Protein AF-A0A4R1R0T0-F1 (afdb_monomer)

Solvent-accessible surface area (backbone atoms only — not comparable to full-atom values): 37745 Å² total; per-residue (Å²): 140,75,85,72,80,60,54,86,69,70,50,80,65,64,50,62,79,46,93,72,72,74,33,97,89,43,92,66,30,59,66,32,89,91,34,47,61,70,49,48,51,56,46,48,71,64,66,75,54,95,49,84,71,44,69,68,47,64,75,71,56,83,68,61,57,50,64,62,66,73,36,65,93,75,52,66,64,67,73,67,29,52,76,38,71,39,42,92,48,46,42,53,71,54,54,57,71,26,74,56,60,54,72,43,76,38,79,91,75,77,29,63,41,70,57,65,62,91,46,75,85,47,78,78,56,61,42,51,33,44,40,28,46,34,34,41,33,34,44,66,87,35,34,66,64,54,29,52,68,46,57,52,44,54,49,46,53,53,49,20,67,75,70,74,38,53,48,25,35,38,41,31,31,90,44,73,67,49,52,53,48,49,54,48,51,60,63,66,65,76,72,88,78,87,89,76,93,74,69,61,69,76,42,44,46,78,46,42,55,72,54,47,76,76,35,51,69,59,51,41,57,36,51,69,33,67,56,44,25,51,50,34,38,33,32,43,56,40,31,48,48,50,76,40,13,72,60,36,21,50,35,48,59,44,53,49,50,52,55,67,56,44,54,83,15,33,41,34,37,30,22,67,50,48,78,75,28,48,49,59,50,48,65,57,49,62,70,41,94,70,38,32,72,20,42,33,42,38,37,56,78,84,49,83,40,54,46,73,31,36,36,65,48,66,82,71,64,44,44,58,54,52,50,51,39,38,74,76,66,64,44,26,36,44,36,39,31,80,39,69,69,56,45,52,51,50,51,51,59,63,43,51,83,65,104,58,60,85,42,60,80,21,60,48,75,50,49,85,80,48,60,85,79,37,67,69,57,52,50,25,57,76,65,27,30,70,53,93,66,43,36,34,42,34,32,28,73,90,51,75,61,9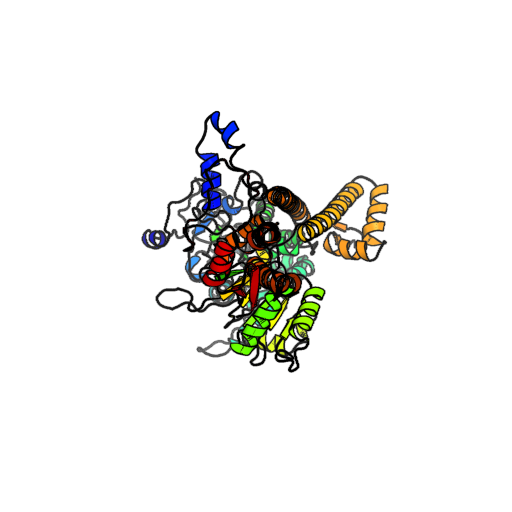2,51,51,36,40,83,59,43,32,38,36,43,58,70,88,49,66,65,57,52,54,50,62,58,42,27,55,55,76,59,54,38,92,84,81,65,42,64,73,59,68,27,40,36,37,38,54,38,56,48,67,69,59,50,50,54,52,42,50,58,40,48,59,53,50,53,51,54,50,43,51,54,48,25,74,77,31,76,70,41,32,53,54,41,44,40,46,46,68,72,49,58,75,63,48,34,58,52,28,59,17,49,35,31,61,39,88,93,44,66,90,44,72,43,74,22,64,56,27,51,57,48,42,59,53,50,44,53,36,45,50,35,51,47,56,51,30,64,54,36,57,75,69,82,45,69,62,27,50,68,60,40,40,55,59,34,46,75,53,78,40,77,84,54,78,92,38,25,50,48,64,53,47,52,38,50,52,43,46,51,53,51,54,48,48,47,52,73,79,40,44,73,38,80,40,42,83,74,48,47,58,52,52,15,32,54,48,41,67,61,43,35,84,59,76,48,82,94,43,68,92,75,74,49,84,95,84,78,94,73,60,102,84,62,80,98,77,77,42,46,51,71,70,57,50,42,48,48,22,60,77,70,68,44,66,46,42,72,47,81,55,99,85,32,36,31,34,42,78,106

Secondary structure (DSSP, 8-state):
----TTS-PPPTTTTTTS-SPPBTTBTT-SSBTTB-HHHHHHHHHHHS--STTHHHHTTTS---HHHHTTSGGG--GGGGSEEEEEESS-HHHHHTTTT---EEEETTTTEEEE---S-TT---SSS--TTS-EEEE--TTSSHHHIIIIIIHHHHHHHHHHHT---EEEEEES-HHHHHHHHHHHHHT-SSSSS----GGGTEEEEEHHHHHHSHHHHHHHHH-TTSSEEEEEETTTTHHHHTTTT-TTHHHHHHHHHHH-TTSEEEEEES--TTHHHHHHHHHTTSTT----EEEEEPP--TTEEEEEES-IIIIIHHHHHHHHHHH---EEEEES-HHHHHHHHHHHHS-SSS-TTTTTEEEE-TTGGGT-HHHHHHHHHTS--TT--EEEEEGGG--S--BSS--EEEE----HHHHHHHHHTBPPPBPTTT--BSS-EEEEEEPPPHHHHHHHHHHHHHHHHHHHHHHHHHH-HHHHHHHHIIIIIS-HHHHHHHHHHEEE-SS-TT-EEE-HHHHHHHHHHHHHHHHHHHHHHHHTTTTPPTTHHHHHHHHHTTT----GGGBHHHHHHHHHHHHHHHHHIIIIIBT--B-TTHHHHHHHHHHHHHHHHH----GGGT----S---TTS-TT----HHHHHHHHHHTT-SEEEEEETTEEEEEE-

pLDDT: mean 74.7, std 18.27, range [23.42, 97.88]

Nearest PDB structures (foldseek):
  3pey-assembly1_A  TM=6.766E-01  e=1.993E-08  Saccharomyces cerevisiae
  5lb5-assembly2_B  TM=4.471E-01  e=2.009E-09  Homo sapiens
  5lba-assembly2_A  TM=4.241E-01  e=2.247E-09  Homo sapiens
  5lb5-assembly3_C  TM=4.160E-01  e=2.636E-08  Homo sapiens
  5lba-assembly4_D  TM=3.844E-01  e=1.506E-08  Homo sapiens

InterPro domains:
  IPR001650 Helicase, C-terminal domain-like [PF00271] (321-428)
  IPR001650 Helicase, C-terminal domain-like [PS51194] (317-480)
  IPR006935 Helicase/UvrB, N-terminal [PF04851] (123-275)
  IPR014001 Helicase superfamily 1/2, ATP-binding domain [PS51192] (125-292)
  IPR014001 Helicase superfamily 1/2, ATP-binding domain [SM00487] (108-298)
  IPR027417 P-loop containing nucleoside triphosphate hydrolase [G3DSA:3.40.50.300] (103-298)
  IPR027417 P-loop containing nucleoside triphosphate hydrolase [G3DSA:3.40.50.300] (303-436)
  IPR027417 P-loop containing nucleoside triphosphate hydrolase [SSF52540] (130-428)

Sequence (671 aa):
MICIDNFRNLTKEEEKDYPFKICEQCCFCKECELINDHMVSLIQACTLCLDETAKSLRSTVHLPVHIRDVWEDGICPMKKFNQIACGDQWVAKGIGDDFKADIKYDYKKEQFKVIQSSDKKNCVTDKWEPNQPIIISAPTGGGKNTFIEHESFEYVRKLNHQNKTEYKILLLSNRRALTEQTKNRIKKGEAKEDKINFDYREYINVMSYQSLLNQVEHLKNVQACSRSKYLFVVCDEAHFFTSDASFNPDTEKILEAIVDIFQDAIRIYMTATPYECLKYIEEKESRNDKYIPGILYHFKRDYSYLDAKYFSDENTELKDIIKKSVINKNERWLVFIDSRKQGAAFKKLLEKDDKISSLKGRVITIDADSKYNDEKYQEMIVSECFGKDINVVIATSVIDNGVNFRNIQNVVITDTDRTKCLQMVGRIRIEKDLVTKSPCSKVTMYIKRHDEIFISRRLNAIGIQQDAYHDYDMAAESKNYKWQFFNKYKDNDLEDWKNSKHWFGRDKMEPDRLYQNKIARSLADKRERIYKSILEEMEETGKENMVTGQRYLEFQLSWFGKEYIQENDITLSGQKHDGQIEFEQWIKEEWGNKKITKEEHKNFGKEFFERYHPIFGICTKKQGFSSDDNRGENGPKTAGYSLKRINEIFQVMNMPFRINEEDGYCTISMV

Foldseek 3Di:
DAPLPLEDADDPVSCVVPPDDADPQDRDDPDDLLADVVNVVLVCQQPVDPDPCSVVVCVVDPDQLLNVLLDDVPHALCVLASEQEQEAAAPCVSRPCQAQFDWDQDPVVRFIAGDADPDLRDGPHSHFFFLAAAEEQDFQPSCPVVCVQPVVLVSQVVVCVVVVFQAAEEAEDQAPLVVVVSVVVLVVVQDDDDDDRDDSCSHYDYDYLVVCVVCLVVLLVQCVPRRGHYQEYEAAQLCCLQVQLQQAQCSLVSLLSCLVRPRRHHYYYYHNCCRLRSNSNCVNSVVDPSHHRHHHYHYDDALVQEDEFEEADCLPQVLVVLLCCCVPPVAAEEEEDADPVVLVVSQCSNQDDDPDSPCVVQEDEDEPVCCPVDPQNVVCQVVLEHDPSHRYYYYYLVPLNSRAHERHAEYEEEDLDLRSVSSSVSSYDFDADPPPRHTPHHHYYYYHQYALVRLVVVLVVLVVLLVLVVLVVVLVVDVVSVVVSCCQQPPDDPVSVSSSSRAWDADPVGRSDTDGRVSNVVVSVSSNSSSVSLNVVQVVVVVVPDDRRPVVVQVSLSSSPDGDDPVSHSHLVVQLVVLLVVLLVCCCPVAAFDWQAPVNQQVCQQVNCVSVCVNPNDDDVVLVADDDDDDDVDDDPRGGHGLVRVQVVCVSVVNQWHWDDDDRTIGIHGD

Structure (mmCIF, N/CA/C/O backbone):
data_AF-A0A4R1R0T0-F1
#
_entry.id   AF-A0A4R1R0T0-F1
#
loop_
_atom_site.group_PDB
_atom_site.id
_atom_site.type_symbol
_atom_site.label_atom_id
_atom_site.label_alt_id
_atom_site.label_comp_id
_atom_site.label_asym_id
_atom_site.label_entity_id
_atom_site.label_seq_id
_atom_site.pdbx_PDB_ins_code
_atom_site.Cartn_x
_atom_site.Cartn_y
_atom_site.Cartn_z
_atom_site.occupancy
_atom_site.B_iso_or_equiv
_atom_site.auth_seq_id
_atom_site.auth_comp_id
_atom_site.auth_asym_id
_atom_site.auth_atom_id
_atom_site.pdbx_PDB_model_num
ATOM 1 N N . MET A 1 1 ? -24.629 -2.411 -21.638 1.00 23.42 1 MET A N 1
ATOM 2 C CA . MET A 1 1 ? -25.567 -2.126 -20.534 1.00 23.42 1 MET A CA 1
ATOM 3 C C . MET A 1 1 ? -25.477 -3.281 -19.561 1.00 23.42 1 MET A C 1
ATOM 5 O O . MET A 1 1 ? -25.890 -4.375 -19.909 1.00 23.42 1 MET A O 1
ATOM 9 N N . ILE A 1 2 ? -24.812 -3.055 -18.433 1.00 25.58 2 ILE A N 1
ATOM 10 C CA . ILE A 1 2 ? -24.658 -4.007 -17.328 1.00 25.58 2 ILE A CA 1
ATOM 11 C C . ILE A 1 2 ? -25.691 -3.559 -16.290 1.00 25.58 2 ILE A C 1
ATOM 13 O O . ILE A 1 2 ? -25.739 -2.366 -15.994 1.00 25.58 2 ILE A O 1
ATOM 17 N N . CYS A 1 3 ? -26.572 -4.448 -15.832 1.00 29.02 3 CYS A N 1
ATOM 18 C CA . CYS A 1 3 ? -27.635 -4.089 -14.890 1.00 29.02 3 CYS A CA 1
ATOM 19 C C . CYS A 1 3 ? -27.031 -3.712 -13.529 1.00 29.02 3 CYS A C 1
ATOM 21 O O . CYS A 1 3 ? -26.599 -4.573 -12.770 1.00 29.02 3 CYS A O 1
ATOM 23 N N . ILE A 1 4 ? -27.019 -2.406 -13.251 1.00 37.56 4 ILE A N 1
ATOM 24 C CA . ILE A 1 4 ? -26.596 -1.754 -11.999 1.00 37.56 4 ILE A CA 1
ATOM 25 C C . ILE A 1 4 ? -27.653 -1.948 -10.880 1.00 37.56 4 ILE A C 1
ATOM 27 O O . ILE A 1 4 ? -27.428 -1.586 -9.731 1.00 37.56 4 ILE A O 1
ATOM 31 N N . ASP A 1 5 ? -28.805 -2.552 -11.186 1.00 35.00 5 ASP A N 1
ATOM 32 C CA . ASP A 1 5 ? -30.017 -2.452 -10.359 1.00 35.00 5 ASP A CA 1
ATOM 33 C C . ASP A 1 5 ? -30.186 -3.522 -9.261 1.00 35.00 5 ASP A C 1
ATOM 35 O O . ASP A 1 5 ? -31.155 -3.452 -8.508 1.00 35.00 5 ASP A O 1
ATOM 39 N N . ASN A 1 6 ? -29.270 -4.490 -9.122 1.00 34.53 6 ASN A N 1
ATOM 40 C CA . ASN A 1 6 ? -29.429 -5.597 -8.156 1.00 34.53 6 ASN A CA 1
ATOM 41 C C . ASN A 1 6 ? -28.683 -5.405 -6.826 1.00 34.53 6 ASN A C 1
ATOM 43 O O . ASN A 1 6 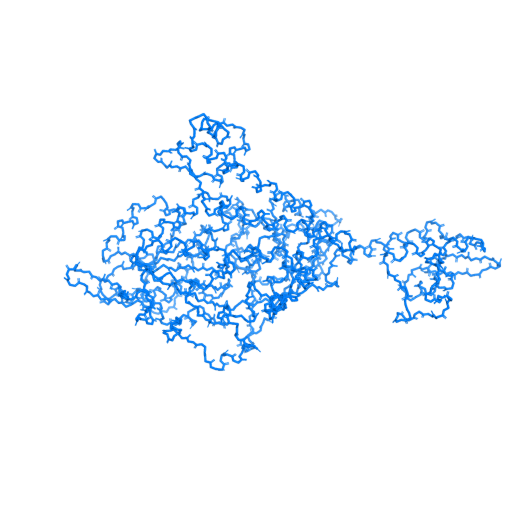? -28.851 -6.211 -5.917 1.00 34.53 6 ASN A O 1
ATOM 47 N N . PHE A 1 7 ? -27.893 -4.340 -6.692 1.00 42.38 7 PHE A N 1
ATOM 48 C CA . PHE A 1 7 ? -27.202 -3.991 -5.453 1.00 42.38 7 PHE A CA 1
ATOM 49 C C . PHE A 1 7 ? -27.579 -2.568 -5.042 1.00 42.38 7 PHE A C 1
ATOM 51 O O . PHE A 1 7 ? -27.917 -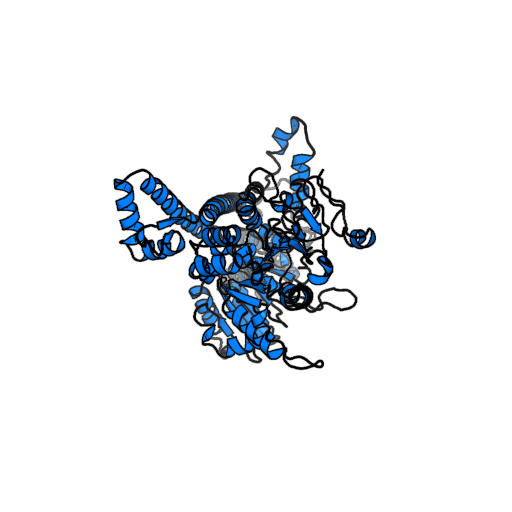1.742 -5.890 1.00 42.38 7 PHE A O 1
ATOM 58 N N . ARG A 1 8 ? -27.586 -2.280 -3.733 1.00 40.94 8 ARG A N 1
ATOM 59 C CA . ARG A 1 8 ? -28.076 -1.000 -3.198 1.00 40.94 8 ARG A CA 1
ATOM 60 C C . ARG A 1 8 ? -27.329 0.182 -3.833 1.00 40.94 8 ARG A C 1
ATOM 62 O O . ARG A 1 8 ? -26.181 0.453 -3.495 1.00 40.94 8 ARG A O 1
ATOM 69 N N . ASN A 1 9 ? -28.020 0.922 -4.695 1.00 43.28 9 ASN A N 1
ATOM 70 C CA . ASN A 1 9 ? -27.565 2.217 -5.191 1.00 43.28 9 ASN A CA 1
ATOM 71 C C . ASN A 1 9 ? -27.732 3.292 -4.104 1.00 43.28 9 ASN A C 1
ATOM 73 O O . ASN A 1 9 ? -28.616 3.191 -3.245 1.00 43.28 9 ASN A O 1
ATOM 77 N N . LEU A 1 10 ? -26.876 4.318 -4.133 1.00 40.03 10 LEU A N 1
ATOM 78 C CA . LEU A 1 10 ? -26.998 5.484 -3.255 1.00 40.03 10 LEU A CA 1
ATOM 79 C C . LEU A 1 10 ? -28.369 6.143 -3.463 1.00 40.03 10 LEU A C 1
ATOM 81 O O . LEU A 1 10 ? -28.869 6.254 -4.582 1.00 40.03 10 LEU A O 1
ATOM 85 N N . THR A 1 11 ? -29.000 6.584 -2.379 1.00 46.16 11 THR A N 1
ATOM 86 C CA . THR A 1 11 ? -30.208 7.412 -2.471 1.00 46.16 11 THR A CA 1
ATOM 87 C C . THR A 1 11 ? -29.870 8.778 -3.076 1.00 46.16 11 THR A C 1
ATOM 89 O O . THR A 1 11 ? -28.756 9.268 -2.927 1.00 46.16 11 THR A O 1
ATOM 92 N N . LYS A 1 12 ? -30.846 9.464 -3.687 1.00 46.38 12 LYS A N 1
ATOM 93 C CA . LYS A 1 12 ? -30.658 10.832 -4.221 1.00 46.38 12 LYS A CA 1
ATOM 94 C C . LYS A 1 12 ? -30.191 11.860 -3.177 1.00 46.38 12 LYS A C 1
ATOM 96 O O . LYS A 1 12 ? -29.751 12.941 -3.549 1.00 46.38 12 LYS A O 1
ATOM 101 N N . GLU A 1 13 ? -30.356 11.582 -1.884 1.00 45.06 13 GLU A N 1
ATOM 102 C CA . GLU A 1 13 ? -29.812 12.401 -0.792 1.00 45.06 13 GLU A CA 1
ATOM 103 C C . GLU A 1 13 ? -28.362 12.036 -0.477 1.00 45.06 13 GLU A C 1
ATOM 105 O O . GLU A 1 13 ? -27.540 12.937 -0.363 1.00 45.06 13 GLU A O 1
ATOM 110 N N . GLU A 1 14 ? -28.020 10.745 -0.446 1.00 45.72 14 GLU A N 1
ATOM 111 C CA . GLU A 1 14 ? -26.625 10.298 -0.361 1.00 45.72 14 GLU A CA 1
ATOM 112 C C . GLU A 1 14 ? -25.815 10.754 -1.587 1.00 45.72 14 GLU A C 1
ATOM 114 O O . GLU A 1 14 ? -24.649 11.081 -1.431 1.00 45.72 14 GLU A O 1
ATOM 119 N N . GLU A 1 15 ? -26.427 10.860 -2.776 1.00 42.72 15 GLU A N 1
ATOM 120 C CA . GLU A 1 15 ? -25.833 11.460 -3.984 1.00 42.72 15 GLU A CA 1
ATOM 121 C C . GLU A 1 15 ? -25.587 12.974 -3.853 1.00 42.72 15 GLU A C 1
ATOM 123 O O . GLU A 1 15 ? -24.673 13.487 -4.490 1.00 42.72 15 GLU A O 1
ATOM 128 N N . LYS A 1 16 ? -26.362 13.709 -3.038 1.00 42.56 16 LYS A N 1
ATOM 129 C CA . LYS A 1 16 ? -26.173 15.163 -2.830 1.00 42.56 16 LYS A CA 1
ATOM 130 C C . LYS A 1 16 ? -24.966 15.490 -1.952 1.00 42.56 16 LYS A C 1
ATOM 132 O O . LYS A 1 16 ? -24.416 16.579 -2.086 1.00 42.56 16 LYS A O 1
ATOM 137 N N . ASP A 1 17 ? -24.536 14.552 -1.109 1.00 40.12 17 ASP A N 1
ATOM 138 C CA . ASP A 1 17 ? -23.261 14.641 -0.386 1.00 40.12 17 ASP A CA 1
ATOM 139 C C . ASP A 1 17 ? -22.048 14.461 -1.330 1.00 40.12 17 ASP A C 1
ATOM 141 O O . ASP A 1 17 ? -20.897 14.642 -0.918 1.00 40.12 17 ASP A O 1
ATOM 145 N N . TYR A 1 18 ? -22.288 14.134 -2.610 1.00 36.72 18 TYR A N 1
ATOM 146 C CA . TYR A 1 18 ? -21.288 14.133 -3.676 1.00 36.72 18 TYR A CA 1
ATOM 147 C C . TYR A 1 18 ? -21.428 15.403 -4.529 1.00 36.72 18 TYR A C 1
ATOM 149 O O . TYR A 1 18 ? -22.456 15.620 -5.170 1.00 36.72 18 TYR A O 1
ATOM 157 N N . PRO A 1 19 ? -20.398 16.260 -4.591 1.00 33.06 19 PRO A N 1
ATOM 158 C CA . PRO A 1 19 ? -20.562 17.596 -5.151 1.00 33.06 19 PRO A CA 1
ATOM 159 C C . PRO A 1 19 ? -20.675 17.682 -6.689 1.00 33.06 19 PRO A C 1
ATOM 161 O O . PRO A 1 19 ? -20.939 18.778 -7.179 1.00 33.06 19 PRO A O 1
ATOM 164 N N . PHE A 1 20 ? -20.521 16.610 -7.493 1.00 32.12 20 PHE A N 1
ATOM 165 C CA . PHE A 1 20 ? -20.495 16.747 -8.967 1.00 32.12 20 PHE A CA 1
ATOM 166 C C . PHE A 1 20 ? -20.967 15.526 -9.802 1.00 32.12 20 PHE A C 1
ATOM 168 O O . PHE A 1 20 ? -21.028 14.401 -9.318 1.00 32.12 20 PHE A O 1
ATOM 175 N N . LYS A 1 21 ? -21.270 15.766 -11.097 1.00 28.81 21 LYS A N 1
ATOM 176 C CA . LYS A 1 21 ? -21.781 14.791 -12.097 1.00 28.81 21 LYS A CA 1
ATOM 177 C C . LYS A 1 21 ? -20.793 13.666 -12.479 1.00 28.81 21 LYS A C 1
ATOM 179 O O . LYS A 1 21 ? -19.590 13.894 -12.567 1.00 28.81 21 LYS A O 1
ATOM 184 N N . ILE A 1 22 ? -21.373 12.499 -12.792 1.00 33.88 22 ILE A N 1
ATOM 185 C CA . ILE A 1 22 ? -20.776 11.192 -13.146 1.00 33.88 22 ILE A CA 1
ATOM 186 C C . ILE A 1 22 ? -20.034 11.228 -14.503 1.00 33.88 22 ILE A C 1
ATOM 188 O O . ILE A 1 22 ? -20.526 11.826 -15.458 1.00 33.88 22 ILE A O 1
ATOM 192 N N . CYS A 1 23 ? -18.878 10.559 -14.610 1.00 35.94 23 CYS A N 1
ATOM 193 C CA . CYS A 1 23 ? -18.125 10.380 -15.863 1.00 35.94 23 CYS A CA 1
ATOM 194 C C . CYS A 1 23 ? -18.669 9.234 -16.727 1.00 35.94 23 CYS A C 1
ATOM 196 O O . CYS A 1 23 ? -18.976 8.151 -16.238 1.00 35.94 23 CYS A O 1
ATOM 198 N N . GLU A 1 24 ? -18.701 9.439 -18.045 1.00 36.91 24 GLU A N 1
ATOM 199 C CA . GLU A 1 24 ? -19.147 8.440 -19.033 1.00 36.91 24 GLU A CA 1
ATOM 200 C C . GLU A 1 24 ? -18.115 7.319 -19.290 1.00 36.91 24 GLU A C 1
ATOM 202 O O . GLU A 1 24 ? -18.416 6.310 -19.925 1.00 36.91 24 GLU A O 1
ATOM 207 N N . GLN A 1 25 ? -16.888 7.462 -18.779 1.00 40.69 25 GLN A N 1
ATOM 208 C CA . GLN A 1 25 ? -15.783 6.512 -18.941 1.00 40.69 25 GLN A CA 1
ATOM 209 C C . GLN A 1 25 ? -15.386 5.781 -17.649 1.00 40.69 25 GLN A C 1
ATOM 211 O O . GLN A 1 25 ? -14.423 5.025 -17.677 1.00 40.69 25 GLN A O 1
ATOM 216 N N . CYS A 1 26 ? -16.090 5.955 -16.534 1.00 38.91 26 CYS A N 1
ATOM 217 C CA . CYS A 1 26 ? -16.003 5.142 -15.314 1.00 38.91 26 CYS A CA 1
ATOM 218 C C . CYS A 1 26 ? -17.162 5.579 -14.416 1.00 38.91 26 CYS A C 1
ATOM 220 O O . CYS A 1 26 ? -17.318 6.781 -14.205 1.00 38.91 26 CYS A O 1
ATOM 222 N N . CYS A 1 27 ? -17.926 4.640 -13.850 1.00 39.16 27 CYS A N 1
ATOM 223 C CA . CYS A 1 27 ? -19.093 4.931 -13.005 1.00 39.16 27 CYS A CA 1
ATOM 224 C C . CYS A 1 27 ? -18.762 5.828 -11.795 1.00 39.16 27 CYS A C 1
ATOM 226 O O . CYS A 1 27 ? -19.665 6.351 -11.153 1.00 39.16 27 CYS A O 1
ATOM 228 N N . PHE A 1 28 ? -17.475 5.990 -11.472 1.00 38.59 28 PHE A N 1
ATOM 229 C CA . PHE A 1 28 ? -17.009 6.601 -10.235 1.00 38.59 28 PHE A CA 1
ATOM 230 C C . PHE A 1 28 ? -16.545 8.064 -10.289 1.00 38.59 28 PHE A C 1
ATOM 232 O O . PHE A 1 28 ? -16.092 8.524 -9.246 1.00 38.59 28 PHE A O 1
ATOM 239 N N . CYS A 1 29 ? -16.504 8.803 -11.414 1.00 44.47 29 CYS A N 1
ATOM 240 C CA . CYS A 1 29 ? -15.508 9.903 -11.430 1.00 44.47 29 CYS A CA 1
ATOM 241 C C . CYS A 1 29 ? -15.920 11.276 -11.960 1.00 44.47 29 CYS A C 1
ATOM 243 O O . CYS A 1 29 ? -15.947 11.506 -13.156 1.00 44.47 29 CYS A O 1
ATOM 245 N N . LYS A 1 30 ? -15.961 12.254 -11.055 1.00 31.03 30 LYS A N 1
ATOM 246 C CA . LYS A 1 30 ? -15.048 13.405 -11.183 1.00 31.03 30 LYS A CA 1
ATOM 247 C C . LYS A 1 30 ? -13.785 13.215 -10.329 1.00 31.03 30 LYS A C 1
ATOM 249 O O . LYS A 1 30 ? -12.692 13.455 -10.810 1.00 31.03 30 LYS A O 1
ATOM 254 N N . GLU A 1 31 ? -13.918 12.591 -9.159 1.00 40.53 31 GLU A N 1
ATOM 255 C CA . GLU A 1 31 ? -12.807 12.194 -8.283 1.00 40.53 31 GLU A CA 1
ATOM 256 C C . GLU A 1 31 ? -12.585 10.675 -8.353 1.00 40.53 31 GLU A C 1
ATOM 258 O O . GLU A 1 31 ? -12.944 9.930 -7.440 1.00 40.53 31 GLU A O 1
ATOM 263 N N . CYS A 1 32 ? -12.000 10.162 -9.440 1.00 46.25 32 CYS A N 1
ATOM 264 C CA . CYS A 1 32 ? -11.367 8.855 -9.271 1.00 46.25 32 CYS A CA 1
ATOM 265 C C . CYS A 1 32 ? -10.202 9.091 -8.325 1.00 46.25 32 CYS A C 1
ATOM 267 O O . CYS A 1 32 ? -9.372 9.947 -8.601 1.00 46.25 32 CYS A O 1
ATOM 269 N N . GLU A 1 33 ? -10.011 8.275 -7.298 1.00 45.56 33 GLU A N 1
ATOM 270 C CA . GLU A 1 33 ? -8.717 8.301 -6.613 1.00 45.56 33 GLU A CA 1
ATOM 271 C C . GLU A 1 33 ? -7.553 8.003 -7.590 1.00 45.56 33 GLU A C 1
ATOM 273 O O . GLU A 1 33 ? -6.402 8.304 -7.298 1.00 45.56 33 GLU A O 1
ATOM 278 N N . LEU A 1 34 ? -7.812 7.447 -8.782 1.00 40.06 34 LEU A N 1
ATOM 279 C CA . LEU A 1 34 ? -6.829 7.322 -9.868 1.00 40.06 34 LEU A CA 1
ATOM 280 C C . LEU A 1 34 ? -6.725 8.538 -10.814 1.00 40.06 34 LEU A C 1
ATOM 282 O O . LEU A 1 34 ? -5.839 8.555 -11.661 1.00 40.06 34 LEU A O 1
ATOM 286 N N . ILE A 1 35 ? -7.637 9.505 -10.736 1.00 43.06 35 ILE A N 1
ATOM 287 C CA . ILE A 1 35 ? -7.868 10.575 -11.717 1.00 43.06 35 ILE A CA 1
ATOM 288 C C . ILE A 1 35 ? -8.325 11.814 -10.935 1.00 43.06 35 ILE A C 1
ATOM 290 O O . ILE A 1 35 ? -9.501 11.948 -10.607 1.00 43.06 35 ILE A O 1
ATOM 294 N N . ASN A 1 36 ? -7.382 12.703 -10.624 1.00 43.81 36 ASN A N 1
ATOM 295 C CA . ASN A 1 36 ? -7.678 13.987 -9.988 1.00 43.81 36 ASN A CA 1
ATOM 296 C C . ASN A 1 36 ? -8.358 14.958 -10.982 1.00 43.81 36 ASN A C 1
ATOM 298 O O . ASN A 1 36 ? -8.220 14.780 -12.191 1.00 43.81 36 ASN A O 1
ATOM 302 N N . ASP A 1 37 ? -9.005 16.029 -10.519 1.00 33.72 37 ASP A N 1
ATOM 303 C CA . ASP A 1 37 ? -9.622 17.049 -11.394 1.00 33.72 37 ASP A CA 1
ATOM 304 C C . ASP A 1 37 ? -8.610 17.700 -12.360 1.00 33.72 37 ASP A C 1
ATOM 306 O O . ASP A 1 37 ? -8.961 18.061 -13.485 1.00 33.72 37 ASP A O 1
ATOM 310 N N . HIS A 1 38 ? -7.327 17.763 -11.986 1.00 33.44 38 HIS A N 1
ATOM 311 C CA . HIS A 1 38 ? -6.240 18.166 -12.886 1.00 33.44 38 HIS A CA 1
ATOM 312 C C . HIS A 1 38 ? -6.075 17.187 -14.066 1.00 33.44 38 HIS A C 1
ATOM 314 O O . HIS A 1 38 ? -5.947 17.599 -15.217 1.00 33.44 38 HIS A O 1
ATOM 320 N N . MET A 1 39 ? -6.188 15.882 -13.794 1.00 39.03 39 MET A N 1
ATOM 321 C CA . MET A 1 39 ? -6.161 14.804 -14.788 1.00 39.03 39 MET A CA 1
ATOM 322 C C . MET A 1 39 ? -7.427 14.820 -15.644 1.00 39.03 39 MET A C 1
ATOM 324 O O . MET A 1 39 ? -7.329 14.698 -16.858 1.00 39.03 39 MET A O 1
ATOM 328 N N . VAL A 1 40 ? -8.607 15.020 -15.042 1.00 36.25 40 VAL A N 1
ATOM 329 C CA . VAL A 1 40 ? -9.879 15.174 -15.769 1.00 36.25 40 VAL A CA 1
ATOM 330 C C . VAL A 1 40 ? -9.830 16.391 -16.686 1.00 36.25 40 VAL A C 1
ATOM 332 O O . VAL A 1 40 ? -10.258 16.278 -17.824 1.00 36.25 40 VAL A O 1
ATOM 335 N N . SER A 1 41 ? -9.257 17.513 -16.252 1.00 33.94 41 SER A N 1
ATOM 336 C CA . SER A 1 41 ? -9.103 18.725 -17.068 1.00 33.94 41 SER A CA 1
ATOM 337 C C . SER A 1 41 ? -8.116 18.520 -18.225 1.00 33.94 41 SER A C 1
ATOM 339 O O . SER A 1 41 ? -8.412 18.900 -19.355 1.00 33.94 41 SER A O 1
ATOM 341 N N . LEU A 1 42 ? -6.984 17.847 -17.980 1.00 35.84 42 LEU A N 1
ATOM 342 C CA . LEU A 1 42 ? -5.999 17.475 -19.007 1.00 35.84 42 LEU A CA 1
ATOM 343 C C . LEU A 1 42 ? -6.553 16.447 -20.014 1.00 35.84 42 LEU A C 1
ATOM 345 O O . LEU A 1 42 ? -6.310 16.550 -21.218 1.00 35.84 42 LEU A O 1
ATOM 349 N N . ILE A 1 43 ? -7.336 15.475 -19.537 1.00 39.00 43 ILE A N 1
ATOM 350 C CA . ILE A 1 43 ? -8.008 14.459 -20.356 1.00 39.00 43 ILE A CA 1
ATOM 351 C C . ILE A 1 43 ? -9.182 15.078 -21.122 1.00 39.00 43 ILE A C 1
ATOM 353 O O . ILE A 1 43 ? -9.300 14.839 -22.317 1.00 39.00 43 ILE A O 1
ATOM 357 N N . GLN A 1 44 ? -10.026 15.912 -20.511 1.00 36.25 44 GLN A N 1
ATOM 358 C CA . GLN A 1 44 ? -11.133 16.608 -21.184 1.00 36.25 44 GLN A CA 1
ATOM 359 C C . GLN A 1 44 ? -10.623 17.589 -22.242 1.00 36.25 44 GLN A C 1
ATOM 361 O O . GLN A 1 44 ? -11.179 17.613 -23.339 1.00 36.25 44 GLN A O 1
ATOM 366 N N . ALA A 1 45 ? -9.521 18.299 -21.977 1.00 35.34 45 ALA A N 1
ATOM 367 C CA . ALA A 1 45 ? -8.824 19.094 -22.987 1.00 35.34 45 ALA A CA 1
ATOM 368 C C . ALA A 1 45 ? -8.340 18.241 -24.178 1.00 35.34 45 ALA A C 1
ATOM 370 O O . ALA A 1 45 ? -8.339 18.713 -25.311 1.00 35.34 45 ALA A O 1
ATOM 371 N N . CYS A 1 46 ? -7.986 16.970 -23.949 1.00 35.50 46 CYS A N 1
ATOM 372 C CA . CYS A 1 46 ? -7.602 16.027 -25.006 1.00 35.50 46 CYS A CA 1
ATOM 373 C C . CYS A 1 46 ? -8.779 15.301 -25.685 1.00 35.50 46 CYS A C 1
ATOM 375 O O . CYS A 1 46 ? -8.626 14.850 -26.819 1.00 35.50 46 CYS A O 1
ATOM 377 N N . THR A 1 47 ? -9.924 15.145 -25.010 1.00 34.50 47 THR A N 1
ATOM 378 C CA . THR A 1 47 ? -11.009 14.232 -25.430 1.00 34.50 47 THR A CA 1
ATOM 379 C C . THR A 1 47 ? -12.207 14.962 -26.051 1.00 34.50 47 THR A C 1
ATOM 381 O O . THR A 1 47 ? -12.967 14.345 -26.788 1.00 34.50 47 THR A O 1
ATOM 384 N N . LEU A 1 48 ? -12.372 16.273 -25.819 1.00 36.00 48 LEU A N 1
ATOM 385 C CA . LEU A 1 48 ? -13.495 17.060 -26.363 1.00 36.00 48 LEU A CA 1
ATOM 386 C C . LEU A 1 48 ? -13.290 17.604 -27.793 1.00 36.00 48 LEU A C 1
ATOM 388 O O . LEU A 1 48 ? -14.212 18.203 -28.339 1.00 36.00 48 LEU A O 1
ATOM 392 N N . CYS A 1 49 ? -12.144 17.366 -28.437 1.00 32.81 49 CYS A N 1
ATOM 393 C CA . CYS A 1 49 ? -11.898 17.796 -29.820 1.00 32.81 49 CYS A CA 1
ATOM 394 C C . CYS A 1 49 ? -11.731 16.587 -30.750 1.00 32.81 49 CYS A C 1
ATOM 396 O O . CYS A 1 49 ? -10.628 16.076 -30.938 1.00 32.81 49 CYS A O 1
ATOM 398 N N . LEU A 1 50 ? -12.838 16.151 -31.353 1.00 38.56 50 LEU A N 1
ATOM 399 C CA . LEU A 1 50 ? -12.889 15.139 -32.419 1.00 38.56 50 LEU A CA 1
ATOM 400 C C . LEU A 1 50 ? -12.543 15.720 -33.808 1.00 38.56 50 LEU A C 1
ATOM 402 O O . LEU A 1 50 ? -13.092 15.264 -34.805 1.00 38.56 50 LEU A O 1
ATOM 406 N N . ASP A 1 51 ? -11.660 16.721 -33.889 1.00 38.12 51 ASP A N 1
ATOM 407 C CA . ASP A 1 51 ? -11.388 17.439 -35.143 1.00 38.12 51 ASP A CA 1
ATOM 408 C C . ASP A 1 51 ? -9.886 17.576 -35.450 1.00 38.12 51 ASP A C 1
ATOM 410 O O . ASP A 1 51 ? -9.046 17.540 -34.546 1.00 38.12 51 ASP A O 1
ATOM 414 N N . GLU A 1 52 ? -9.531 17.710 -36.733 1.00 37.47 52 GLU A N 1
ATOM 415 C CA . GLU A 1 52 ? -8.149 17.622 -37.257 1.00 37.47 52 GLU A CA 1
ATOM 416 C C . GLU A 1 52 ? -7.161 18.647 -36.653 1.00 37.47 52 GLU A C 1
ATOM 418 O O . GLU A 1 52 ? -5.944 18.430 -36.660 1.00 37.47 52 GLU A O 1
ATOM 423 N N . THR A 1 53 ? -7.666 19.708 -36.020 1.00 34.88 53 THR A N 1
ATOM 424 C CA . THR A 1 53 ? -6.906 20.672 -35.202 1.00 34.88 53 THR A CA 1
ATOM 425 C C . THR A 1 53 ? -6.284 20.064 -33.933 1.00 34.88 53 THR A C 1
ATOM 427 O O . THR A 1 53 ? -5.352 20.635 -33.365 1.00 34.88 53 THR A O 1
ATOM 430 N N . ALA A 1 54 ? -6.698 18.864 -33.509 1.00 37.09 54 ALA A N 1
ATOM 431 C CA . ALA A 1 54 ? -6.149 18.160 -32.346 1.00 37.09 54 ALA A CA 1
ATOM 432 C C . ALA A 1 54 ? -4.675 17.730 -32.505 1.00 37.09 54 ALA A C 1
ATOM 434 O O . ALA A 1 54 ? -3.979 17.538 -31.504 1.00 37.09 54 ALA A O 1
ATOM 435 N N . LYS A 1 55 ? -4.151 17.611 -33.737 1.00 36.72 55 LYS A N 1
ATOM 436 C CA . LYS A 1 55 ? -2.728 17.285 -33.955 1.00 36.72 55 LYS A CA 1
ATOM 437 C C . LYS A 1 55 ? -1.782 18.393 -33.480 1.00 36.72 55 LYS A C 1
ATOM 439 O O . LYS A 1 55 ? -0.692 18.059 -33.028 1.00 36.72 55 LYS A O 1
ATOM 444 N N . SER A 1 56 ? -2.191 19.666 -33.522 1.00 34.53 56 SER A N 1
ATOM 445 C CA . SER A 1 56 ? -1.349 20.790 -33.074 1.00 34.53 56 SER A CA 1
ATOM 446 C C . SER A 1 56 ? -1.537 21.167 -31.598 1.00 34.53 56 SER A C 1
ATOM 448 O O . SER A 1 56 ? -0.723 21.908 -31.054 1.00 34.53 56 SER A O 1
ATOM 450 N N . LEU A 1 57 ? -2.596 20.677 -30.939 1.00 32.25 57 LEU A N 1
ATOM 451 C CA . LEU A 1 57 ? -2.842 20.871 -29.498 1.00 32.25 57 LEU A CA 1
ATOM 452 C C . LEU A 1 57 ? -2.238 19.750 -28.637 1.00 32.25 57 LEU A C 1
ATOM 454 O O . LEU A 1 57 ? -1.774 20.007 -27.527 1.00 32.25 57 LEU A O 1
ATOM 458 N N . ARG A 1 58 ? -2.119 18.525 -29.176 1.00 34.41 58 ARG A N 1
ATOM 459 C CA . ARG A 1 58 ? -1.312 17.452 -28.556 1.00 34.41 58 ARG A CA 1
ATOM 460 C C . ARG A 1 58 ? 0.169 17.820 -28.406 1.00 34.41 58 ARG A C 1
ATOM 462 O O . ARG A 1 58 ? 0.840 17.222 -27.573 1.00 34.41 58 ARG A O 1
ATOM 469 N N . SER A 1 59 ? 0.669 18.772 -29.198 1.00 36.06 59 SER A N 1
ATOM 470 C CA . SER A 1 59 ? 2.044 19.283 -29.117 1.00 36.06 59 SER A CA 1
ATOM 471 C C . SER A 1 59 ? 2.232 20.448 -28.139 1.00 36.06 59 SER A C 1
ATOM 473 O O . SER A 1 59 ? 3.365 20.864 -27.940 1.00 36.06 59 SER A O 1
ATOM 475 N N . THR A 1 60 ? 1.164 20.995 -27.546 1.00 31.59 60 THR A N 1
ATOM 476 C CA . THR A 1 60 ? 1.243 22.163 -26.642 1.00 31.59 60 THR A CA 1
ATOM 477 C C . THR A 1 60 ? 0.762 21.890 -25.219 1.00 31.59 60 THR A C 1
ATOM 479 O O . THR A 1 60 ? 1.126 22.637 -24.317 1.00 31.59 60 THR A O 1
ATOM 482 N N . VAL A 1 61 ? 0.016 20.806 -24.977 1.00 32.34 61 VAL A N 1
ATOM 483 C CA . VAL A 1 61 ? -0.300 20.332 -23.620 1.00 32.34 61 VAL A CA 1
ATOM 484 C C . VAL A 1 61 ? 0.504 19.061 -23.344 1.00 32.34 61 VAL A C 1
ATOM 486 O O . VAL A 1 61 ? 0.085 17.950 -23.679 1.00 32.34 61 VAL A O 1
ATOM 489 N N . HIS A 1 62 ? 1.690 19.224 -22.753 1.00 38.81 62 HIS A N 1
ATOM 490 C CA . HIS A 1 62 ? 2.490 18.110 -22.246 1.00 38.81 62 HIS A CA 1
ATOM 491 C C . HIS A 1 62 ? 1.773 17.472 -21.048 1.00 38.81 62 HIS A C 1
ATOM 493 O O . HIS A 1 62 ? 1.977 17.856 -19.903 1.00 38.81 62 HIS A O 1
ATOM 499 N N . LEU A 1 63 ? 0.903 16.494 -21.315 1.00 37.91 63 LEU A N 1
ATOM 500 C CA . LEU A 1 63 ? 0.526 15.487 -20.322 1.00 37.91 63 LEU A CA 1
ATOM 501 C C . LEU A 1 63 ? 1.812 14.758 -19.896 1.00 37.91 63 LEU A C 1
ATOM 503 O O . LEU A 1 63 ? 2.448 14.170 -20.778 1.00 37.91 63 LEU A O 1
ATOM 507 N N . PRO A 1 64 ? 2.187 14.762 -18.604 1.00 42.91 64 PRO A N 1
ATOM 508 C CA . PRO A 1 64 ? 3.309 13.964 -18.124 1.00 42.91 64 PRO A CA 1
ATOM 509 C C . PRO A 1 64 ? 3.179 12.501 -18.567 1.00 42.91 64 PRO A C 1
ATOM 511 O O . PRO A 1 64 ? 2.107 11.904 -18.458 1.00 42.91 64 PRO A O 1
ATOM 514 N N . VAL A 1 65 ? 4.240 11.911 -19.116 1.00 42.53 65 VAL A N 1
ATOM 515 C CA . VAL A 1 65 ? 4.176 10.579 -19.752 1.00 42.53 65 VAL A CA 1
ATOM 516 C C . VAL A 1 65 ? 3.785 9.483 -18.745 1.00 42.53 65 VAL A C 1
ATOM 518 O O . VAL A 1 65 ? 2.989 8.605 -19.079 1.00 42.53 65 VAL A O 1
ATOM 521 N N . HIS A 1 66 ? 4.171 9.623 -17.474 1.00 46.00 66 HIS A N 1
ATOM 522 C CA . HIS A 1 66 ? 3.784 8.730 -16.380 1.00 46.00 66 HIS A CA 1
ATOM 523 C C . HIS A 1 66 ? 2.267 8.666 -16.129 1.00 46.00 66 HIS A C 1
ATOM 525 O O . HIS A 1 66 ? 1.812 7.735 -15.475 1.00 46.00 66 HIS A O 1
ATOM 531 N N . ILE A 1 67 ? 1.474 9.610 -16.653 1.00 44.06 67 ILE A N 1
ATOM 532 C CA . ILE A 1 67 ? 0.003 9.598 -16.607 1.00 44.06 67 ILE A CA 1
ATOM 533 C C . ILE A 1 67 ? -0.592 8.748 -17.740 1.00 44.06 67 ILE A C 1
ATOM 535 O O . ILE A 1 67 ? -1.606 8.079 -17.533 1.00 44.06 67 ILE A O 1
ATOM 539 N N . ARG A 1 68 ? 0.037 8.735 -18.924 1.00 44.06 68 ARG A N 1
ATOM 540 C CA . ARG A 1 68 ? -0.423 7.945 -20.082 1.00 44.06 68 ARG A CA 1
ATOM 541 C C . ARG A 1 68 ? -0.272 6.440 -19.840 1.00 44.06 68 ARG A C 1
ATOM 543 O O . ARG A 1 68 ? -1.134 5.675 -20.257 1.00 44.06 68 ARG A O 1
ATOM 550 N N . ASP A 1 69 ? 0.753 6.040 -19.090 1.00 42.69 69 ASP A N 1
ATOM 551 C CA . ASP A 1 69 ? 1.093 4.631 -18.845 1.00 42.69 69 ASP A CA 1
ATOM 552 C C . ASP A 1 69 ? 0.334 3.980 -17.670 1.00 42.69 69 ASP A C 1
ATOM 554 O O . ASP A 1 69 ? 0.394 2.762 -17.483 1.00 42.69 69 ASP A O 1
ATOM 558 N N . VAL A 1 70 ? -0.415 4.755 -16.868 1.00 43.12 70 VAL A N 1
ATOM 559 C CA . VAL A 1 70 ? -1.294 4.198 -15.813 1.00 43.12 70 VAL A CA 1
ATOM 560 C C . VAL A 1 70 ? -2.489 3.457 -16.422 1.00 43.12 70 VAL A C 1
ATOM 562 O O . VAL A 1 70 ? -3.045 2.556 -15.788 1.00 43.12 70 VAL A O 1
ATOM 565 N N . TRP A 1 71 ? -2.870 3.799 -17.654 1.00 49.81 71 TRP A N 1
ATOM 566 C CA . TRP A 1 71 ? -3.921 3.134 -18.415 1.00 49.81 71 TRP A CA 1
ATOM 567 C C . TRP A 1 71 ? -3.315 2.238 -19.492 1.00 49.81 71 TRP A C 1
ATOM 569 O O . TRP A 1 71 ? -3.243 2.615 -20.659 1.00 49.81 71 TRP A O 1
ATOM 579 N N . GLU A 1 72 ? -2.915 1.025 -19.115 1.00 42.72 72 GLU A N 1
ATOM 580 C CA . GLU A 1 72 ? -2.646 -0.017 -20.110 1.00 42.72 72 GLU A CA 1
ATOM 581 C C . GLU A 1 72 ? -3.911 -0.209 -20.974 1.00 42.72 72 GLU A C 1
ATOM 583 O O . GLU A 1 72 ? -5.019 -0.365 -20.455 1.00 42.72 72 GLU A O 1
ATOM 588 N N . ASP A 1 73 ? -3.753 -0.078 -22.292 1.00 46.19 73 ASP A N 1
ATOM 589 C CA . ASP A 1 73 ? -4.807 -0.154 -23.317 1.00 46.19 73 ASP A CA 1
ATOM 590 C C . ASP A 1 73 ? -5.953 0.877 -23.208 1.00 46.19 73 ASP A C 1
ATOM 592 O O . ASP A 1 73 ? -6.971 0.755 -23.892 1.00 46.19 73 ASP A O 1
ATOM 596 N N . GLY A 1 74 ? -5.820 1.915 -22.370 1.00 46.31 74 GLY A N 1
ATOM 597 C CA . GLY A 1 74 ? -6.847 2.956 -22.215 1.00 46.31 74 GLY A CA 1
ATOM 598 C C . GLY A 1 74 ? -8.095 2.529 -21.422 1.00 46.31 74 GLY A C 1
ATOM 599 O O . GLY A 1 74 ? -9.114 3.223 -21.463 1.00 46.31 74 GLY A O 1
ATOM 600 N N . ILE A 1 75 ? -8.056 1.399 -20.699 1.00 50.25 75 ILE A N 1
ATOM 601 C CA . ILE A 1 75 ? -9.218 0.847 -19.979 1.00 50.25 75 ILE A CA 1
ATOM 602 C C . ILE A 1 75 ? -8.930 0.743 -18.475 1.00 50.25 75 ILE A C 1
ATOM 604 O O . ILE A 1 75 ? -8.062 0.002 -18.030 1.00 50.25 75 ILE A O 1
ATOM 608 N N . CYS A 1 76 ? -9.721 1.448 -17.660 1.00 60.38 76 CYS A N 1
ATOM 609 C CA . CYS A 1 76 ? -9.655 1.357 -16.200 1.00 60.38 76 CYS A CA 1
ATOM 610 C C . CYS A 1 76 ? -9.938 -0.086 -15.714 1.00 60.38 76 CYS A C 1
ATOM 612 O O . CYS A 1 76 ? -11.033 -0.589 -15.987 1.00 60.38 76 CYS A O 1
ATOM 614 N N . PRO A 1 77 ? -9.041 -0.732 -14.932 1.00 61.22 77 PRO A N 1
ATOM 615 C CA . PRO A 1 77 ? -9.243 -2.097 -14.426 1.00 61.22 77 PRO A CA 1
ATOM 616 C C . PRO A 1 77 ? -10.538 -2.281 -13.628 1.00 61.22 77 PRO A C 1
ATOM 618 O O . PRO A 1 77 ? -11.128 -3.358 -13.636 1.00 61.22 77 PRO A O 1
ATOM 621 N N . MET A 1 78 ? -11.031 -1.217 -12.984 1.00 66.31 78 MET A N 1
ATOM 622 C CA . MET A 1 78 ? -12.295 -1.254 -12.246 1.00 66.31 78 MET A CA 1
ATOM 623 C C . MET A 1 78 ? -13.504 -1.508 -13.156 1.00 66.31 78 MET A C 1
ATOM 625 O O . MET A 1 78 ? -14.504 -2.033 -12.679 1.00 66.31 78 MET A O 1
ATOM 629 N N . LYS A 1 79 ? -13.442 -1.192 -14.462 1.00 66.75 79 LYS A N 1
ATOM 630 C CA . LYS A 1 79 ? -14.541 -1.461 -15.415 1.00 66.75 79 LYS A CA 1
ATOM 631 C C . LYS A 1 79 ? -14.850 -2.942 -15.590 1.00 66.75 79 LYS A C 1
ATOM 633 O O . LYS A 1 79 ? -15.925 -3.275 -16.075 1.00 66.75 79 LYS A O 1
ATOM 638 N N . LYS A 1 80 ? -13.908 -3.814 -15.233 1.00 73.44 80 LYS A N 1
ATOM 639 C CA . LYS A 1 80 ? -14.097 -5.263 -15.304 1.00 73.44 80 LYS A CA 1
ATOM 640 C C . LYS A 1 80 ? -14.967 -5.806 -14.160 1.00 73.44 80 LYS A C 1
ATOM 642 O O . LYS A 1 80 ? -15.316 -6.979 -14.167 1.00 73.44 80 LYS A O 1
ATOM 647 N N . PHE A 1 81 ? -15.325 -4.953 -13.199 1.00 78.00 81 PHE A N 1
ATOM 648 C CA . PHE A 1 81 ? -16.145 -5.283 -12.039 1.00 78.00 81 PHE A CA 1
ATOM 649 C C . PHE A 1 81 ? -17.446 -4.473 -12.044 1.00 78.00 81 PHE A C 1
ATOM 651 O O . PHE A 1 81 ? -17.488 -3.339 -12.525 1.00 78.00 81 PHE A O 1
ATOM 658 N N . ASN A 1 82 ? -18.488 -5.035 -11.437 1.00 79.81 82 ASN A N 1
ATOM 659 C CA . ASN A 1 82 ? -19.703 -4.323 -11.059 1.00 79.81 82 ASN A CA 1
ATOM 660 C C . ASN A 1 82 ? -19.391 -3.425 -9.860 1.00 79.81 82 ASN A C 1
ATOM 662 O O . ASN A 1 82 ? -18.979 -3.900 -8.806 1.00 79.81 82 ASN A O 1
ATOM 666 N N . GLN A 1 83 ? -19.536 -2.119 -10.035 1.00 76.62 83 GLN A N 1
ATOM 667 C CA . GLN A 1 83 ? -19.045 -1.112 -9.099 1.00 76.62 83 GLN A CA 1
ATOM 668 C C . GLN A 1 83 ? -20.154 -0.635 -8.161 1.00 76.62 83 GLN A C 1
ATOM 670 O O . GLN A 1 83 ? -21.200 -0.201 -8.634 1.00 76.62 83 GLN A O 1
ATOM 675 N N . ILE A 1 84 ? -19.903 -0.662 -6.850 1.00 78.00 84 ILE A N 1
ATOM 676 C CA . ILE A 1 84 ? -20.828 -0.184 -5.815 1.00 78.00 84 ILE A CA 1
ATOM 677 C C . ILE A 1 84 ? -20.143 0.923 -5.013 1.00 78.00 84 ILE A C 1
ATOM 679 O O . ILE A 1 84 ? -19.096 0.711 -4.395 1.00 78.00 84 ILE A O 1
ATOM 683 N N . ALA A 1 85 ? -20.734 2.119 -5.025 1.00 76.75 85 ALA A N 1
ATOM 684 C CA . ALA A 1 85 ? -20.275 3.259 -4.239 1.00 76.75 85 ALA A CA 1
ATOM 685 C C . ALA A 1 85 ? -20.868 3.197 -2.826 1.00 76.75 85 ALA A C 1
ATOM 687 O O . ALA A 1 85 ? -22.073 3.352 -2.654 1.00 76.75 85 ALA A O 1
ATOM 688 N N . CYS A 1 86 ? -20.029 3.010 -1.808 1.00 77.12 86 CYS A N 1
ATOM 689 C CA . CYS A 1 86 ? -20.485 2.899 -0.416 1.00 77.12 86 CYS A CA 1
ATOM 690 C C . CYS A 1 86 ? -20.319 4.192 0.398 1.00 77.12 86 CYS A C 1
ATOM 692 O O . CYS A 1 86 ? -20.837 4.291 1.510 1.00 77.12 86 CYS A O 1
ATOM 694 N N . GLY A 1 87 ? -19.577 5.173 -0.124 1.00 73.88 87 GLY A N 1
ATOM 695 C CA . GLY A 1 87 ? -19.316 6.443 0.559 1.00 73.88 87 GLY A CA 1
ATOM 696 C C . GLY A 1 87 ? -18.515 6.309 1.854 1.00 73.88 87 GLY A C 1
ATOM 697 O O . GLY A 1 87 ? -17.712 5.386 2.004 1.00 73.88 87 GLY A O 1
ATOM 698 N N . ASP A 1 88 ? -18.692 7.267 2.770 1.00 75.44 88 ASP A N 1
ATOM 699 C CA . ASP A 1 88 ? -18.066 7.275 4.105 1.00 75.44 88 ASP A CA 1
ATOM 700 C C . ASP A 1 88 ? -18.938 6.485 5.097 1.00 75.44 88 ASP A C 1
ATOM 702 O O . ASP A 1 88 ? -19.637 7.036 5.953 1.00 75.44 88 ASP A O 1
ATOM 706 N N . GLN A 1 89 ? -18.969 5.166 4.907 1.00 81.00 89 GLN A N 1
ATOM 707 C CA . GLN A 1 89 ? -19.703 4.224 5.750 1.00 81.00 89 GLN A CA 1
ATOM 708 C C . GLN A 1 89 ? -18.783 3.109 6.257 1.00 81.00 89 GLN A C 1
ATOM 710 O O . GLN A 1 89 ? -17.766 2.781 5.649 1.00 81.00 89 GLN A O 1
ATOM 715 N N . TRP A 1 90 ? -19.169 2.489 7.372 1.00 85.38 90 TRP A N 1
ATOM 716 C CA . TRP A 1 90 ? -18.553 1.243 7.825 1.00 85.38 90 TRP A CA 1
ATOM 717 C C . TRP A 1 90 ? -18.805 0.125 6.813 1.00 85.38 90 TRP A C 1
ATOM 719 O O . TRP A 1 90 ? -19.907 0.025 6.271 1.00 85.38 90 TRP A O 1
ATOM 729 N N . VAL A 1 91 ? -17.814 -0.751 6.620 1.00 89.31 91 VAL A N 1
ATOM 730 C CA . VAL A 1 91 ? -17.871 -1.848 5.636 1.00 89.31 91 VAL A CA 1
ATOM 731 C C . VAL A 1 91 ? -19.149 -2.682 5.754 1.00 89.31 91 VAL A C 1
ATOM 733 O O . VAL A 1 91 ? -19.837 -2.877 4.757 1.00 89.31 91 VAL A O 1
ATOM 736 N N . ALA A 1 92 ? -19.524 -3.077 6.973 1.00 89.00 92 ALA A N 1
ATOM 737 C CA . ALA A 1 92 ? -20.750 -3.833 7.233 1.00 89.00 92 ALA A CA 1
ATOM 738 C C . ALA A 1 92 ? -22.021 -3.114 6.747 1.00 89.00 92 ALA A C 1
ATOM 740 O O . ALA A 1 92 ? -22.891 -3.727 6.139 1.00 89.00 92 ALA A O 1
ATOM 741 N N . LYS A 1 93 ? -22.115 -1.796 6.964 1.00 85.94 93 LYS A N 1
ATOM 742 C CA . LYS A 1 93 ? -23.275 -0.998 6.549 1.00 85.94 93 LYS A CA 1
ATOM 743 C C . LYS A 1 93 ? -23.338 -0.829 5.030 1.00 85.94 93 LYS A C 1
ATOM 745 O O . LYS A 1 93 ? -24.428 -0.896 4.471 1.00 85.94 93 LYS A O 1
ATOM 750 N N . GLY A 1 94 ? -22.188 -0.601 4.392 1.00 83.69 94 GLY A N 1
ATOM 751 C CA . GLY A 1 94 ? -22.105 -0.417 2.942 1.00 83.69 94 GLY A CA 1
ATOM 752 C C . GLY A 1 94 ? -22.402 -1.694 2.155 1.00 83.69 94 GLY A C 1
ATOM 753 O O . GLY A 1 94 ? -22.997 -1.612 1.089 1.00 83.69 94 GLY A O 1
ATOM 754 N N . ILE A 1 95 ? -22.023 -2.856 2.696 1.00 88.94 95 ILE A N 1
ATOM 755 C CA . ILE A 1 95 ? -22.316 -4.172 2.104 1.00 88.94 95 ILE A CA 1
ATOM 756 C C . ILE A 1 95 ? -23.745 -4.625 2.423 1.00 88.94 95 ILE A C 1
ATOM 758 O O . ILE A 1 95 ? -24.381 -5.279 1.606 1.00 88.94 95 ILE A O 1
ATOM 762 N N . GLY A 1 96 ? -24.264 -4.302 3.609 1.00 87.62 96 GLY A N 1
ATOM 763 C CA . GLY A 1 96 ? -25.593 -4.741 4.020 1.00 87.62 96 GLY A CA 1
ATOM 764 C C . GLY A 1 96 ? -25.705 -6.266 4.051 1.00 87.62 96 GLY A C 1
ATOM 765 O O . GLY A 1 96 ? -24.868 -6.943 4.641 1.00 87.62 96 GLY A O 1
ATOM 766 N N . ASP A 1 97 ? -26.746 -6.796 3.411 1.00 87.69 97 ASP A N 1
ATOM 767 C CA . ASP A 1 97 ? -27.080 -8.224 3.417 1.00 87.69 97 ASP A CA 1
ATOM 768 C C . ASP A 1 97 ? -26.585 -8.981 2.177 1.00 87.69 97 ASP A C 1
ATOM 770 O O . ASP A 1 97 ? -26.877 -10.170 2.035 1.00 87.69 97 ASP A O 1
ATOM 774 N N . ASP A 1 98 ? -25.835 -8.323 1.293 1.00 88.94 98 ASP A N 1
ATOM 775 C CA . ASP A 1 98 ? -25.344 -8.901 0.038 1.00 88.94 98 ASP A CA 1
ATOM 776 C C . ASP A 1 98 ? -24.428 -10.110 0.297 1.00 88.94 98 ASP A C 1
ATOM 778 O O . ASP A 1 98 ? -24.411 -11.077 -0.457 1.00 88.94 98 ASP A O 1
ATOM 782 N N . PHE A 1 99 ? -23.700 -10.112 1.418 1.00 90.38 99 PHE A N 1
ATOM 783 C CA . PHE A 1 99 ? -22.776 -11.194 1.770 1.00 90.38 99 PHE A CA 1
ATOM 784 C C . PHE A 1 99 ? -23.446 -12.519 2.148 1.00 90.38 99 PHE A C 1
ATOM 786 O O . PHE A 1 99 ? -22.772 -13.549 2.233 1.00 90.38 99 PHE A O 1
ATOM 793 N N . LYS A 1 100 ? -24.755 -12.511 2.413 1.00 90.31 100 LYS A N 1
ATOM 794 C CA . LYS A 1 100 ? -25.492 -13.706 2.825 1.00 90.31 100 LYS A CA 1
ATOM 795 C C . LYS A 1 100 ? -25.717 -14.601 1.609 1.00 90.31 100 LYS A C 1
ATOM 797 O O . LYS A 1 100 ? -26.540 -14.302 0.760 1.00 90.31 100 LYS A O 1
ATOM 802 N N . ALA A 1 101 ? -25.012 -15.722 1.547 1.00 85.56 101 ALA A N 1
ATOM 803 C CA . ALA A 1 101 ? -25.139 -16.682 0.460 1.00 85.56 101 ALA A CA 1
ATOM 804 C C . ALA A 1 101 ? -26.512 -17.380 0.454 1.00 85.56 101 ALA A C 1
ATOM 806 O O . ALA A 1 101 ? -26.990 -17.858 1.490 1.00 85.56 101 ALA A O 1
ATOM 807 N N . ASP A 1 102 ? -27.103 -17.536 -0.728 1.00 82.81 102 ASP A N 1
ATOM 808 C CA . ASP A 1 102 ? -28.264 -18.403 -0.905 1.00 82.81 102 ASP A CA 1
ATOM 809 C C . ASP A 1 102 ? -27.818 -19.862 -0.986 1.00 82.81 102 ASP A C 1
ATOM 811 O O . ASP A 1 102 ? -27.033 -20.236 -1.856 1.00 82.81 102 ASP A O 1
ATOM 815 N N . ILE A 1 103 ? -28.328 -20.723 -0.104 1.00 82.19 103 ILE A N 1
ATOM 816 C CA . ILE A 1 103 ? -27.916 -22.131 -0.037 1.00 82.19 103 ILE A CA 1
ATOM 817 C C . ILE A 1 103 ? -29.114 -23.049 -0.264 1.00 82.19 103 ILE A C 1
ATOM 819 O O . ILE A 1 103 ? -30.148 -22.921 0.386 1.00 82.19 103 ILE A O 1
ATOM 823 N N . LYS A 1 104 ? -28.957 -24.018 -1.172 1.00 82.06 104 LYS A N 1
ATOM 824 C CA . LYS A 1 104 ? -29.941 -25.078 -1.435 1.00 82.06 104 LYS A CA 1
ATOM 825 C C . LYS A 1 104 ? -29.341 -26.455 -1.199 1.00 82.06 104 LYS A C 1
ATOM 827 O O . LYS A 1 104 ? -28.156 -26.679 -1.435 1.00 82.06 104 LYS A O 1
ATOM 832 N N . TYR A 1 105 ? -30.180 -27.389 -0.762 1.00 79.00 105 TYR A N 1
ATOM 833 C CA . TYR A 1 105 ? -29.810 -28.796 -0.683 1.00 79.00 105 TYR A CA 1
ATOM 834 C C . TYR A 1 105 ? -29.944 -29.453 -2.064 1.00 79.00 105 TYR A C 1
ATOM 836 O O . TYR A 1 105 ? -31.024 -29.485 -2.654 1.00 79.00 105 TYR A O 1
ATOM 844 N N . ASP A 1 106 ? -28.836 -29.958 -2.594 1.00 78.25 106 ASP A N 1
ATOM 845 C CA . ASP A 1 106 ? -28.786 -30.784 -3.795 1.00 78.25 106 ASP A CA 1
ATOM 846 C C . ASP A 1 106 ? -29.062 -32.240 -3.403 1.00 78.25 106 ASP A C 1
ATOM 848 O O . ASP A 1 106 ? -28.162 -32.969 -2.984 1.00 78.25 106 ASP A O 1
ATOM 852 N N . TYR A 1 107 ? -30.317 -32.665 -3.563 1.00 77.44 107 TYR A N 1
ATOM 853 C CA . TYR A 1 107 ? -30.757 -34.031 -3.262 1.00 77.44 107 TYR A CA 1
ATOM 854 C C . TYR A 1 107 ? -30.035 -35.103 -4.086 1.00 77.44 107 TYR A C 1
ATOM 856 O O . TYR A 1 107 ? -29.932 -36.236 -3.632 1.00 77.44 107 TYR A O 1
ATOM 864 N N . LYS A 1 108 ? -29.517 -34.778 -5.281 1.00 77.75 108 LYS A N 1
ATOM 865 C CA . LYS A 1 108 ? -28.805 -35.757 -6.121 1.00 77.75 108 LYS A CA 1
ATOM 866 C C . LYS A 1 108 ? -27.389 -36.016 -5.623 1.00 77.75 108 LYS A C 1
ATOM 868 O O . LYS A 1 108 ? -26.848 -37.089 -5.859 1.00 77.75 108 LYS A O 1
ATOM 873 N N . LYS A 1 109 ? -26.778 -35.013 -4.993 1.00 73.88 109 LYS A N 1
ATOM 874 C CA . LYS A 1 109 ? -25.409 -35.075 -4.465 1.00 73.88 109 LYS A CA 1
ATOM 875 C C . LYS A 1 109 ? -25.362 -35.132 -2.936 1.00 73.88 109 LYS A C 1
ATOM 877 O O . LYS A 1 109 ? -24.281 -35.054 -2.364 1.00 73.88 109 LYS A O 1
ATOM 882 N N . GLU A 1 110 ? -26.528 -35.216 -2.297 1.00 74.69 110 GLU A N 1
ATOM 883 C CA . GLU A 1 110 ? -26.740 -35.233 -0.845 1.00 74.69 110 GLU A CA 1
ATOM 884 C C . GLU A 1 110 ? -25.990 -34.134 -0.069 1.00 74.69 110 GLU A C 1
ATOM 886 O O . GLU A 1 110 ? -25.543 -34.324 1.070 1.00 74.69 110 GLU A O 1
ATOM 891 N N . GLN A 1 111 ? -25.879 -32.949 -0.672 1.00 75.25 111 GLN A N 1
ATOM 892 C CA . GLN A 1 111 ? -25.057 -31.856 -0.157 1.00 75.25 111 GLN A CA 1
ATOM 893 C C . GLN A 1 111 ? -25.715 -30.491 -0.296 1.00 75.25 111 GLN A C 1
ATOM 895 O O . GLN A 1 111 ? -26.464 -30.236 -1.232 1.00 75.25 111 GLN A O 1
ATOM 900 N N . PHE A 1 112 ? -25.357 -29.569 0.591 1.00 77.44 112 PHE A N 1
ATOM 901 C CA . PHE A 1 112 ? -25.689 -28.163 0.417 1.00 77.44 112 PHE A CA 1
ATOM 902 C C . PHE A 1 112 ? -24.757 -27.518 -0.614 1.00 77.44 112 PHE A C 1
ATOM 904 O O . PHE A 1 112 ? -23.547 -27.755 -0.630 1.00 77.44 112 PHE A O 1
ATOM 911 N N . LYS A 1 113 ? -25.323 -26.678 -1.477 1.00 79.25 113 LYS A N 1
ATOM 912 C CA . LYS A 1 113 ? -24.584 -25.889 -2.457 1.00 79.25 113 LYS A CA 1
ATOM 913 C C . LYS A 1 113 ? -25.071 -24.446 -2.414 1.00 79.25 113 LYS A C 1
ATOM 915 O O . LYS A 1 113 ? -26.276 -24.202 -2.349 1.00 79.25 113 LYS A O 1
ATOM 920 N N . VAL A 1 114 ? -24.132 -23.508 -2.489 1.00 80.50 114 VAL A N 1
ATOM 921 C CA . VAL A 1 114 ? -24.463 -22.109 -2.758 1.00 80.50 114 VAL A CA 1
ATOM 922 C C . VAL A 1 114 ? -25.070 -22.020 -4.160 1.00 80.50 114 VAL A C 1
ATOM 924 O O . VAL A 1 114 ? -24.551 -22.625 -5.109 1.00 80.50 114 VAL A O 1
ATOM 927 N N . ILE A 1 115 ? -26.208 -21.339 -4.275 1.00 73.69 115 ILE A N 1
ATOM 928 C CA . ILE A 1 115 ? -26.862 -21.081 -5.553 1.00 73.69 115 ILE A CA 1
ATOM 929 C C . ILE A 1 115 ? -25.909 -20.245 -6.402 1.00 73.69 115 ILE A C 1
ATOM 931 O O . ILE A 1 115 ? -25.264 -19.325 -5.917 1.00 73.69 115 ILE A O 1
ATOM 935 N N . GLN A 1 116 ? -25.798 -20.625 -7.669 1.00 72.00 116 GLN A N 1
ATOM 936 C CA . GLN A 1 116 ? -25.042 -19.885 -8.664 1.00 72.00 116 GLN A CA 1
ATOM 937 C C . GLN A 1 116 ? -25.992 -19.530 -9.792 1.00 72.00 116 GLN A C 1
ATOM 939 O O . GLN A 1 116 ? -26.708 -20.404 -10.296 1.00 72.00 116 GLN A O 1
ATOM 944 N N . SER A 1 117 ? -25.974 -18.269 -10.185 1.00 65.69 117 SER A N 1
ATOM 945 C CA . SER A 1 117 ? -26.652 -17.748 -11.354 1.00 65.69 117 SER A CA 1
ATOM 946 C C . SER A 1 117 ? -26.172 -18.507 -12.594 1.00 65.69 117 SER A C 1
ATOM 948 O O . SER A 1 117 ? -24.977 -18.633 -12.856 1.00 65.69 117 SER A O 1
ATOM 950 N N . SER A 1 118 ? -27.110 -19.067 -13.361 1.00 56.78 118 SER A N 1
ATOM 951 C CA . SER A 1 118 ? -26.801 -19.814 -14.589 1.00 56.78 118 SER A CA 1
ATOM 952 C C . SER A 1 118 ? -26.463 -18.909 -15.778 1.00 56.78 118 SER A C 1
ATOM 954 O O . SER A 1 118 ? -25.994 -19.405 -16.802 1.00 56.78 118 SER A O 1
ATOM 956 N N . ASP A 1 119 ? -26.721 -17.604 -15.665 1.00 54.47 119 ASP A N 1
ATOM 957 C CA . ASP A 1 119 ? -26.517 -16.621 -16.724 1.00 54.47 119 ASP A CA 1
ATOM 958 C C . ASP A 1 119 ? -25.260 -15.776 -16.452 1.00 54.47 119 ASP A C 1
ATOM 960 O O . ASP A 1 119 ? -25.211 -14.983 -15.515 1.00 54.47 119 ASP A O 1
ATOM 964 N N . LYS A 1 120 ? -24.232 -15.925 -17.299 1.00 54.22 120 LYS A N 1
ATOM 965 C CA . LYS A 1 120 ? -22.948 -15.201 -17.189 1.00 54.22 120 LYS A CA 1
ATOM 966 C C . LYS A 1 120 ? -23.086 -13.681 -17.347 1.00 54.22 120 LYS A C 1
ATOM 968 O O . LYS A 1 120 ? -22.144 -12.956 -17.036 1.00 54.22 120 LYS A O 1
ATOM 973 N N . LYS A 1 121 ? -24.212 -13.196 -17.887 1.00 49.44 121 LYS A N 1
ATOM 974 C CA . LYS A 1 121 ? -24.447 -11.767 -18.150 1.00 49.44 121 LYS A CA 1
ATOM 975 C C . LYS A 1 121 ? -25.386 -11.096 -17.145 1.00 49.44 121 LYS A C 1
ATOM 977 O O . LYS A 1 121 ? -25.386 -9.871 -17.098 1.00 49.44 121 LYS A O 1
ATOM 982 N N . ASN A 1 122 ? -26.121 -11.866 -16.338 1.00 44.72 122 ASN A N 1
ATOM 983 C CA . ASN A 1 122 ? -27.085 -11.364 -15.358 1.00 44.72 122 ASN A CA 1
ATOM 984 C C . ASN A 1 122 ? -26.955 -12.146 -14.041 1.00 44.72 122 ASN A C 1
ATOM 986 O O . ASN A 1 122 ? -27.391 -13.293 -13.956 1.00 44.72 122 ASN A O 1
ATOM 990 N N . CYS A 1 123 ? -26.379 -11.519 -13.009 1.00 47.75 123 CYS A N 1
ATOM 991 C CA . CYS A 1 123 ? -26.442 -12.035 -11.638 1.00 47.75 123 CYS A CA 1
ATOM 992 C C . CYS A 1 123 ? -27.917 -12.026 -11.208 1.00 47.75 123 CYS A C 1
ATOM 994 O O . CYS A 1 123 ? -28.531 -10.961 -11.138 1.00 47.75 123 CYS A O 1
ATOM 996 N N . VAL A 1 124 ? -28.507 -13.206 -11.016 1.00 45.66 124 VAL A N 1
ATOM 997 C CA . VAL A 1 124 ? -29.935 -13.395 -10.704 1.00 45.66 124 VAL A CA 1
ATOM 998 C C . VAL A 1 124 ? -30.222 -13.082 -9.231 1.00 45.66 124 VAL A C 1
ATOM 1000 O O . VAL A 1 124 ? -31.380 -12.897 -8.863 1.00 45.66 124 VAL A O 1
ATOM 1003 N N . THR A 1 125 ? -29.186 -13.004 -8.393 1.00 55.66 125 THR A N 1
ATOM 1004 C CA . THR A 1 125 ? -29.307 -12.767 -6.953 1.00 55.66 125 THR A CA 1
ATOM 1005 C C . THR A 1 125 ? -28.743 -11.400 -6.560 1.00 55.66 125 THR A C 1
ATOM 1007 O O . THR A 1 125 ? -27.791 -10.900 -7.163 1.00 55.66 125 THR A O 1
ATOM 1010 N N . ASP A 1 126 ? -29.336 -10.806 -5.526 1.00 69.81 126 ASP A N 1
ATOM 1011 C CA . ASP A 1 126 ? -28.829 -9.653 -4.771 1.00 69.81 126 ASP A CA 1
ATOM 1012 C C . ASP A 1 126 ? -27.747 -10.078 -3.754 1.00 69.81 126 ASP A C 1
ATOM 1014 O O . ASP A 1 126 ? -27.468 -9.358 -2.796 1.00 69.81 126 ASP A O 1
ATOM 1018 N N . LYS A 1 127 ? -27.171 -11.280 -3.922 1.00 84.06 127 LYS A N 1
ATOM 1019 C CA . LYS A 1 127 ? -26.278 -11.953 -2.974 1.00 84.06 127 LYS A CA 1
ATOM 1020 C C . LYS A 1 127 ? -24.948 -12.332 -3.614 1.00 84.06 127 LYS A C 1
ATOM 1022 O O . LYS A 1 127 ? -24.819 -12.432 -4.829 1.00 84.06 127 LYS A O 1
ATOM 1027 N N . TRP A 1 128 ? -23.940 -12.561 -2.779 1.00 90.12 128 TRP A N 1
ATOM 1028 C CA . TRP A 1 128 ? -22.632 -13.036 -3.218 1.00 90.12 128 TRP A CA 1
ATOM 1029 C C . TRP A 1 128 ? -22.667 -14.518 -3.584 1.00 90.12 128 TRP A C 1
ATOM 1031 O O . TRP A 1 128 ? -23.218 -15.349 -2.856 1.00 90.12 128 TRP A O 1
ATOM 1041 N N . GLU A 1 129 ? -21.991 -14.859 -4.679 1.00 87.62 129 GLU A N 1
ATOM 1042 C CA . GLU A 1 129 ? -21.953 -16.216 -5.218 1.00 87.62 129 GLU A CA 1
ATOM 1043 C C . GLU A 1 129 ? -20.509 -16.700 -5.471 1.00 87.62 129 GLU A C 1
ATOM 1045 O O . GLU A 1 129 ? -19.597 -15.901 -5.696 1.00 87.62 129 GLU A O 1
ATOM 1050 N N . PRO A 1 130 ? -20.241 -18.020 -5.475 1.00 90.00 130 PRO A N 1
ATOM 1051 C CA . PRO A 1 130 ? -18.920 -18.525 -5.827 1.00 90.00 130 PRO A CA 1
ATOM 1052 C C . PRO A 1 130 ? -18.606 -18.302 -7.311 1.00 90.00 130 PRO A C 1
ATOM 1054 O O . PRO A 1 130 ? -19.475 -18.487 -8.161 1.00 90.00 130 PRO A O 1
ATOM 1057 N N . ASN A 1 131 ? -17.334 -18.032 -7.627 1.00 89.19 131 ASN A N 1
ATOM 1058 C CA . ASN A 1 131 ? -16.837 -17.589 -8.948 1.00 89.19 131 ASN A CA 1
ATOM 1059 C C . ASN A 1 131 ? -17.201 -16.155 -9.343 1.00 89.19 131 ASN A C 1
ATOM 1061 O O . ASN A 1 131 ? -16.892 -15.738 -10.458 1.00 89.19 131 ASN A O 1
ATOM 1065 N N . GLN A 1 132 ? -17.766 -15.395 -8.408 1.00 90.06 132 GLN A N 1
ATOM 1066 C CA . GLN A 1 132 ? -17.855 -13.946 -8.462 1.00 90.06 132 GLN A CA 1
ATOM 1067 C C . GLN A 1 132 ? -16.866 -13.366 -7.436 1.00 90.06 132 GLN A C 1
ATOM 1069 O O . GLN A 1 132 ? -17.133 -13.426 -6.234 1.00 90.06 132 GLN A O 1
ATOM 1074 N N . PRO A 1 133 ? -15.694 -12.852 -7.852 1.00 93.31 133 PRO A N 1
ATOM 1075 C CA . PRO A 1 133 ? -14.753 -12.274 -6.901 1.00 93.31 133 PRO A CA 1
ATOM 1076 C C . PRO A 1 133 ? -15.337 -11.001 -6.284 1.00 93.31 133 PRO A C 1
ATOM 1078 O O . PRO A 1 133 ? -15.796 -10.105 -6.996 1.00 93.31 133 PRO A O 1
ATOM 1081 N N . ILE A 1 134 ? -15.289 -10.912 -4.956 1.00 95.19 134 ILE A N 1
ATOM 1082 C CA . ILE A 1 134 ? -15.776 -9.759 -4.198 1.00 95.19 134 ILE A CA 1
ATOM 1083 C C . ILE A 1 134 ? -14.583 -8.915 -3.774 1.00 95.19 134 ILE A C 1
ATOM 1085 O O . ILE A 1 134 ? -13.730 -9.376 -3.023 1.00 95.19 134 ILE A O 1
ATOM 1089 N N . ILE A 1 135 ? -14.516 -7.669 -4.225 1.00 94.19 135 ILE A N 1
ATOM 1090 C CA . ILE A 1 135 ? -13.463 -6.726 -3.863 1.00 94.19 135 ILE A CA 1
ATOM 1091 C C . ILE A 1 135 ? -14.022 -5.698 -2.882 1.00 94.19 135 ILE A C 1
ATOM 1093 O O . ILE A 1 135 ? -14.944 -4.952 -3.205 1.00 94.19 135 ILE A O 1
ATOM 1097 N N . ILE A 1 136 ? -13.420 -5.615 -1.697 1.00 94.06 136 ILE A N 1
ATOM 1098 C CA . ILE A 1 136 ? -13.730 -4.601 -0.686 1.00 94.06 136 ILE A CA 1
ATOM 1099 C C . ILE A 1 136 ? -12.573 -3.602 -0.650 1.00 94.06 136 ILE A C 1
ATOM 1101 O O . ILE A 1 136 ? -11.546 -3.813 0.004 1.00 94.06 136 ILE A O 1
ATOM 1105 N N . SER A 1 137 ? -12.752 -2.495 -1.369 1.00 90.00 137 SER A N 1
ATOM 1106 C CA . SER A 1 137 ? -11.832 -1.362 -1.402 1.00 90.00 137 SER A CA 1
ATOM 1107 C C . SER A 1 137 ? -12.186 -0.375 -0.293 1.00 90.00 137 SER A C 1
ATOM 1109 O O . SER A 1 137 ? -12.969 0.549 -0.519 1.00 90.00 137 SER A O 1
ATOM 1111 N N . ALA A 1 138 ? -11.593 -0.537 0.889 1.00 86.56 138 ALA A N 1
ATOM 1112 C CA . ALA A 1 138 ? -11.854 0.343 2.031 1.00 86.56 138 ALA A CA 1
ATOM 1113 C C . ALA A 1 138 ? -10.572 0.771 2.756 1.00 86.56 138 ALA A C 1
ATOM 1115 O O . ALA A 1 138 ? -9.659 -0.052 2.895 1.00 86.56 138 ALA A O 1
ATOM 1116 N N . PRO A 1 139 ? -10.490 2.012 3.281 1.00 79.38 139 PRO A N 1
ATOM 1117 C CA . PRO A 1 139 ? -9.321 2.482 4.022 1.00 79.38 139 PRO A CA 1
ATOM 1118 C C . PRO A 1 139 ? -9.037 1.643 5.273 1.00 79.38 139 PRO A C 1
ATOM 1120 O O . PRO A 1 139 ? -9.874 0.876 5.774 1.00 79.38 139 PRO A O 1
ATOM 1123 N N . THR A 1 140 ? -7.817 1.757 5.795 1.00 77.62 140 THR A N 1
ATOM 1124 C CA . THR A 1 140 ? -7.492 1.220 7.119 1.00 77.62 140 THR A CA 1
ATOM 1125 C C . THR A 1 140 ? -8.415 1.858 8.149 1.00 77.62 140 THR A C 1
ATOM 1127 O O . THR A 1 140 ? -8.621 3.064 8.163 1.00 77.62 140 THR A O 1
ATOM 1130 N N . GLY A 1 141 ? -9.029 1.022 8.981 1.00 74.19 141 GLY A N 1
ATOM 1131 C CA . GLY A 1 141 ? -10.001 1.478 9.962 1.00 74.19 141 GLY A CA 1
ATOM 1132 C C . GLY A 1 141 ? -11.450 1.589 9.511 1.00 74.19 141 GLY A C 1
ATOM 1133 O O . GLY A 1 141 ? -12.289 1.741 10.386 1.00 74.19 141 GLY A O 1
ATOM 1134 N N . GLY A 1 142 ? -11.771 1.360 8.233 1.00 79.50 142 GLY A N 1
ATOM 1135 C CA . GLY A 1 142 ? -13.161 1.301 7.746 1.00 79.50 142 GLY A CA 1
ATOM 1136 C C . GLY A 1 142 ? -13.981 0.083 8.214 1.00 79.50 142 GLY A C 1
ATOM 1137 O O . GLY A 1 142 ? -15.102 -0.118 7.760 1.00 79.50 142 GLY A O 1
ATOM 1138 N N . GLY A 1 143 ? -13.431 -0.761 9.097 1.00 84.38 143 GLY A N 1
ATOM 1139 C CA . GLY A 1 143 ? -14.121 -1.932 9.658 1.00 84.38 143 GLY A CA 1
ATOM 1140 C C . GLY A 1 143 ? -14.029 -3.217 8.841 1.00 84.38 143 GLY A C 1
ATOM 1141 O O . GLY A 1 143 ? -14.825 -4.116 9.073 1.00 84.38 143 GLY A O 1
ATOM 1142 N N . LYS A 1 144 ? -13.059 -3.339 7.921 1.00 88.06 144 LYS A N 1
ATOM 1143 C CA . LYS A 1 144 ? -12.819 -4.570 7.137 1.00 88.06 144 LYS A CA 1
ATOM 1144 C C . LYS A 1 144 ? -12.715 -5.816 8.029 1.00 88.06 144 LYS A C 1
ATOM 1146 O O . LYS A 1 144 ? -13.464 -6.768 7.854 1.00 88.06 144 LYS A O 1
ATOM 1151 N N . ASN A 1 145 ? -11.842 -5.769 9.037 1.00 82.81 145 ASN A N 1
ATOM 1152 C CA . ASN A 1 145 ? -11.647 -6.900 9.948 1.00 82.81 145 ASN A CA 1
ATOM 1153 C C . ASN A 1 145 ? -12.881 -7.124 10.821 1.00 82.81 145 ASN A C 1
ATOM 1155 O O . ASN A 1 145 ? -13.307 -8.257 10.953 1.00 82.81 145 ASN A O 1
ATOM 1159 N N . THR A 1 146 ? -13.504 -6.061 11.336 1.00 84.69 146 THR A N 1
ATOM 1160 C CA . THR A 1 146 ? -14.746 -6.142 12.125 1.00 84.69 146 THR A CA 1
ATOM 1161 C C . THR A 1 146 ? -15.881 -6.815 11.348 1.00 84.69 146 THR A C 1
ATOM 1163 O O . THR A 1 146 ? -16.610 -7.622 11.911 1.00 84.69 146 THR A O 1
ATOM 1166 N N . PHE A 1 147 ? -16.010 -6.536 10.048 1.00 90.62 147 PHE A N 1
ATOM 1167 C CA . PHE A 1 147 ? -17.008 -7.168 9.184 1.00 90.62 147 PHE A CA 1
ATOM 1168 C C . PHE A 1 147 ? -16.809 -8.688 9.080 1.00 90.62 147 PHE A C 1
ATOM 1170 O O . PHE A 1 147 ? -17.769 -9.449 9.194 1.00 90.62 147 PHE A O 1
ATOM 1177 N N . ILE A 1 148 ? -15.566 -9.147 8.921 1.00 90.44 148 ILE A N 1
ATOM 1178 C CA . ILE A 1 148 ? -15.268 -10.584 8.933 1.00 90.44 148 ILE A CA 1
ATOM 1179 C C . ILE A 1 148 ? -15.468 -11.156 10.335 1.00 90.44 148 ILE A C 1
ATOM 1181 O O . ILE A 1 148 ? -16.059 -12.224 10.494 1.00 90.44 148 ILE A O 1
ATOM 1185 N N . GLU A 1 149 ? -14.989 -10.428 11.345 1.00 82.88 149 GLU A N 1
ATOM 1186 C CA . GLU A 1 149 ? -14.872 -10.950 12.694 1.00 82.88 149 GLU A CA 1
ATOM 1187 C C . GLU A 1 149 ? -16.225 -11.052 13.425 1.00 82.88 149 GLU A C 1
ATOM 1189 O O . GLU A 1 149 ? -16.381 -11.897 14.307 1.00 82.88 149 GLU A O 1
ATOM 1194 N N . HIS A 1 150 ? -17.208 -10.237 13.040 1.00 83.88 150 HIS A N 1
ATOM 1195 C CA . HIS A 1 150 ? -18.533 -10.208 13.657 1.00 83.88 150 HIS A CA 1
ATOM 1196 C C . HIS A 1 150 ? -19.640 -10.602 12.677 1.00 83.88 150 HIS A C 1
ATOM 1198 O O . HIS A 1 150 ? -20.317 -11.600 12.906 1.00 83.88 150 HIS A O 1
ATOM 1204 N N . GLU A 1 151 ? -19.810 -9.873 11.571 1.00 90.38 151 GLU A N 1
ATOM 1205 C CA . GLU A 1 151 ? -20.963 -10.064 10.673 1.00 90.38 151 GLU A CA 1
ATOM 1206 C C . GLU A 1 151 ? -20.889 -11.389 9.907 1.00 90.38 151 GLU A C 1
ATOM 1208 O O . GLU A 1 151 ? -21.816 -12.204 9.943 1.00 90.38 151 GLU A O 1
ATOM 1213 N N . SER A 1 152 ? -19.754 -11.638 9.246 1.00 90.88 152 SER A N 1
ATOM 1214 C CA . SER A 1 152 ? -19.545 -12.869 8.474 1.00 90.88 152 SER A CA 1
ATOM 1215 C C . SER A 1 152 ? -19.531 -14.094 9.389 1.00 90.88 152 SER A C 1
ATOM 1217 O O . SER A 1 152 ? -20.162 -15.106 9.080 1.00 90.88 152 SER A O 1
ATOM 1219 N N . PHE A 1 153 ? -18.856 -13.986 10.538 1.00 89.69 153 PHE A N 1
ATOM 1220 C CA . PHE A 1 153 ? -18.835 -15.015 11.576 1.00 89.69 153 PHE A CA 1
ATOM 1221 C C . PHE A 1 153 ? -20.246 -15.388 12.054 1.00 89.69 153 PHE A C 1
ATOM 1223 O O . PHE A 1 153 ? -20.622 -16.562 12.014 1.00 89.69 153 PHE A O 1
ATOM 1230 N N . GLU A 1 154 ? -21.048 -14.401 12.462 1.00 89.88 154 GLU A N 1
ATOM 1231 C CA . GLU A 1 154 ? -22.395 -14.634 12.989 1.00 89.88 154 GLU A CA 1
ATOM 1232 C C . GLU A 1 154 ? -23.322 -15.275 11.956 1.00 89.88 154 GLU A C 1
ATOM 1234 O O . GLU A 1 154 ? -24.125 -16.152 12.290 1.00 89.88 154 GLU A O 1
ATOM 1239 N N . TYR A 1 155 ? -23.201 -14.876 10.690 1.00 92.62 155 TYR A N 1
ATOM 1240 C CA . TYR A 1 155 ? -23.942 -15.500 9.602 1.00 92.62 155 TYR A CA 1
ATOM 1241 C C . TYR A 1 155 ? -23.555 -16.975 9.418 1.00 92.62 155 TYR A C 1
ATOM 1243 O O . TYR A 1 155 ? -24.442 -17.831 9.422 1.00 92.62 155 TYR A O 1
ATOM 1251 N N . VAL A 1 156 ? -22.256 -17.295 9.333 1.00 92.12 156 VAL A N 1
ATOM 1252 C CA . VAL A 1 156 ? -21.778 -18.686 9.191 1.00 92.12 156 VAL A CA 1
ATOM 1253 C C . VAL A 1 156 ? -22.230 -19.546 10.371 1.00 92.12 156 VAL A C 1
ATOM 1255 O O . VAL A 1 156 ? -22.694 -20.669 10.175 1.00 92.12 156 VAL A O 1
ATOM 1258 N N . ARG A 1 157 ? -22.170 -19.013 11.596 1.00 90.62 157 ARG A N 1
ATOM 1259 C CA . ARG A 1 157 ? -22.626 -19.703 12.810 1.00 90.62 157 ARG A CA 1
ATOM 1260 C C . ARG A 1 157 ? -24.107 -20.077 12.734 1.00 90.62 157 ARG A C 1
ATOM 1262 O O . ARG A 1 157 ? -24.469 -21.235 12.946 1.00 90.62 157 ARG A O 1
ATOM 1269 N N . LYS A 1 158 ? -24.969 -19.108 12.407 1.00 91.00 158 LYS A N 1
ATOM 1270 C CA . LYS A 1 158 ? -26.422 -19.327 12.280 1.00 91.00 158 LYS A CA 1
ATOM 1271 C C . LYS A 1 158 ? -26.741 -20.317 11.164 1.00 91.00 158 LYS A C 1
ATOM 1273 O O . LYS A 1 158 ? -27.554 -21.219 11.361 1.00 91.00 158 LYS A O 1
ATOM 1278 N N . LEU A 1 159 ? -26.060 -20.183 10.031 1.00 90.25 159 LEU A N 1
ATOM 1279 C CA . LEU A 1 159 ? -26.201 -21.062 8.878 1.00 90.25 159 LEU A CA 1
ATOM 1280 C C . LEU A 1 159 ? -25.840 -22.516 9.219 1.00 90.25 159 LEU A C 1
ATOM 1282 O O . LEU A 1 159 ? -26.601 -23.429 8.900 1.00 90.25 159 LEU A O 1
ATOM 1286 N N . ASN A 1 160 ? -24.719 -22.727 9.911 1.00 90.88 160 ASN A N 1
ATOM 1287 C CA . ASN A 1 160 ? -24.271 -24.048 10.353 1.00 90.88 160 ASN A CA 1
ATOM 1288 C C . ASN A 1 160 ? -25.278 -24.716 11.288 1.00 90.88 160 ASN A C 1
ATOM 1290 O O . ASN A 1 160 ? -25.592 -25.894 11.114 1.00 90.88 160 ASN A O 1
ATOM 1294 N N . HIS A 1 161 ? -25.842 -23.954 12.228 1.00 89.38 161 HIS A N 1
ATOM 1295 C CA . HIS A 1 161 ? -26.881 -24.457 13.122 1.00 89.38 161 HIS A CA 1
ATOM 1296 C C . HIS A 1 161 ? -28.149 -24.880 12.362 1.00 89.38 161 HIS A C 1
ATOM 1298 O O . HIS A 1 161 ? -28.687 -25.958 12.607 1.00 89.38 161 HIS A O 1
ATOM 1304 N N . GLN A 1 162 ? -28.605 -24.054 11.414 1.00 88.50 162 GLN A N 1
ATOM 1305 C CA . GLN A 1 162 ? -29.817 -24.308 10.628 1.00 88.50 162 GLN A CA 1
ATOM 1306 C C . GLN A 1 162 ? -29.667 -25.508 9.686 1.00 88.50 162 GLN A C 1
ATOM 1308 O O . GLN A 1 162 ? -30.552 -26.359 9.618 1.00 88.50 162 GLN A O 1
ATOM 1313 N N . ASN A 1 163 ? -28.535 -25.596 8.987 1.00 85.75 163 ASN A N 1
ATOM 1314 C CA . ASN A 1 163 ? -28.317 -26.589 7.935 1.00 85.75 163 ASN A CA 1
ATOM 1315 C C . ASN A 1 163 ? -27.579 -27.843 8.418 1.00 85.75 163 ASN A C 1
ATOM 1317 O O . ASN A 1 163 ? -27.398 -28.778 7.639 1.00 85.75 163 ASN A O 1
ATOM 1321 N N . LYS A 1 164 ? -27.171 -27.892 9.694 1.00 86.88 164 LYS A N 1
ATOM 1322 C CA . LYS A 1 164 ? -26.336 -28.963 10.265 1.00 86.88 164 LYS A CA 1
ATOM 1323 C C . LYS A 1 164 ? -25.050 -29.171 9.449 1.00 86.88 164 LYS A C 1
ATOM 1325 O O . LYS A 1 164 ? -24.713 -30.291 9.064 1.00 86.88 164 LYS A O 1
ATOM 1330 N N . THR A 1 165 ? -24.368 -28.065 9.163 1.00 88.88 165 THR A N 1
ATOM 1331 C CA . THR A 1 165 ? -23.078 -28.008 8.457 1.00 88.88 165 THR A CA 1
ATOM 1332 C C . THR A 1 165 ? -21.983 -27.472 9.376 1.00 88.88 165 THR A C 1
ATOM 1334 O O . THR A 1 165 ? -22.262 -26.914 10.432 1.00 88.88 165 THR A O 1
ATOM 1337 N N . GLU A 1 166 ? -20.732 -27.608 8.952 1.00 90.75 166 GLU A N 1
ATOM 1338 C CA . GLU A 1 166 ? -19.536 -27.114 9.639 1.00 90.75 166 GLU A CA 1
ATOM 1339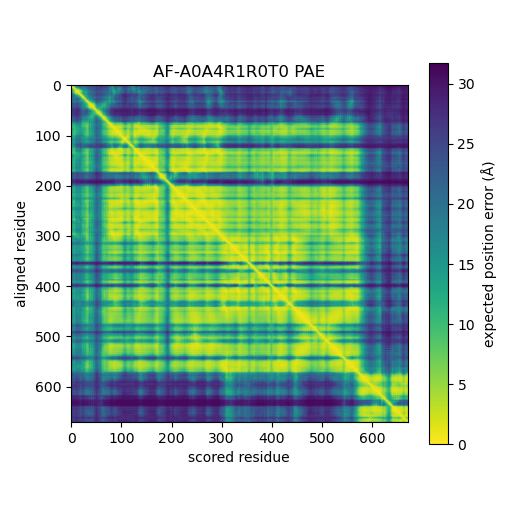 C C . GLU A 1 166 ? -18.730 -26.192 8.713 1.00 90.75 166 GLU A C 1
ATOM 1341 O O . GLU A 1 166 ? -17.520 -26.337 8.536 1.00 90.75 166 GLU A O 1
ATOM 1346 N N . TYR A 1 167 ? -19.409 -25.258 8.048 1.00 93.19 167 TYR A N 1
ATOM 1347 C CA . TYR A 1 167 ? -18.736 -24.300 7.184 1.00 93.19 167 TYR A CA 1
ATOM 1348 C C . TYR A 1 167 ? -17.855 -23.338 7.967 1.00 93.19 167 TYR A C 1
ATOM 1350 O O . TYR A 1 167 ? -18.158 -22.981 9.106 1.00 93.19 167 TYR A O 1
ATOM 1358 N N . LYS A 1 168 ? -16.773 -22.899 7.322 1.00 93.94 168 LYS A N 1
ATOM 1359 C CA . LYS A 1 168 ? -15.759 -22.035 7.931 1.00 93.94 168 LYS A CA 1
ATOM 1360 C C . LYS A 1 168 ? -15.412 -20.831 7.063 1.00 93.94 168 LYS A C 1
ATOM 1362 O O . LYS A 1 168 ? -15.700 -20.792 5.865 1.00 93.94 168 LYS A O 1
ATOM 1367 N N . ILE A 1 169 ? -14.737 -19.875 7.685 1.00 94.75 169 ILE A N 1
ATOM 1368 C CA . ILE A 1 169 ? -14.073 -18.737 7.055 1.00 94.75 169 ILE A CA 1
ATOM 1369 C C . ILE A 1 169 ? -12.570 -19.014 7.058 1.00 94.75 169 ILE A C 1
ATOM 1371 O O . ILE A 1 169 ? -11.991 -19.280 8.111 1.00 94.75 169 ILE A O 1
ATOM 1375 N N . LEU A 1 170 ? -11.928 -18.943 5.894 1.00 94.69 170 LEU A N 1
ATOM 1376 C CA . LEU A 1 170 ? -10.472 -18.924 5.791 1.00 94.69 170 LEU A CA 1
ATOM 1377 C C . LEU A 1 170 ? -9.995 -17.480 5.659 1.00 94.69 170 LEU A C 1
ATOM 1379 O O . LEU A 1 170 ? -10.259 -16.843 4.646 1.00 94.69 170 LEU A O 1
ATOM 1383 N N . LEU A 1 171 ? -9.271 -16.972 6.651 1.00 91.19 171 LEU A N 1
ATOM 1384 C CA . LEU A 1 171 ? -8.649 -15.653 6.621 1.00 91.19 171 LEU A CA 1
ATOM 1385 C C . LEU A 1 171 ? -7.165 -15.776 6.261 1.00 91.19 171 LEU A C 1
ATOM 1387 O O . LEU A 1 171 ? -6.342 -16.230 7.061 1.00 91.19 171 LEU A O 1
ATOM 1391 N N . LEU A 1 172 ? -6.832 -15.346 5.049 1.00 90.00 172 LEU A N 1
ATOM 1392 C CA . LEU A 1 172 ? -5.477 -15.231 4.532 1.00 90.00 172 LEU A CA 1
ATOM 1393 C C . LEU A 1 172 ? -4.934 -13.836 4.820 1.00 90.00 172 LEU A C 1
ATOM 1395 O O . LEU A 1 172 ? -5.540 -12.835 4.449 1.00 90.00 172 LEU A O 1
ATOM 1399 N N . SER A 1 173 ? -3.772 -13.766 5.466 1.00 80.56 173 SER A N 1
ATOM 1400 C CA . SER A 1 173 ? -3.111 -12.494 5.764 1.00 80.56 173 SER A CA 1
ATOM 1401 C C . SER A 1 173 ? -1.602 -12.592 5.565 1.00 80.56 173 SER A C 1
ATOM 1403 O O . SER A 1 173 ? -0.976 -13.596 5.902 1.00 80.56 173 SER A O 1
ATOM 1405 N N . ASN A 1 174 ? -0.976 -11.520 5.077 1.00 67.12 174 ASN A N 1
ATOM 1406 C CA . ASN A 1 174 ? 0.485 -11.449 4.950 1.00 67.12 174 ASN A CA 1
ATOM 1407 C C . ASN A 1 174 ? 1.196 -11.377 6.326 1.00 67.12 174 ASN A C 1
ATOM 1409 O O . ASN A 1 174 ? 2.411 -11.535 6.434 1.00 67.12 174 ASN A O 1
ATOM 1413 N N . ARG A 1 175 ? 0.462 -11.136 7.425 1.00 61.09 175 ARG A N 1
ATOM 1414 C CA . ARG A 1 175 ? 1.056 -10.732 8.710 1.00 61.09 175 ARG A CA 1
ATOM 1415 C C . ARG A 1 175 ? 0.879 -11.771 9.821 1.00 61.09 175 ARG A C 1
ATOM 1417 O O . ARG A 1 175 ? -0.192 -11.909 10.411 1.00 61.09 175 ARG A O 1
ATOM 1424 N N . ARG A 1 176 ? 1.994 -12.384 10.243 1.00 51.16 176 ARG A N 1
ATOM 1425 C CA . ARG A 1 176 ? 2.079 -13.194 11.481 1.00 51.16 176 ARG A CA 1
ATOM 1426 C C . ARG A 1 176 ? 1.658 -12.411 12.738 1.00 51.16 176 ARG A C 1
ATOM 1428 O O . ARG A 1 176 ? 0.991 -12.962 13.602 1.00 51.16 176 ARG A O 1
ATOM 1435 N N . ALA A 1 177 ? 1.994 -11.119 12.828 1.00 47.56 177 ALA A N 1
ATOM 1436 C CA . ALA A 1 177 ? 1.619 -10.271 13.969 1.00 47.56 177 ALA A CA 1
ATOM 1437 C C . ALA A 1 177 ? 0.110 -9.961 14.028 1.00 47.56 177 ALA A C 1
ATOM 1439 O O . ALA A 1 177 ? -0.461 -9.932 15.113 1.00 47.56 177 ALA A O 1
ATOM 1440 N N . LEU A 1 178 ? -0.551 -9.792 12.873 1.00 51.56 178 LEU A N 1
ATOM 1441 C CA . LEU A 1 178 ? -2.008 -9.624 12.809 1.00 51.56 178 LEU A CA 1
ATOM 1442 C C . LEU A 1 178 ? -2.715 -10.923 13.210 1.00 51.56 178 LEU A C 1
ATOM 1444 O O . LEU A 1 178 ? -3.710 -10.879 13.914 1.00 51.56 178 LEU A O 1
ATOM 1448 N N . THR A 1 179 ? -2.146 -12.076 12.844 1.00 51.91 179 THR A N 1
ATOM 1449 C CA . THR A 1 179 ? -2.638 -13.388 13.288 1.00 51.91 179 THR A CA 1
ATOM 1450 C C . THR A 1 179 ? -2.615 -13.503 14.816 1.00 51.91 179 THR A C 1
ATOM 1452 O O . THR A 1 179 ? -3.601 -13.933 15.403 1.00 51.91 179 THR A O 1
ATOM 1455 N N . GLU A 1 180 ? -1.538 -13.071 15.482 1.00 51.53 180 GLU A N 1
ATOM 1456 C CA . GLU A 1 180 ? -1.458 -13.067 16.952 1.00 51.53 180 GLU A CA 1
ATOM 1457 C C . GLU A 1 180 ? -2.351 -11.996 17.601 1.00 51.53 180 GLU A C 1
ATOM 1459 O O . GLU A 1 180 ? -3.000 -12.274 18.606 1.00 51.53 180 GLU A O 1
ATOM 1464 N N . GLN A 1 181 ? -2.475 -10.800 17.015 1.00 51.38 181 GLN A N 1
ATOM 1465 C CA . GLN A 1 181 ? -3.420 -9.781 17.493 1.00 51.38 181 GLN A CA 1
ATOM 1466 C C . GLN A 1 181 ? -4.875 -10.217 17.349 1.00 51.38 181 GLN A C 1
ATOM 1468 O O . GLN A 1 181 ? -5.644 -10.039 18.285 1.00 51.38 181 GLN A O 1
ATOM 1473 N N . THR A 1 182 ? -5.263 -10.780 16.205 1.00 53.22 182 THR A N 1
ATOM 1474 C CA . THR A 1 182 ? -6.608 -11.312 15.977 1.00 53.22 182 THR A CA 1
ATOM 1475 C C . THR A 1 182 ? -6.857 -12.478 16.928 1.00 53.22 182 THR A C 1
ATOM 1477 O O . THR A 1 182 ? -7.834 -12.429 17.664 1.00 53.22 182 THR A O 1
ATOM 1480 N N . LYS A 1 183 ? -5.922 -13.430 17.085 1.00 57.41 183 LYS A N 1
ATOM 1481 C CA . LYS A 1 183 ? -6.013 -14.473 18.130 1.00 57.41 183 LYS A CA 1
ATOM 1482 C C . LYS A 1 183 ? -6.175 -13.893 19.541 1.00 57.41 183 LYS A C 1
ATOM 1484 O O . LYS A 1 183 ? -6.924 -14.452 20.333 1.00 57.41 183 LYS A O 1
ATOM 1489 N N . ASN A 1 184 ? -5.491 -12.798 19.874 1.00 54.34 184 ASN A N 1
ATOM 1490 C CA . ASN A 1 184 ? -5.574 -12.165 21.193 1.00 54.34 184 ASN A CA 1
ATOM 1491 C C . ASN A 1 184 ? -6.849 -11.326 21.385 1.00 54.34 184 ASN A C 1
ATOM 1493 O O . ASN A 1 184 ? -7.386 -11.321 22.489 1.00 54.34 184 ASN A O 1
ATOM 1497 N N . ARG A 1 185 ? -7.358 -10.648 20.346 1.00 57.50 185 ARG A N 1
ATOM 1498 C CA . ARG A 1 185 ? -8.664 -9.960 20.355 1.00 57.50 185 ARG A CA 1
ATOM 1499 C C . ARG A 1 185 ? -9.798 -10.964 20.523 1.00 57.50 185 ARG A C 1
ATOM 1501 O O . ARG A 1 185 ? -10.651 -10.760 21.375 1.00 57.50 185 ARG A O 1
ATOM 1508 N N . ILE A 1 186 ? -9.723 -12.078 19.798 1.00 55.16 186 ILE A N 1
ATOM 1509 C CA . ILE A 1 186 ? -10.644 -13.212 19.905 1.00 55.16 186 ILE A CA 1
ATOM 1510 C C . ILE A 1 186 ? -10.647 -13.777 21.334 1.00 55.16 186 ILE A C 1
ATOM 1512 O O . ILE A 1 186 ? -11.708 -13.898 21.930 1.00 55.16 186 ILE A O 1
ATOM 1516 N N . LYS A 1 187 ? -9.471 -14.027 21.929 1.00 53.28 187 LYS A N 1
ATOM 1517 C CA . LYS A 1 187 ? -9.358 -14.485 23.330 1.00 53.28 187 LYS A CA 1
ATOM 1518 C C . LYS A 1 187 ? -9.854 -13.460 24.360 1.00 53.28 187 LYS A C 1
ATOM 1520 O O . LYS A 1 187 ? -10.351 -13.837 25.408 1.00 53.28 187 LYS A O 1
ATOM 1525 N N . LYS A 1 188 ? -9.678 -12.154 24.117 1.00 47.84 188 LYS A N 1
ATOM 1526 C CA . LYS A 1 188 ? -10.111 -11.090 25.049 1.00 47.84 188 LYS A CA 1
ATOM 1527 C C . LYS A 1 188 ? -11.598 -10.737 24.926 1.00 47.84 188 LYS A C 1
ATOM 1529 O O . LYS A 1 188 ? -12.138 -10.152 25.859 1.00 47.84 188 LYS A O 1
ATOM 1534 N N . GLY A 1 189 ? -12.250 -11.102 23.821 1.00 45.44 189 GLY A N 1
ATOM 1535 C CA . GLY A 1 189 ? -13.703 -11.013 23.640 1.00 45.44 189 GLY A CA 1
ATOM 1536 C C . GLY A 1 189 ? -14.505 -12.013 24.486 1.00 45.44 189 GLY A C 1
ATOM 1537 O O . GLY A 1 189 ? -15.728 -11.955 24.482 1.00 45.44 189 GLY A O 1
ATOM 1538 N N . GLU A 1 190 ? -13.841 -12.886 25.252 1.00 41.47 190 GLU A N 1
ATOM 1539 C CA . GLU A 1 190 ? -14.444 -13.903 26.130 1.00 41.47 190 GLU A CA 1
ATOM 1540 C C . GLU A 1 190 ? -15.183 -13.346 27.370 1.00 41.47 190 GLU A C 1
ATOM 1542 O O . GLU A 1 190 ? -15.540 -14.109 28.267 1.00 41.47 190 GLU A O 1
ATOM 1547 N N . ALA A 1 191 ? -15.463 -12.041 27.471 1.00 38.72 191 ALA A N 1
ATOM 1548 C CA . ALA A 1 191 ? -16.203 -11.526 28.621 1.00 38.72 191 ALA A CA 1
ATOM 1549 C C . ALA A 1 191 ? -17.123 -10.336 28.317 1.00 38.72 191 ALA A C 1
ATOM 1551 O O . ALA A 1 191 ? -16.674 -9.191 28.262 1.00 38.72 191 ALA A O 1
ATOM 1552 N N . LYS A 1 192 ? -18.426 -10.664 28.321 1.00 38.75 192 LYS A N 1
ATOM 1553 C CA . LYS A 1 192 ? -19.607 -9.898 28.781 1.00 38.75 192 LYS A CA 1
ATOM 1554 C C . LYS A 1 192 ? -20.650 -9.614 27.701 1.00 38.75 192 LYS A C 1
ATOM 1556 O O . LYS A 1 192 ? -20.799 -8.484 27.268 1.00 38.75 192 LYS A O 1
ATOM 1561 N N . GLU A 1 193 ? -21.419 -10.644 27.366 1.00 32.50 193 GLU A N 1
ATOM 1562 C CA . GLU A 1 193 ? -22.885 -10.652 27.481 1.00 32.50 193 GLU A CA 1
ATOM 1563 C C . GLU A 1 193 ? -23.365 -12.114 27.394 1.00 32.50 193 GLU A C 1
ATOM 1565 O O . GLU A 1 193 ? -22.652 -12.991 26.910 1.00 32.50 193 GLU A O 1
ATOM 1570 N N . ASP A 1 194 ? -24.491 -12.407 28.032 1.00 37.00 194 ASP A N 1
ATOM 1571 C CA . ASP A 1 194 ? -24.839 -13.706 28.607 1.00 37.00 194 ASP A CA 1
ATOM 1572 C C . ASP A 1 194 ? -24.821 -14.937 27.671 1.00 37.00 194 ASP A C 1
ATOM 1574 O O . ASP A 1 194 ? -25.384 -14.943 26.582 1.00 37.00 194 ASP A O 1
ATOM 1578 N N . LYS A 1 195 ? -24.292 -16.048 28.215 1.00 40.03 195 LYS A N 1
ATOM 1579 C CA . LYS A 1 195 ? -24.528 -17.457 27.827 1.00 40.03 195 LYS A CA 1
ATOM 1580 C C . LYS A 1 195 ? -24.217 -17.835 26.368 1.00 40.03 195 LYS A C 1
ATOM 1582 O O . LYS A 1 195 ? -25.123 -18.008 25.563 1.00 40.03 195 LYS A O 1
ATOM 1587 N N . ILE A 1 196 ? -22.941 -18.108 26.091 1.00 37.03 196 ILE A N 1
ATOM 1588 C CA . ILE A 1 196 ? -22.363 -19.349 25.515 1.00 37.03 196 ILE A CA 1
ATOM 1589 C C . ILE A 1 196 ? -20.900 -19.015 25.176 1.00 37.03 196 ILE A C 1
ATOM 1591 O O . ILE A 1 196 ? -20.628 -18.052 24.466 1.00 37.03 196 ILE A O 1
ATOM 1595 N N . ASN A 1 197 ? -19.951 -19.793 25.700 1.00 37.47 197 ASN A N 1
ATOM 1596 C CA . ASN A 1 197 ? -18.537 -19.655 25.350 1.00 37.47 197 ASN A CA 1
ATOM 1597 C C . ASN A 1 197 ? -18.326 -20.340 23.987 1.00 37.47 197 ASN A C 1
ATOM 1599 O O . ASN A 1 197 ? -18.448 -21.561 23.907 1.00 37.47 197 ASN A O 1
ATOM 1603 N N . PHE A 1 198 ? -18.103 -19.577 22.915 1.00 49.66 198 PHE A N 1
ATOM 1604 C CA . PHE A 1 198 ? -17.876 -20.125 21.572 1.00 49.66 198 PHE A CA 1
ATOM 1605 C C . PHE A 1 198 ? -16.376 -20.153 21.269 1.00 49.66 198 PHE A C 1
ATOM 1607 O O . PHE A 1 198 ? -15.725 -19.110 21.343 1.00 49.66 198 PHE A O 1
ATOM 1614 N N . ASP A 1 199 ? -15.827 -21.307 20.870 1.00 59.91 199 ASP A N 1
ATOM 1615 C CA . ASP A 1 199 ? -14.466 -21.336 20.329 1.00 59.91 199 ASP A CA 1
ATOM 1616 C C . ASP A 1 199 ? -14.491 -20.812 18.891 1.00 59.91 199 ASP A C 1
ATOM 1618 O O . ASP A 1 199 ? -14.850 -21.490 17.931 1.00 59.91 199 ASP A O 1
ATOM 1622 N N . TYR A 1 200 ? -14.091 -19.559 18.738 1.00 64.81 200 TYR A N 1
ATOM 1623 C CA . TYR A 1 200 ? -13.990 -18.871 17.460 1.00 64.81 200 TYR A CA 1
ATOM 1624 C C . TYR A 1 200 ? -13.137 -19.624 16.416 1.00 64.81 200 TYR A C 1
ATOM 1626 O O . TYR A 1 200 ? -13.351 -19.482 15.208 1.00 64.81 200 TYR A O 1
ATOM 1634 N N . ARG A 1 201 ? -12.194 -20.467 16.866 1.00 66.00 201 ARG A N 1
ATOM 1635 C CA . ARG A 1 201 ? -11.362 -21.327 16.005 1.00 66.00 201 ARG A CA 1
ATOM 1636 C C . ARG A 1 201 ? -12.160 -22.424 15.309 1.00 66.00 201 ARG A C 1
ATOM 1638 O O . ARG A 1 201 ? -11.690 -22.977 14.318 1.00 66.00 201 ARG A O 1
ATOM 1645 N N . GLU A 1 202 ? -13.356 -22.745 15.795 1.00 77.75 202 GLU A N 1
ATOM 1646 C CA . GLU A 1 202 ? -14.240 -23.696 15.123 1.00 77.75 202 GLU A CA 1
ATOM 1647 C C . GLU A 1 202 ? -14.729 -23.147 13.778 1.00 77.75 202 GLU A C 1
ATOM 1649 O O . GLU A 1 202 ? -14.875 -23.918 12.828 1.00 77.75 202 GLU A O 1
ATOM 1654 N N . TYR A 1 203 ? -14.897 -21.823 13.670 1.00 85.56 203 TYR A N 1
ATOM 1655 C CA . TYR A 1 203 ? -15.514 -21.159 12.518 1.00 85.56 203 TYR A CA 1
ATOM 1656 C C . TYR A 1 203 ? -14.528 -20.365 11.661 1.00 85.56 203 TYR A C 1
ATOM 1658 O O . TYR A 1 203 ? -14.775 -20.217 10.465 1.00 85.56 203 TYR A O 1
ATOM 1666 N N . ILE A 1 204 ? -13.426 -19.855 12.226 1.00 87.62 204 ILE A N 1
ATOM 1667 C CA . ILE A 1 204 ? -12.435 -19.068 11.479 1.00 87.62 204 ILE A CA 1
ATOM 1668 C C . ILE A 1 204 ? -11.045 -19.689 11.584 1.00 87.62 204 ILE A C 1
ATOM 1670 O O . ILE A 1 204 ? -10.438 -19.740 12.655 1.00 87.62 204 ILE A O 1
ATOM 1674 N N . ASN A 1 205 ? -10.501 -20.063 10.428 1.00 88.44 205 ASN A N 1
ATOM 1675 C CA . ASN A 1 205 ? -9.111 -20.467 10.282 1.00 88.44 205 ASN A CA 1
ATOM 1676 C C . ASN A 1 205 ? -8.291 -19.288 9.762 1.00 88.44 205 ASN A C 1
ATOM 1678 O O . ASN A 1 205 ? -8.635 -18.689 8.749 1.00 88.44 205 ASN A O 1
ATOM 1682 N N . VAL A 1 206 ? -7.179 -18.976 10.427 1.00 83.81 206 VAL A N 1
ATOM 1683 C CA . VAL A 1 206 ? -6.255 -17.914 10.003 1.00 83.81 206 VAL A CA 1
ATOM 1684 C C . VAL A 1 206 ? -4.953 -18.544 9.533 1.00 83.81 206 VAL A C 1
ATOM 1686 O O . VAL A 1 206 ? -4.335 -19.313 10.274 1.00 83.81 206 VAL A O 1
ATOM 1689 N N . MET A 1 207 ? -4.507 -18.206 8.324 1.00 85.06 207 MET A N 1
ATOM 1690 C CA . MET A 1 207 ? -3.232 -18.683 7.790 1.00 85.06 207 MET A CA 1
ATOM 1691 C C . MET A 1 207 ? -2.511 -17.596 6.991 1.00 85.06 207 MET A C 1
ATOM 1693 O O . MET A 1 207 ? -3.125 -16.653 6.494 1.00 85.06 207 MET A O 1
ATOM 1697 N N . SER A 1 208 ? -1.189 -17.724 6.848 1.00 85.25 208 SER A N 1
ATOM 1698 C CA . SER A 1 208 ? -0.454 -16.839 5.944 1.00 85.25 208 SER A CA 1
ATOM 1699 C C . SER A 1 208 ? -0.574 -17.296 4.495 1.00 85.25 208 SER A C 1
ATOM 1701 O O . SER A 1 208 ? -0.687 -18.495 4.228 1.00 85.25 208 SER A O 1
ATOM 1703 N N . TYR A 1 209 ? -0.450 -16.358 3.559 1.00 88.38 209 TYR A N 1
ATOM 1704 C CA . TYR A 1 209 ? -0.422 -16.655 2.125 1.00 88.38 209 TYR A CA 1
ATOM 1705 C C . TYR A 1 209 ? 0.633 -17.712 1.753 1.00 88.38 209 TYR A C 1
ATOM 1707 O O . TYR A 1 209 ? 0.358 -18.626 0.985 1.00 88.38 209 TYR A O 1
ATOM 1715 N N . GLN A 1 210 ? 1.824 -17.660 2.354 1.00 84.88 210 GLN A N 1
ATOM 1716 C CA . GLN A 1 210 ? 2.885 -18.647 2.114 1.00 84.88 210 GLN A CA 1
ATOM 1717 C C . GLN A 1 210 ? 2.540 -20.025 2.701 1.00 84.88 210 GLN A C 1
ATOM 1719 O O . GLN A 1 210 ? 2.897 -21.057 2.137 1.00 84.88 210 GLN A O 1
ATOM 1724 N N . SER A 1 211 ? 1.825 -20.060 3.832 1.00 86.75 211 SER A N 1
ATOM 1725 C CA . SER A 1 211 ? 1.406 -21.320 4.456 1.00 86.75 211 SER A CA 1
ATOM 1726 C C . SER A 1 211 ? 0.418 -22.084 3.574 1.00 86.75 211 SER A C 1
ATOM 1728 O O . SER A 1 211 ? 0.418 -23.313 3.604 1.00 86.75 211 SER A O 1
ATOM 1730 N N . LEU A 1 212 ? -0.370 -21.379 2.754 1.00 90.94 212 LEU A N 1
ATOM 1731 C CA . LEU A 1 212 ? -1.312 -21.981 1.808 1.00 90.94 212 LEU A CA 1
ATOM 1732 C C . LEU A 1 212 ? -0.600 -22.905 0.813 1.00 90.94 212 LEU A C 1
ATOM 1734 O O . LEU A 1 212 ? -1.022 -24.047 0.641 1.00 90.94 212 LEU A O 1
ATOM 1738 N N . LEU A 1 213 ? 0.539 -22.486 0.246 1.00 88.38 213 LEU A N 1
ATOM 1739 C CA . LEU A 1 213 ? 1.329 -23.327 -0.668 1.00 88.38 213 LEU A CA 1
ATOM 1740 C C . LEU A 1 213 ? 1.918 -24.580 0.001 1.00 88.38 213 LEU A C 1
ATOM 1742 O O . LEU A 1 213 ? 2.280 -25.544 -0.675 1.00 88.38 213 LEU A O 1
ATOM 1746 N N . ASN A 1 214 ? 2.045 -24.589 1.329 1.00 86.62 214 ASN A N 1
ATOM 1747 C CA . ASN A 1 214 ? 2.462 -25.772 2.086 1.00 86.62 214 ASN A CA 1
ATOM 1748 C C . ASN A 1 214 ? 1.307 -26.741 2.360 1.00 86.62 214 ASN A C 1
ATOM 1750 O O . ASN A 1 214 ? 1.564 -27.884 2.719 1.00 86.62 214 ASN A O 1
ATOM 1754 N N . GLN A 1 215 ? 0.061 -26.300 2.193 1.00 89.75 215 GLN A N 1
ATOM 1755 C CA . GLN A 1 215 ? -1.134 -27.039 2.596 1.00 89.75 215 GLN A CA 1
ATOM 1756 C C . GLN A 1 215 ? -2.107 -27.277 1.439 1.00 89.75 215 GLN A C 1
ATOM 1758 O O . GLN A 1 215 ? -3.242 -27.664 1.688 1.00 89.75 215 GLN A O 1
ATOM 1763 N N . VAL A 1 216 ? -1.684 -27.085 0.184 1.00 91.38 216 VAL A N 1
ATOM 1764 C CA . VAL A 1 216 ? -2.543 -27.215 -1.010 1.00 91.38 216 VAL A CA 1
ATOM 1765 C C . VAL A 1 216 ? -3.356 -28.508 -0.992 1.00 91.38 216 VAL A C 1
ATOM 1767 O O . VAL A 1 216 ? -4.572 -28.460 -1.139 1.00 91.38 216 VAL A O 1
ATOM 1770 N N . GLU A 1 217 ? -2.711 -29.651 -0.753 1.00 92.25 217 GLU A N 1
ATOM 1771 C CA . GLU A 1 217 ? -3.395 -30.949 -0.753 1.00 92.25 217 GLU A CA 1
ATOM 1772 C C . GLU A 1 217 ? -4.398 -31.078 0.399 1.00 92.25 217 GLU A C 1
ATOM 1774 O O . GLU A 1 217 ? -5.528 -31.525 0.219 1.00 92.25 217 GLU A O 1
ATOM 1779 N N . HIS A 1 218 ? -4.024 -30.610 1.591 1.00 93.00 218 HIS A N 1
ATOM 1780 C CA . HIS A 1 218 ? -4.933 -30.573 2.732 1.00 93.00 218 HIS A CA 1
ATOM 1781 C C . HIS A 1 218 ? -6.152 -29.679 2.456 1.00 93.00 218 HIS A C 1
ATOM 1783 O O . HIS A 1 218 ? -7.280 -30.091 2.704 1.00 93.00 218 HIS A O 1
ATOM 1789 N N . LEU A 1 219 ? -5.943 -28.487 1.895 1.00 94.44 219 LEU A N 1
ATOM 1790 C CA . LEU A 1 219 ? -7.008 -27.531 1.593 1.00 94.44 219 LEU A CA 1
ATOM 1791 C C . LEU A 1 219 ? -7.942 -28.036 0.487 1.00 94.44 219 LEU A C 1
ATOM 1793 O O . LEU A 1 219 ? -9.149 -27.845 0.598 1.00 94.44 219 LEU A O 1
ATOM 1797 N N . LYS A 1 220 ? -7.417 -28.739 -0.525 1.00 95.12 220 LYS A N 1
ATOM 1798 C CA . LYS A 1 220 ? -8.238 -29.445 -1.523 1.00 95.12 220 LYS A CA 1
ATOM 1799 C C . LYS A 1 220 ? -9.133 -30.494 -0.870 1.00 95.12 220 LYS A C 1
ATOM 1801 O O . LYS A 1 220 ? -10.324 -30.537 -1.162 1.00 95.12 220 LYS A O 1
ATOM 1806 N N . ASN A 1 221 ? -8.585 -31.290 0.050 1.00 92.81 221 ASN A N 1
ATOM 1807 C CA . ASN A 1 221 ? -9.355 -32.292 0.788 1.00 92.81 221 ASN A CA 1
ATOM 1808 C C . ASN A 1 221 ? -10.433 -31.659 1.682 1.00 92.81 221 ASN A C 1
ATOM 1810 O O . ASN A 1 221 ? -11.555 -32.158 1.727 1.00 92.81 221 ASN A O 1
ATOM 1814 N N . VAL A 1 222 ? -10.126 -30.536 2.342 1.00 92.25 222 VAL A N 1
ATOM 1815 C CA . VAL A 1 222 ? -11.121 -29.761 3.103 1.00 92.25 222 VAL A CA 1
ATOM 1816 C C . VAL A 1 222 ? -12.229 -29.258 2.178 1.00 92.25 222 VAL A C 1
ATOM 1818 O O . VAL A 1 222 ? -13.402 -29.461 2.468 1.00 92.25 222 VAL A O 1
ATOM 1821 N N . GLN A 1 223 ? -11.887 -28.653 1.039 1.00 93.12 223 GLN A N 1
ATOM 1822 C CA . GLN A 1 223 ? -12.889 -28.085 0.137 1.00 93.12 223 GLN A CA 1
ATOM 1823 C C . GLN A 1 223 ? -13.745 -29.155 -0.565 1.00 93.12 223 GLN A C 1
ATOM 1825 O O . GLN A 1 223 ? -14.912 -28.914 -0.869 1.00 93.12 223 GLN A O 1
ATOM 1830 N N . ALA A 1 224 ? -13.208 -30.364 -0.753 1.00 90.12 224 ALA A N 1
ATOM 1831 C CA . ALA A 1 224 ? -13.960 -31.515 -1.249 1.00 90.12 224 ALA A CA 1
ATOM 1832 C C . ALA A 1 224 ? -15.021 -32.026 -0.251 1.00 90.12 224 ALA A C 1
ATOM 1834 O O . ALA A 1 224 ? -15.961 -32.716 -0.654 1.00 90.12 224 ALA A O 1
ATOM 1835 N N . CYS A 1 225 ? -14.907 -31.691 1.041 1.00 87.00 225 CYS A N 1
ATOM 1836 C CA . CYS A 1 225 ? -15.864 -32.106 2.060 1.00 87.00 225 CYS A CA 1
ATOM 1837 C C . CYS A 1 225 ? -17.131 -31.243 2.014 1.00 87.00 225 CYS A C 1
ATOM 1839 O O . CYS A 1 225 ? -17.177 -30.106 2.480 1.00 87.00 225 CYS A O 1
ATOM 1841 N N . SER A 1 226 ? -18.216 -31.808 1.494 1.00 79.62 226 SER A N 1
ATOM 1842 C CA . SER A 1 226 ? -19.441 -31.056 1.217 1.00 79.62 226 SER A CA 1
ATOM 1843 C C . SER A 1 226 ? -20.125 -30.442 2.446 1.00 79.62 226 SER A C 1
ATOM 1845 O O . SER A 1 226 ? -20.810 -29.429 2.312 1.00 79.62 226 SER A O 1
ATOM 1847 N N . ARG A 1 227 ? -19.928 -31.026 3.636 1.00 83.12 227 ARG A N 1
ATOM 1848 C CA . ARG A 1 227 ? -20.519 -30.562 4.904 1.00 83.12 227 ARG A CA 1
ATOM 1849 C C . ARG A 1 227 ? -19.554 -29.785 5.798 1.00 83.12 227 ARG A C 1
ATOM 1851 O O . ARG A 1 227 ? -20.024 -29.190 6.759 1.00 83.12 227 ARG A O 1
ATOM 1858 N N . SER A 1 228 ? -18.254 -29.777 5.501 1.00 88.88 228 SER A N 1
ATOM 1859 C CA . SER A 1 228 ? -17.215 -29.175 6.351 1.00 88.88 228 SER A CA 1
ATOM 1860 C C . SER A 1 228 ? -16.104 -28.590 5.473 1.00 88.88 228 SER A C 1
ATOM 1862 O O . SER A 1 228 ? -15.067 -29.209 5.247 1.00 88.88 228 SER A O 1
ATOM 1864 N N . LYS A 1 229 ? -16.370 -27.406 4.912 1.00 92.69 229 LYS A N 1
ATOM 1865 C CA . LYS A 1 229 ? -15.510 -26.690 3.951 1.00 92.69 229 LYS A CA 1
ATOM 1866 C C . LYS A 1 229 ? -15.531 -25.186 4.193 1.00 92.69 229 LYS A C 1
ATOM 1868 O O . LYS A 1 229 ? -16.311 -24.692 5.009 1.00 92.69 229 LYS A O 1
ATOM 1873 N N . TYR A 1 230 ? -14.715 -24.437 3.459 1.00 95.50 230 TYR A N 1
ATOM 1874 C CA . TYR A 1 230 ? -14.759 -22.982 3.536 1.00 95.50 230 TYR A CA 1
ATOM 1875 C C . TYR A 1 230 ? -15.907 -22.431 2.690 1.00 95.50 230 TYR A C 1
ATOM 1877 O O . TYR A 1 230 ? -15.989 -22.700 1.491 1.00 95.50 230 TYR A O 1
ATOM 1885 N N . LEU A 1 231 ? -16.788 -21.657 3.328 1.00 95.12 231 LEU A N 1
ATOM 1886 C CA . LEU A 1 231 ? -17.807 -20.863 2.638 1.00 95.12 231 LEU A CA 1
ATOM 1887 C C . LEU A 1 231 ? -17.210 -19.543 2.148 1.00 95.12 231 LEU A C 1
ATOM 1889 O O . LEU A 1 231 ? -17.458 -19.139 1.015 1.00 95.12 231 LEU A O 1
ATOM 1893 N N . PHE A 1 232 ? -16.393 -18.910 2.993 1.00 96.81 232 PHE A N 1
ATOM 1894 C CA . PHE A 1 232 ? -15.685 -17.675 2.679 1.00 96.81 232 PHE A CA 1
ATOM 1895 C C . PHE A 1 232 ? -14.179 -17.899 2.692 1.00 96.81 232 PHE A C 1
ATOM 1897 O O . PHE A 1 232 ? -13.638 -18.484 3.633 1.00 96.81 232 PHE A O 1
ATOM 1904 N N . VAL A 1 233 ? -13.501 -17.371 1.675 1.00 97.38 233 VAL A N 1
ATOM 1905 C CA . VAL A 1 233 ? -12.040 -17.273 1.630 1.00 97.38 233 VAL A CA 1
ATOM 1906 C C . VAL A 1 233 ? -11.672 -15.809 1.489 1.00 97.38 233 VAL A C 1
ATOM 1908 O O . VAL A 1 233 ? -11.900 -15.186 0.456 1.00 97.38 233 VAL A O 1
ATOM 1911 N N . VAL A 1 234 ? -11.129 -15.255 2.563 1.00 96.44 234 VAL A N 1
ATOM 1912 C CA . VAL A 1 234 ? -10.843 -13.836 2.716 1.00 96.44 234 VAL A CA 1
ATOM 1913 C C . VAL A 1 234 ? -9.355 -13.606 2.510 1.00 96.44 234 VAL A C 1
ATOM 1915 O O . VAL A 1 234 ? -8.535 -14.033 3.314 1.00 96.44 234 VAL A O 1
ATOM 1918 N N . CYS A 1 235 ? -9.012 -12.899 1.444 1.00 95.00 235 CYS A N 1
ATOM 1919 C CA . CYS A 1 235 ? -7.688 -12.368 1.171 1.00 95.00 235 CYS A CA 1
ATOM 1920 C C . CYS A 1 235 ? -7.585 -10.962 1.772 1.00 95.00 235 CYS A C 1
ATOM 1922 O O . CYS A 1 235 ? -7.956 -9.977 1.129 1.00 95.00 235 CYS A O 1
ATOM 1924 N N . ASP A 1 236 ? -7.116 -10.862 3.017 1.00 90.19 236 ASP A N 1
ATOM 1925 C CA . ASP A 1 236 ? -6.832 -9.574 3.651 1.00 90.19 236 ASP A CA 1
ATOM 1926 C C . ASP A 1 236 ? -5.522 -8.980 3.115 1.00 90.19 236 ASP A C 1
ATOM 1928 O O . ASP A 1 236 ? -4.584 -9.707 2.770 1.00 90.19 236 ASP A O 1
ATOM 1932 N N . GLU A 1 237 ? -5.469 -7.652 3.031 1.00 87.00 237 GLU A N 1
ATOM 1933 C CA . GLU A 1 237 ? -4.397 -6.892 2.378 1.00 87.00 237 GLU A CA 1
ATOM 1934 C C . GLU A 1 237 ? -4.084 -7.434 0.969 1.00 87.00 237 GLU A C 1
ATOM 1936 O O . GLU A 1 237 ? -2.938 -7.708 0.623 1.00 87.00 237 GLU A O 1
ATOM 1941 N N . ALA A 1 238 ? -5.117 -7.598 0.135 1.00 91.62 238 ALA A N 1
ATOM 1942 C CA . ALA A 1 238 ? -5.018 -8.213 -1.195 1.00 91.62 238 ALA A CA 1
ATOM 1943 C C . ALA A 1 238 ? -4.039 -7.512 -2.162 1.00 91.62 238 ALA A C 1
ATOM 1945 O O . ALA A 1 238 ? -3.661 -8.086 -3.181 1.00 91.62 238 ALA A O 1
ATOM 1946 N N . HIS A 1 239 ? -3.579 -6.293 -1.863 1.00 86.94 239 HIS A N 1
ATOM 1947 C CA . HIS A 1 239 ? -2.450 -5.692 -2.582 1.00 86.94 239 HIS A CA 1
ATOM 1948 C C . HIS A 1 239 ? -1.148 -6.499 -2.434 1.00 86.94 239 HIS A C 1
ATOM 1950 O O . HIS A 1 239 ? -0.249 -6.308 -3.241 1.00 86.94 239 HIS A O 1
ATOM 1956 N N . PHE A 1 240 ? -1.056 -7.424 -1.468 1.00 89.56 240 PHE A N 1
ATOM 1957 C CA . PHE A 1 240 ? 0.044 -8.378 -1.296 1.00 89.56 240 PHE A CA 1
ATOM 1958 C C . PHE A 1 240 ? 0.485 -9.016 -2.617 1.00 89.56 240 PHE A C 1
ATOM 1960 O O . PHE A 1 240 ? 1.680 -9.157 -2.871 1.00 89.56 240 PHE A O 1
ATOM 1967 N N . PHE A 1 241 ? -0.471 -9.367 -3.484 1.00 91.69 241 PHE A N 1
ATOM 1968 C CA . PHE A 1 241 ? -0.167 -10.022 -4.754 1.00 91.69 241 PHE A CA 1
ATOM 1969 C C . PHE A 1 241 ? 0.724 -9.182 -5.674 1.00 91.69 241 PHE A C 1
ATOM 1971 O O . PHE A 1 241 ? 1.443 -9.762 -6.485 1.00 91.69 241 PHE A O 1
ATOM 1978 N N . THR A 1 242 ? 0.708 -7.852 -5.526 1.00 88.88 242 THR A N 1
ATOM 1979 C CA . THR A 1 242 ? 1.508 -6.907 -6.312 1.00 88.88 242 THR A CA 1
ATOM 1980 C C . THR A 1 242 ? 2.603 -6.224 -5.497 1.00 88.88 242 THR A C 1
ATOM 1982 O O . THR A 1 242 ? 3.741 -6.162 -5.957 1.00 88.88 242 THR A O 1
ATOM 1985 N N . SER A 1 243 ? 2.310 -5.755 -4.279 1.00 84.31 243 SER A N 1
ATOM 1986 C CA . SER A 1 243 ? 3.276 -5.047 -3.424 1.00 84.31 243 SER A CA 1
ATOM 1987 C C . SER A 1 243 ? 4.482 -5.909 -3.065 1.00 84.31 243 SER A C 1
ATOM 1989 O O . SER A 1 243 ? 5.604 -5.404 -3.026 1.00 84.31 243 SER A O 1
ATOM 1991 N N . ASP A 1 244 ? 4.252 -7.204 -2.834 1.00 86.88 244 ASP A N 1
ATOM 1992 C CA . ASP A 1 244 ? 5.292 -8.142 -2.417 1.00 86.88 244 ASP A CA 1
ATOM 1993 C C . ASP A 1 244 ? 5.907 -8.884 -3.608 1.00 86.88 244 ASP A C 1
ATOM 1995 O O . ASP A 1 244 ? 6.947 -9.522 -3.463 1.00 86.88 244 ASP A O 1
ATOM 1999 N N . ALA A 1 245 ? 5.318 -8.779 -4.804 1.00 88.06 245 ALA A N 1
ATOM 2000 C CA . ALA A 1 245 ? 5.732 -9.542 -5.981 1.00 88.06 245 ALA A CA 1
ATOM 2001 C C . ALA A 1 245 ? 7.206 -9.322 -6.351 1.00 88.06 245 ALA A C 1
ATOM 2003 O O . ALA A 1 245 ? 7.876 -10.253 -6.783 1.00 88.06 245 ALA A O 1
ATOM 2004 N N . SER A 1 246 ? 7.738 -8.111 -6.146 1.00 81.25 246 SER A N 1
ATOM 2005 C CA . SER A 1 246 ? 9.130 -7.789 -6.492 1.00 81.25 246 SER A CA 1
ATOM 2006 C C . SER A 1 246 ? 10.175 -8.495 -5.624 1.00 81.25 246 SER A C 1
ATOM 2008 O O . SER A 1 246 ? 11.346 -8.496 -5.988 1.00 81.25 246 SER A O 1
ATOM 2010 N N . PHE A 1 247 ? 9.785 -9.056 -4.474 1.00 82.06 247 PHE A N 1
ATOM 2011 C CA . PHE A 1 247 ? 10.694 -9.793 -3.589 1.00 82.06 247 PHE A CA 1
ATOM 2012 C C . PHE A 1 247 ? 10.183 -11.168 -3.150 1.00 82.06 247 PHE A C 1
ATOM 2014 O O . PHE A 1 247 ? 10.896 -11.891 -2.445 1.00 82.06 247 PHE A O 1
ATOM 2021 N N . ASN A 1 248 ? 8.961 -11.517 -3.545 1.00 87.06 248 ASN A N 1
ATOM 2022 C CA . ASN A 1 248 ? 8.326 -12.793 -3.290 1.00 87.06 248 ASN A CA 1
ATOM 2023 C C . ASN A 1 248 ? 7.992 -13.469 -4.634 1.00 87.06 248 ASN A C 1
ATOM 2025 O O . ASN A 1 248 ? 7.040 -13.063 -5.313 1.00 87.06 248 ASN A O 1
ATOM 2029 N N . PRO A 1 249 ? 8.714 -14.538 -5.004 1.00 89.50 249 PRO A N 1
ATOM 2030 C CA . PRO A 1 249 ? 8.489 -15.217 -6.274 1.00 89.50 249 PRO A CA 1
ATOM 2031 C C . PRO A 1 249 ? 7.179 -16.021 -6.323 1.00 89.50 249 PRO A C 1
ATOM 2033 O O . PRO A 1 249 ? 6.803 -16.525 -7.380 1.00 89.50 249 PRO A O 1
ATOM 2036 N N . ASP A 1 250 ? 6.465 -16.142 -5.204 1.00 91.50 250 ASP A N 1
ATOM 2037 C CA . ASP A 1 250 ? 5.315 -17.032 -5.082 1.00 91.50 250 ASP A CA 1
ATOM 2038 C C . ASP A 1 250 ? 3.964 -16.318 -5.181 1.00 91.50 250 ASP A C 1
ATOM 2040 O O . ASP A 1 250 ? 2.939 -16.997 -5.184 1.00 91.50 250 ASP A O 1
ATOM 2044 N N . THR A 1 251 ? 3.908 -14.980 -5.261 1.00 93.25 251 THR A N 1
ATOM 2045 C CA . THR A 1 251 ? 2.619 -14.258 -5.186 1.00 93.25 251 THR A CA 1
ATOM 2046 C C . THR A 1 251 ? 1.637 -14.673 -6.280 1.00 93.25 251 THR A C 1
ATOM 2048 O O . THR A 1 251 ? 0.454 -14.856 -5.993 1.00 93.25 251 THR A O 1
ATOM 2051 N N . GLU A 1 252 ? 2.121 -14.907 -7.503 1.00 94.31 252 GLU A N 1
ATOM 2052 C CA . GLU A 1 252 ? 1.307 -15.438 -8.600 1.00 94.31 252 GLU A CA 1
ATOM 2053 C C . GLU A 1 252 ? 0.769 -16.838 -8.287 1.00 94.31 252 GLU A C 1
ATOM 2055 O O . GLU A 1 252 ? -0.435 -17.062 -8.388 1.00 94.31 252 GLU A O 1
ATOM 2060 N N . LYS A 1 253 ? 1.638 -17.768 -7.868 1.00 93.69 253 LYS A N 1
ATOM 2061 C CA . LYS A 1 253 ? 1.240 -19.146 -7.544 1.00 93.69 253 LYS A CA 1
ATOM 2062 C C . LYS A 1 253 ? 0.265 -19.212 -6.377 1.00 93.69 253 LYS A C 1
ATOM 2064 O O . LYS A 1 253 ? -0.614 -20.065 -6.361 1.00 93.69 253 LYS A O 1
ATOM 2069 N N . ILE A 1 254 ? 0.426 -18.332 -5.390 1.00 95.25 254 ILE A N 1
ATOM 2070 C CA . ILE A 1 254 ? -0.500 -18.214 -4.262 1.00 95.25 254 ILE A CA 1
ATOM 2071 C C . ILE A 1 254 ? -1.880 -17.802 -4.779 1.00 95.25 254 ILE A C 1
ATOM 2073 O O . ILE A 1 254 ? -2.867 -18.435 -4.411 1.00 95.25 254 ILE A O 1
ATOM 2077 N N . LEU A 1 255 ? -1.958 -16.773 -5.631 1.00 96.56 255 LEU A N 1
ATOM 2078 C CA . LEU A 1 255 ? -3.226 -16.328 -6.211 1.00 96.56 255 LEU A CA 1
ATOM 2079 C C . LEU A 1 255 ? -3.875 -17.431 -7.058 1.00 96.56 255 LEU A C 1
ATOM 2081 O O . LEU A 1 255 ? -5.065 -17.687 -6.902 1.00 96.56 255 LEU A O 1
ATOM 2085 N N . GLU A 1 256 ? -3.094 -18.122 -7.894 1.00 95.69 256 GLU A N 1
ATOM 2086 C CA . GLU A 1 256 ? -3.566 -19.272 -8.680 1.00 95.69 256 GLU A CA 1
ATOM 2087 C C . GLU A 1 256 ? -4.111 -20.383 -7.778 1.00 95.69 256 GLU A C 1
ATOM 2089 O O . GLU A 1 256 ? -5.243 -20.819 -7.958 1.00 95.69 256 GLU A O 1
ATOM 2094 N N . ALA A 1 257 ? -3.374 -20.767 -6.734 1.00 96.00 257 ALA A N 1
ATOM 2095 C CA . ALA A 1 257 ? -3.824 -21.785 -5.791 1.00 96.00 257 ALA A CA 1
ATOM 2096 C C . ALA A 1 257 ? -5.128 -21.391 -5.075 1.00 96.00 257 ALA A C 1
ATOM 2098 O O . ALA A 1 257 ? -5.984 -22.245 -4.860 1.00 96.00 257 ALA A O 1
ATOM 2099 N N . ILE A 1 258 ? -5.313 -20.116 -4.719 1.00 96.88 258 ILE A N 1
ATOM 2100 C CA . ILE A 1 258 ? -6.562 -19.635 -4.109 1.00 96.88 258 ILE A CA 1
ATOM 2101 C C . ILE A 1 258 ? -7.739 -19.809 -5.077 1.00 96.88 258 ILE A C 1
ATOM 2103 O O . ILE A 1 258 ? -8.773 -20.357 -4.693 1.00 96.88 258 ILE A O 1
ATOM 2107 N N . VAL A 1 259 ? -7.586 -19.367 -6.327 1.00 95.81 259 VAL A N 1
ATOM 2108 C CA . VAL A 1 259 ? -8.644 -19.465 -7.346 1.00 95.81 259 VAL A CA 1
ATOM 2109 C C . VAL A 1 259 ? -8.955 -20.931 -7.675 1.00 95.81 259 VAL A C 1
ATOM 2111 O O . VAL A 1 259 ? -10.125 -21.307 -7.768 1.00 95.81 259 VAL A O 1
ATOM 2114 N N . ASP A 1 260 ? -7.926 -21.774 -7.779 1.00 94.69 260 ASP A N 1
ATOM 2115 C CA . ASP A 1 260 ? -8.057 -23.177 -8.175 1.00 94.69 260 ASP A CA 1
ATOM 2116 C C . ASP A 1 260 ? -8.676 -24.057 -7.086 1.00 94.69 260 ASP A C 1
ATOM 2118 O O . ASP A 1 260 ? -9.500 -24.921 -7.390 1.00 94.69 260 ASP A O 1
ATOM 2122 N N . ILE A 1 261 ? -8.281 -23.869 -5.822 1.00 95.50 261 ILE A N 1
ATOM 2123 C CA . ILE A 1 261 ? -8.749 -24.704 -4.706 1.00 95.50 261 ILE A CA 1
ATOM 2124 C C . ILE A 1 261 ? -10.184 -24.335 -4.325 1.00 95.50 261 ILE A C 1
ATOM 2126 O O . ILE A 1 261 ? -10.996 -25.219 -4.064 1.00 95.50 261 ILE A O 1
ATOM 2130 N N . PHE A 1 262 ? -10.511 -23.042 -4.291 1.00 95.12 262 PHE A N 1
ATOM 2131 C CA . PHE A 1 262 ? -11.713 -22.542 -3.619 1.00 95.12 262 PHE A CA 1
ATOM 2132 C C . PHE A 1 262 ? -12.835 -22.133 -4.579 1.00 95.12 262 PHE A C 1
ATOM 2134 O O . PHE A 1 262 ? -13.541 -21.159 -4.324 1.00 95.12 262 PHE A O 1
ATOM 2141 N N . GLN A 1 263 ? -13.019 -22.864 -5.683 1.00 90.44 263 GLN A N 1
ATOM 2142 C CA . GLN A 1 263 ? -13.981 -22.537 -6.753 1.00 90.44 263 GLN A CA 1
ATOM 2143 C C . GLN A 1 263 ? -15.452 -22.477 -6.304 1.00 90.44 263 GLN A C 1
ATOM 2145 O O . GLN A 1 263 ? -16.280 -21.835 -6.951 1.00 90.44 263 GLN A O 1
ATOM 2150 N N . ASP A 1 264 ? -15.805 -23.167 -5.226 1.00 88.56 264 ASP A N 1
ATOM 2151 C CA . ASP A 1 264 ? -17.150 -23.214 -4.652 1.00 88.56 264 ASP A CA 1
ATOM 2152 C C . ASP A 1 264 ? -17.289 -22.394 -3.356 1.00 88.56 264 ASP A C 1
ATOM 2154 O O . ASP A 1 264 ? -18.356 -22.418 -2.741 1.00 88.56 264 ASP A O 1
ATOM 2158 N N . ALA A 1 265 ? -16.249 -21.644 -2.980 1.00 93.81 265 ALA A N 1
ATOM 2159 C CA . ALA A 1 265 ? -16.291 -20.636 -1.928 1.00 93.81 265 ALA A CA 1
ATOM 2160 C C . ALA A 1 265 ? -16.485 -19.228 -2.512 1.00 93.81 265 ALA A C 1
ATOM 2162 O O . ALA A 1 265 ? -16.107 -18.941 -3.653 1.00 93.81 265 ALA A O 1
ATOM 2163 N N . ILE A 1 266 ? -17.024 -18.325 -1.697 1.00 95.31 266 ILE A N 1
ATOM 2164 C CA . ILE A 1 266 ? -17.070 -16.893 -1.991 1.00 95.31 266 ILE A CA 1
ATOM 2165 C C . ILE A 1 266 ? -15.703 -16.302 -1.627 1.00 95.31 266 ILE A C 1
ATOM 2167 O O . ILE A 1 266 ? -15.291 -16.311 -0.462 1.00 95.31 266 ILE A O 1
ATOM 2171 N N . ARG A 1 267 ? -14.977 -15.824 -2.642 1.00 97.19 267 ARG A N 1
ATOM 2172 C CA . ARG A 1 267 ? -13.630 -15.258 -2.496 1.00 97.19 267 ARG A CA 1
ATOM 2173 C C . ARG A 1 267 ? -13.719 -13.745 -2.322 1.00 97.19 267 ARG A C 1
ATOM 2175 O O . ARG A 1 267 ? -14.235 -13.044 -3.191 1.00 97.19 267 ARG A O 1
ATOM 2182 N N . ILE A 1 268 ? -13.219 -13.259 -1.189 1.00 97.88 268 ILE A N 1
ATOM 2183 C CA . ILE A 1 268 ? -13.298 -11.857 -0.773 1.00 97.88 268 ILE A CA 1
ATOM 2184 C C . ILE A 1 268 ? -11.885 -11.280 -0.725 1.00 97.88 268 ILE A C 1
ATOM 2186 O O . ILE A 1 268 ? -11.061 -11.720 0.069 1.00 97.88 268 ILE A O 1
ATOM 2190 N N . TYR A 1 269 ? -11.604 -10.266 -1.532 1.00 96.75 269 TYR A N 1
ATOM 2191 C CA . TYR A 1 269 ? -10.331 -9.556 -1.588 1.00 96.75 269 TYR A CA 1
ATOM 2192 C C . TYR A 1 269 ? -10.479 -8.188 -0.927 1.00 96.75 269 TYR A C 1
ATOM 2194 O O . TYR A 1 269 ? -11.108 -7.277 -1.464 1.00 96.75 269 TYR A O 1
ATOM 2202 N N . MET A 1 270 ? -9.894 -8.032 0.256 1.00 93.62 270 MET A N 1
ATOM 2203 C CA . MET A 1 270 ? -9.984 -6.810 1.046 1.00 93.62 270 MET A CA 1
ATOM 2204 C C . MET A 1 270 ? -8.682 -6.020 0.948 1.00 93.62 270 MET A C 1
ATOM 2206 O O . MET A 1 270 ? -7.605 -6.552 1.202 1.00 93.62 270 MET A O 1
ATOM 2210 N N . THR A 1 271 ? -8.746 -4.737 0.593 1.00 87.25 271 THR A N 1
ATOM 2211 C CA . THR A 1 271 ? -7.540 -3.894 0.507 1.00 87.25 271 THR A CA 1
ATOM 2212 C C . THR A 1 271 ? -7.868 -2.407 0.581 1.00 87.25 271 THR A C 1
ATOM 2214 O O . THR A 1 271 ? -8.907 -1.955 0.107 1.00 87.25 271 THR A O 1
ATOM 2217 N N . ALA A 1 272 ? -6.963 -1.618 1.162 1.00 81.31 272 ALA A N 1
ATOM 2218 C CA . ALA A 1 272 ? -7.039 -0.158 1.092 1.00 81.31 272 ALA A CA 1
ATOM 2219 C C . ALA A 1 272 ? -6.565 0.409 -0.254 1.00 81.31 272 ALA A C 1
ATOM 2221 O O . ALA A 1 272 ? -6.812 1.575 -0.547 1.00 81.31 272 ALA A O 1
ATOM 2222 N N . THR A 1 273 ? -5.907 -0.395 -1.085 1.00 78.88 273 THR A N 1
ATOM 2223 C CA . THR A 1 273 ? -5.206 0.044 -2.299 1.00 78.88 273 THR A CA 1
ATOM 2224 C C . THR A 1 273 ? -5.416 -0.996 -3.409 1.00 78.88 273 THR A C 1
ATOM 2226 O O . THR A 1 273 ? -4.516 -1.782 -3.702 1.00 78.88 273 THR A O 1
ATOM 2229 N N . PRO A 1 274 ? -6.624 -1.080 -4.000 1.00 77.25 274 PRO A N 1
ATOM 2230 C CA . PRO A 1 274 ? -6.977 -2.153 -4.941 1.00 77.25 274 PRO A CA 1
ATOM 2231 C C . PRO A 1 274 ? -6.314 -2.012 -6.321 1.00 77.25 274 PRO A C 1
ATOM 2233 O O . PRO A 1 274 ? -6.246 -2.966 -7.085 1.00 77.25 274 PRO A O 1
ATOM 2236 N N . TYR A 1 275 ? -5.825 -0.822 -6.654 1.00 74.31 275 TYR A N 1
ATOM 2237 C CA . TYR A 1 275 ? -5.567 -0.378 -8.022 1.00 74.31 275 TYR A CA 1
ATOM 2238 C C . TYR A 1 275 ? -4.703 -1.310 -8.870 1.00 74.31 275 TYR A C 1
ATOM 2240 O O . TYR A 1 275 ? -5.097 -1.672 -9.976 1.00 74.31 275 TYR A O 1
ATOM 2248 N N . GLU A 1 276 ? -3.541 -1.709 -8.359 1.00 75.88 276 GLU A N 1
ATOM 2249 C CA . GLU A 1 276 ? -2.619 -2.556 -9.116 1.00 75.88 276 GLU A CA 1
ATOM 2250 C C . GLU A 1 276 ? -3.018 -4.030 -9.081 1.00 75.88 276 GLU A C 1
ATOM 2252 O O . GLU A 1 276 ? -2.852 -4.727 -10.079 1.00 75.88 276 GLU A O 1
ATOM 2257 N N . CYS A 1 277 ? -3.565 -4.514 -7.961 1.00 85.44 277 CYS A N 1
ATOM 2258 C CA . CYS A 1 277 ? -3.878 -5.932 -7.806 1.00 85.44 277 CYS A CA 1
ATOM 2259 C C . CYS A 1 277 ? -5.172 -6.355 -8.510 1.00 85.44 277 CYS A C 1
ATOM 2261 O O . CYS A 1 277 ? -5.280 -7.519 -8.887 1.00 85.44 277 CYS A O 1
ATOM 2263 N N . LEU A 1 278 ? -6.110 -5.432 -8.765 1.00 85.56 278 LEU A N 1
ATOM 2264 C CA . LEU A 1 278 ? -7.370 -5.717 -9.467 1.00 85.56 278 LEU A CA 1
ATOM 2265 C C . LEU A 1 278 ? -7.165 -6.390 -10.826 1.00 85.56 278 LEU A C 1
ATOM 2267 O O . LEU A 1 278 ? -7.865 -7.354 -11.127 1.00 85.56 278 LEU A O 1
ATOM 2271 N N . LYS A 1 279 ? -6.205 -5.898 -11.626 1.00 84.69 279 LYS A N 1
ATOM 2272 C CA . LYS A 1 279 ? -5.886 -6.464 -12.946 1.00 84.69 279 LYS A CA 1
ATOM 2273 C C . LYS A 1 279 ? -5.541 -7.946 -12.818 1.00 84.69 279 LYS A C 1
ATOM 2275 O O . LYS A 1 279 ? -6.166 -8.780 -13.458 1.00 84.69 279 LYS A O 1
ATOM 2280 N N . TYR A 1 280 ? -4.585 -8.265 -11.951 1.00 90.19 280 TYR A N 1
ATOM 2281 C CA . TYR A 1 280 ? -4.087 -9.629 -11.805 1.00 90.19 280 TYR A CA 1
ATOM 2282 C C . TYR A 1 280 ? -5.106 -10.557 -11.140 1.00 90.19 280 TYR A C 1
ATOM 2284 O O . TYR A 1 280 ? -5.196 -11.719 -11.519 1.00 90.19 280 TYR A O 1
ATOM 2292 N N . ILE A 1 281 ? -5.900 -10.061 -10.183 1.00 93.00 281 ILE A N 1
ATOM 2293 C CA . ILE A 1 281 ? -7.008 -10.832 -9.597 1.00 93.00 281 ILE A CA 1
ATOM 2294 C C . ILE A 1 281 ? -8.010 -11.204 -10.692 1.00 93.00 281 ILE A C 1
ATOM 2296 O O . ILE A 1 281 ? -8.341 -12.377 -10.839 1.00 93.00 281 ILE A O 1
ATOM 2300 N N . GLU A 1 282 ? -8.439 -10.236 -11.503 1.00 90.25 282 GLU A N 1
ATOM 2301 C CA . GLU A 1 282 ? -9.380 -10.481 -12.596 1.00 90.25 282 GLU A CA 1
ATOM 2302 C C . GLU A 1 282 ? -8.816 -11.436 -13.654 1.00 90.25 282 GLU A C 1
ATOM 2304 O O . GLU A 1 282 ? -9.505 -12.369 -14.055 1.00 90.25 282 GLU A O 1
ATOM 2309 N N . GLU A 1 283 ? -7.553 -11.279 -14.051 1.00 90.94 283 GLU A N 1
ATOM 2310 C CA . GLU A 1 283 ? -6.886 -12.162 -15.018 1.00 90.94 283 GLU A CA 1
ATOM 2311 C C . GLU 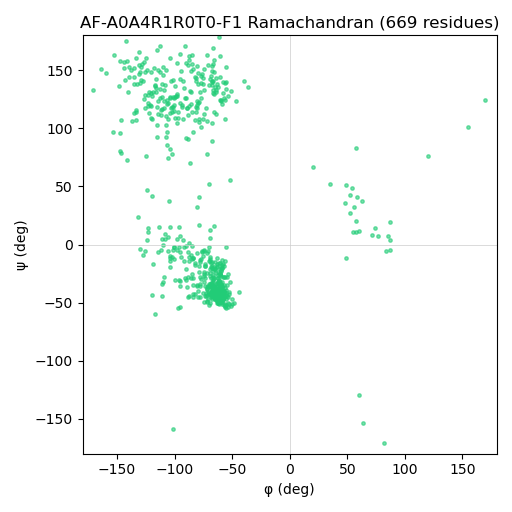A 1 283 ? -6.761 -13.614 -14.544 1.00 90.94 283 GLU A C 1
ATOM 2313 O O . GLU A 1 283 ? -6.677 -14.522 -15.373 1.00 90.94 283 GLU A O 1
ATOM 2318 N N . LYS A 1 284 ? -6.686 -13.860 -13.230 1.00 94.38 284 LYS A N 1
ATOM 2319 C CA . LYS A 1 284 ? -6.679 -15.225 -12.683 1.00 94.38 284 LYS A CA 1
ATOM 2320 C C . LYS A 1 284 ? -8.093 -15.772 -12.533 1.00 94.38 284 LYS A C 1
ATOM 2322 O O . LYS A 1 284 ? -8.338 -16.903 -12.939 1.00 94.38 284 LYS A O 1
ATOM 2327 N N . GLU A 1 285 ? -9.012 -14.974 -12.002 1.00 93.31 285 GLU A N 1
ATOM 2328 C CA . GLU A 1 285 ? -10.412 -15.357 -11.785 1.00 93.31 285 GLU A CA 1
ATOM 2329 C C . GLU A 1 285 ? -11.142 -15.667 -13.102 1.00 93.31 285 GLU A C 1
ATOM 2331 O O . GLU A 1 285 ? -11.849 -16.670 -13.204 1.00 93.31 285 GLU A O 1
ATOM 2336 N N . SER A 1 286 ? -10.911 -14.860 -14.142 1.00 90.94 286 SER A N 1
ATOM 2337 C CA . SER A 1 286 ? -11.552 -14.993 -15.460 1.00 90.94 286 SER A CA 1
ATOM 2338 C C . SER A 1 286 ? -11.114 -16.220 -16.266 1.00 90.94 286 SER A C 1
ATOM 2340 O O . SER A 1 286 ? -11.760 -16.559 -17.257 1.00 90.94 286 SER A O 1
ATOM 2342 N N . ARG A 1 287 ? -10.063 -16.936 -15.837 1.00 90.88 287 ARG A N 1
ATOM 2343 C CA . ARG A 1 287 ? -9.649 -18.218 -16.444 1.00 90.88 287 ARG A CA 1
ATOM 2344 C C . ARG A 1 287 ? -10.639 -19.342 -16.172 1.00 90.88 287 ARG A C 1
ATOM 2346 O O . ARG A 1 287 ? -10.622 -20.351 -16.869 1.00 90.88 287 ARG A O 1
ATOM 2353 N N . ASN A 1 288 ? -11.456 -19.203 -15.133 1.00 85.31 288 ASN A N 1
ATOM 2354 C CA . ASN A 1 288 ? -12.467 -20.188 -14.802 1.00 85.31 288 ASN A CA 1
ATOM 2355 C C . ASN A 1 288 ? -13.663 -20.037 -15.748 1.00 85.31 288 ASN A C 1
ATOM 2357 O O . ASN A 1 288 ? -14.287 -18.981 -15.810 1.00 85.31 288 ASN A O 1
ATOM 2361 N N . ASP A 1 289 ? -14.064 -21.116 -16.419 1.00 85.56 289 ASP A N 1
ATOM 2362 C CA . ASP A 1 289 ? -15.222 -21.105 -17.320 1.00 85.56 289 ASP A CA 1
ATOM 2363 C C . ASP A 1 289 ? -16.540 -20.711 -16.632 1.00 85.56 289 ASP A C 1
ATOM 2365 O O . ASP A 1 289 ? -17.502 -20.345 -17.310 1.00 85.56 289 ASP A O 1
ATOM 2369 N N . LYS A 1 290 ? -16.613 -20.799 -15.299 1.00 85.81 290 LYS A N 1
ATOM 2370 C CA . LYS A 1 290 ? -17.763 -20.391 -14.473 1.00 85.81 290 LYS A CA 1
ATOM 2371 C C . LYS A 1 290 ? -17.635 -18.972 -13.919 1.00 85.81 290 LYS A C 1
ATOM 2373 O O . LYS A 1 290 ? -18.446 -18.599 -13.078 1.00 85.81 290 LYS A O 1
ATOM 2378 N N . TYR A 1 291 ? -16.622 -18.216 -14.338 1.00 87.50 291 TYR A N 1
ATOM 2379 C CA . TYR A 1 291 ? -16.411 -16.842 -13.908 1.00 87.50 291 TYR A CA 1
ATOM 2380 C C . TYR A 1 291 ? -17.648 -15.979 -14.169 1.00 87.50 291 TYR A C 1
ATOM 2382 O O . TYR A 1 291 ? -18.232 -16.003 -15.258 1.00 87.50 291 TYR A O 1
ATOM 2390 N N . ILE A 1 292 ? -18.007 -15.204 -13.152 1.00 84.88 292 ILE A N 1
ATOM 2391 C CA . ILE A 1 292 ? -19.026 -14.164 -13.195 1.00 84.88 292 ILE A CA 1
ATOM 2392 C C . ILE A 1 292 ? -18.303 -12.842 -12.908 1.00 84.88 292 ILE A C 1
ATOM 2394 O O . ILE A 1 292 ? -17.475 -12.812 -11.991 1.00 84.88 292 ILE A O 1
ATOM 2398 N N . PRO A 1 293 ? -18.596 -11.751 -13.646 1.00 84.06 293 PRO A N 1
ATOM 2399 C CA . PRO A 1 293 ? -18.029 -10.439 -13.356 1.00 84.06 293 PRO A CA 1
ATOM 2400 C C . PRO A 1 293 ? -18.121 -10.098 -11.867 1.00 84.06 293 PRO A C 1
ATOM 2402 O O . PRO A 1 293 ? -19.201 -10.143 -11.269 1.00 84.06 293 PRO A O 1
ATOM 2405 N N . GLY A 1 294 ? -16.965 -9.799 -11.274 1.00 86.75 294 GLY A N 1
ATOM 2406 C CA . GLY A 1 294 ? -16.842 -9.559 -9.840 1.00 86.75 294 GLY A CA 1
ATOM 2407 C C . GLY A 1 294 ? -17.556 -8.294 -9.378 1.00 86.75 294 GLY A C 1
ATOM 2408 O O . GLY A 1 294 ? -17.937 -7.451 -10.189 1.00 86.75 294 GLY A O 1
ATOM 2409 N N . ILE A 1 295 ? -17.681 -8.127 -8.065 1.00 87.19 295 ILE A N 1
ATOM 2410 C CA . ILE A 1 295 ? -18.268 -6.934 -7.441 1.00 87.19 295 ILE A CA 1
ATOM 2411 C C . ILE A 1 295 ? -17.159 -6.138 -6.757 1.00 87.19 295 ILE A C 1
ATOM 2413 O O . ILE A 1 295 ? -16.353 -6.704 -6.028 1.00 87.19 295 ILE A O 1
ATOM 2417 N N . LEU A 1 296 ? -17.119 -4.825 -6.969 1.00 86.81 296 LEU A N 1
ATOM 2418 C CA . LEU A 1 296 ? -16.195 -3.897 -6.326 1.00 86.81 296 LEU A CA 1
ATOM 2419 C C . LEU A 1 296 ? -16.971 -2.923 -5.439 1.00 86.81 296 LEU A C 1
ATOM 2421 O O . LEU A 1 296 ? -17.530 -1.942 -5.928 1.00 86.81 296 LEU A O 1
ATOM 2425 N N . TYR A 1 297 ? -16.936 -3.161 -4.130 1.00 86.75 297 TYR A N 1
ATOM 2426 C CA . TYR A 1 297 ? -17.386 -2.203 -3.126 1.00 86.75 297 TYR A CA 1
ATOM 2427 C C . TYR A 1 297 ? -16.287 -1.171 -2.888 1.00 86.75 297 TYR A C 1
ATOM 2429 O O . TYR A 1 297 ? -15.186 -1.508 -2.437 1.00 86.75 297 TYR A O 1
ATOM 2437 N N . HIS A 1 298 ? -16.580 0.091 -3.183 1.00 83.62 298 HIS A N 1
ATOM 2438 C CA . HIS A 1 298 ? -15.652 1.198 -3.013 1.00 83.62 298 HIS A CA 1
ATOM 2439 C C . HIS A 1 298 ? -16.118 2.139 -1.900 1.00 83.62 298 HIS A C 1
ATOM 2441 O O . HIS A 1 298 ? -17.150 2.804 -2.005 1.00 83.62 298 HIS A O 1
ATOM 2447 N N . PHE A 1 299 ? -15.320 2.213 -0.838 1.00 83.69 299 PHE A N 1
ATOM 2448 C CA . PHE A 1 299 ? -15.524 3.109 0.295 1.00 83.69 299 PHE A CA 1
ATOM 2449 C C . PHE A 1 299 ? -14.619 4.330 0.156 1.00 83.69 299 PHE A C 1
ATOM 2451 O O . PHE A 1 299 ? -13.437 4.199 -0.177 1.00 83.69 299 PHE A O 1
ATOM 2458 N N . LYS A 1 300 ? -15.183 5.508 0.435 1.00 79.69 300 LYS A N 1
ATOM 2459 C CA . LYS A 1 300 ? -14.498 6.795 0.287 1.00 79.69 300 LYS A CA 1
ATOM 2460 C C . LYS A 1 300 ? -13.319 6.887 1.260 1.00 79.69 300 LYS A C 1
ATOM 2462 O O . LYS A 1 300 ? -13.453 6.540 2.434 1.00 79.69 300 LYS A O 1
ATOM 2467 N N . ARG A 1 301 ? -12.167 7.373 0.788 1.00 79.62 301 ARG A N 1
ATOM 2468 C CA . ARG A 1 301 ? -11.023 7.725 1.645 1.00 79.62 301 ARG A CA 1
ATOM 2469 C C . ARG A 1 301 ? -11.074 9.213 1.971 1.00 79.62 301 ARG A C 1
ATOM 2471 O O . ARG A 1 301 ? -11.443 10.028 1.133 1.00 79.62 301 ARG A O 1
ATOM 2478 N N . ASP A 1 302 ? -10.707 9.555 3.199 1.00 79.12 302 ASP A N 1
ATOM 2479 C CA . ASP A 1 302 ? -10.675 10.932 3.683 1.00 79.12 302 ASP A CA 1
ATOM 2480 C C . ASP A 1 302 ? -9.263 11.261 4.163 1.00 79.12 302 ASP A C 1
ATOM 2482 O O . ASP A 1 302 ? -8.798 10.693 5.146 1.00 79.12 302 ASP A O 1
ATOM 2486 N N . TYR A 1 303 ? -8.597 12.172 3.453 1.00 86.62 303 TYR A N 1
ATOM 2487 C CA . TYR A 1 303 ? -7.269 12.703 3.777 1.00 86.62 303 TYR A CA 1
ATOM 2488 C C . TYR A 1 303 ? -7.325 14.200 4.134 1.00 86.62 303 TYR A C 1
ATOM 2490 O O . TYR A 1 303 ? -6.301 14.892 4.164 1.00 86.62 303 TYR A O 1
ATOM 2498 N N . SER A 1 304 ? -8.516 14.743 4.413 1.00 84.62 304 SER A N 1
ATOM 2499 C CA . SER A 1 304 ? -8.701 16.159 4.769 1.00 84.62 304 SER A CA 1
ATOM 2500 C C . SER A 1 304 ? -7.943 16.551 6.045 1.00 84.62 304 SER A C 1
ATOM 2502 O O . SER A 1 304 ? -7.510 17.697 6.182 1.00 84.62 304 SER A O 1
ATOM 2504 N N . TYR A 1 305 ? -7.692 15.584 6.933 1.00 88.75 305 TYR A N 1
ATOM 2505 C CA . TYR A 1 305 ? -6.925 15.755 8.167 1.00 88.75 305 TYR A CA 1
ATOM 2506 C C . TYR A 1 305 ? -5.424 16.005 7.957 1.00 88.75 305 TYR A C 1
ATOM 2508 O O . TYR A 1 305 ? -4.746 16.408 8.899 1.00 88.75 305 TYR A O 1
ATOM 2516 N N . LEU A 1 306 ? -4.893 15.762 6.756 1.00 92.94 306 LEU A N 1
ATOM 2517 C CA . LEU A 1 306 ? -3.474 15.949 6.463 1.00 92.94 306 LEU A CA 1
ATOM 2518 C C . LEU A 1 306 ? -3.169 17.391 6.060 1.00 92.94 306 LEU A C 1
ATOM 2520 O O . LEU A 1 306 ? -3.790 17.921 5.135 1.00 92.94 306 LEU A O 1
ATOM 2524 N N . ASP A 1 307 ? -2.147 17.970 6.676 1.00 93.69 307 ASP A N 1
ATOM 2525 C CA . ASP A 1 307 ? -1.519 19.211 6.234 1.00 93.69 307 ASP A CA 1
ATOM 2526 C C . ASP A 1 307 ? -0.131 18.866 5.677 1.00 93.69 307 ASP A C 1
ATOM 2528 O O . ASP A 1 307 ? 0.708 18.305 6.380 1.00 93.69 307 ASP A O 1
ATOM 2532 N N . ALA A 1 308 ? 0.094 19.119 4.388 1.00 94.88 308 ALA A N 1
ATOM 2533 C CA . ALA A 1 308 ? 1.267 18.606 3.686 1.00 94.88 308 ALA A CA 1
ATOM 2534 C C . ALA A 1 308 ? 2.443 19.597 3.719 1.00 94.88 308 ALA A C 1
ATOM 2536 O O . ALA A 1 308 ? 2.264 20.792 3.484 1.00 94.88 308 ALA A O 1
ATOM 2537 N N . LYS A 1 309 ? 3.639 19.077 4.002 1.00 95.19 309 LYS A N 1
ATOM 2538 C CA . LYS A 1 309 ? 4.937 19.755 3.945 1.00 95.19 309 LYS A CA 1
ATOM 2539 C C . LYS A 1 309 ? 5.920 18.919 3.142 1.00 95.19 309 LYS A C 1
ATOM 2541 O O . LYS A 1 309 ? 5.808 17.693 3.096 1.00 95.19 309 LYS A O 1
ATOM 2546 N N . TYR A 1 310 ? 6.890 19.578 2.528 1.00 92.88 310 TYR A N 1
ATOM 2547 C CA . TYR A 1 310 ? 7.766 18.952 1.535 1.00 92.88 310 TYR A CA 1
ATOM 2548 C C . TYR A 1 310 ? 9.213 19.219 1.882 1.00 92.88 310 TYR A C 1
ATOM 2550 O O . TYR A 1 310 ? 9.515 20.312 2.350 1.00 92.88 310 TYR A O 1
ATOM 2558 N N . PHE A 1 311 ? 10.077 18.232 1.678 1.00 90.69 311 PHE A N 1
ATOM 2559 C CA . PHE A 1 311 ? 11.497 18.300 2.019 1.00 90.69 311 PHE A CA 1
ATOM 2560 C C . PHE A 1 311 ? 12.319 17.488 1.022 1.00 90.69 311 PHE A C 1
ATOM 2562 O O . PHE A 1 311 ? 11.783 16.571 0.408 1.00 90.69 311 PHE A O 1
ATOM 2569 N N . SER A 1 312 ? 13.606 17.775 0.879 1.00 85.81 312 SER A N 1
ATOM 2570 C CA . SER A 1 312 ? 14.489 17.090 -0.079 1.00 85.81 312 SER A CA 1
ATOM 2571 C C . SER A 1 312 ? 15.515 16.208 0.628 1.00 85.81 312 SER A C 1
ATOM 2573 O O . SER A 1 312 ? 15.827 15.117 0.146 1.00 85.81 312 SER A O 1
ATOM 2575 N N . ASP A 1 313 ? 15.984 16.621 1.809 1.00 80.50 313 ASP A N 1
ATOM 2576 C CA . ASP A 1 313 ? 16.902 15.829 2.632 1.00 80.50 313 ASP A CA 1
ATOM 2577 C C . ASP A 1 313 ? 16.452 15.792 4.097 1.00 80.50 313 ASP A C 1
ATOM 2579 O O . ASP A 1 313 ? 16.435 16.787 4.823 1.00 80.50 313 ASP A O 1
ATOM 2583 N N . GLU A 1 314 ? 16.103 14.590 4.557 1.00 73.25 314 GLU A N 1
ATOM 2584 C CA . GLU A 1 314 ? 15.713 14.333 5.937 1.00 73.25 314 GLU A CA 1
ATOM 2585 C C . GLU A 1 314 ? 16.815 14.674 6.951 1.00 73.25 314 GLU A C 1
ATOM 2587 O O . GLU A 1 314 ? 16.515 15.070 8.080 1.00 73.25 314 GLU A O 1
ATOM 2592 N N . ASN A 1 315 ? 18.090 14.524 6.585 1.00 72.50 315 ASN A N 1
ATOM 2593 C CA . ASN A 1 315 ? 19.200 14.650 7.529 1.00 72.50 315 ASN A CA 1
ATOM 2594 C C . ASN A 1 315 ? 19.530 16.107 7.858 1.00 72.50 315 ASN A C 1
ATOM 2596 O O . ASN A 1 315 ? 20.030 16.387 8.951 1.00 72.50 315 ASN A O 1
ATOM 2600 N N . THR A 1 316 ? 19.256 17.025 6.938 1.00 71.06 316 THR A N 1
ATOM 2601 C CA . THR A 1 316 ? 19.522 18.456 7.102 1.00 71.06 316 THR A CA 1
ATOM 2602 C C . THR A 1 316 ? 18.273 19.180 7.594 1.00 71.06 316 THR A C 1
ATOM 2604 O O . THR A 1 316 ? 18.299 19.808 8.649 1.00 71.06 316 THR A O 1
ATOM 2607 N N . GLU A 1 317 ? 17.151 19.025 6.895 1.00 76.31 317 GLU A N 1
ATOM 2608 C CA . GLU A 1 317 ? 15.972 19.875 7.077 1.00 76.31 317 GLU A CA 1
ATOM 2609 C C . GLU A 1 317 ? 15.041 19.361 8.184 1.00 76.31 317 GLU A C 1
ATOM 2611 O O . GLU A 1 317 ? 14.569 20.123 9.033 1.00 76.31 317 GLU A O 1
ATOM 2616 N N . LEU A 1 318 ? 14.770 18.049 8.212 1.00 84.88 318 LEU A N 1
ATOM 2617 C CA . LEU A 1 318 ? 13.795 17.481 9.152 1.00 84.88 318 LEU A CA 1
ATOM 2618 C C . LEU A 1 318 ? 14.339 17.330 10.568 1.00 84.88 318 LEU A C 1
ATOM 2620 O O . LEU A 1 318 ? 13.580 17.467 11.530 1.00 84.88 318 LEU A O 1
ATOM 2624 N N . LYS A 1 319 ? 15.633 17.037 10.715 1.00 85.81 319 LYS A N 1
ATOM 2625 C CA . LYS A 1 319 ? 16.266 16.770 12.013 1.00 85.81 319 LYS A CA 1
ATOM 2626 C C . LYS A 1 319 ? 15.943 17.864 13.036 1.00 85.81 319 LYS A C 1
ATOM 2628 O O . LYS A 1 319 ? 15.480 17.556 14.135 1.00 85.81 319 LYS A O 1
ATOM 2633 N N . ASP A 1 320 ? 16.147 19.128 12.681 1.00 81.12 320 ASP A N 1
ATOM 2634 C CA . ASP A 1 320 ? 15.982 20.243 13.618 1.00 81.12 320 ASP A CA 1
ATOM 2635 C C . ASP A 1 320 ? 14.512 20.551 13.914 1.00 81.12 320 ASP A C 1
ATOM 2637 O O . ASP A 1 320 ? 14.168 20.915 15.042 1.00 81.12 320 ASP A O 1
ATOM 2641 N N . ILE A 1 321 ? 13.624 20.335 12.941 1.00 88.50 321 ILE A N 1
ATOM 2642 C CA . ILE A 1 321 ? 12.172 20.447 13.126 1.00 88.50 321 ILE A CA 1
ATOM 2643 C C . ILE A 1 321 ? 11.682 19.388 14.121 1.00 88.50 321 ILE A C 1
ATOM 2645 O O . ILE A 1 321 ? 10.945 19.707 15.062 1.00 88.50 321 ILE A O 1
ATOM 2649 N N . ILE A 1 322 ? 12.128 18.138 13.965 1.00 91.50 322 ILE A N 1
ATOM 2650 C CA . ILE A 1 322 ? 11.806 17.046 14.891 1.00 91.50 322 ILE A CA 1
ATOM 2651 C C . ILE A 1 322 ? 12.350 17.374 16.284 1.00 91.50 322 ILE A C 1
ATOM 2653 O O . ILE A 1 322 ? 11.606 17.314 17.260 1.00 91.50 322 ILE A O 1
ATOM 2657 N N . LYS A 1 323 ? 13.617 17.797 16.395 1.00 88.25 323 LYS A N 1
ATOM 2658 C CA . LYS A 1 323 ? 14.216 18.179 17.683 1.00 88.25 323 LYS A CA 1
ATOM 2659 C C . LYS A 1 323 ? 13.403 19.262 18.394 1.00 88.25 323 LYS A C 1
ATOM 2661 O O . LYS A 1 323 ? 12.972 19.061 19.529 1.00 88.25 323 LYS A O 1
ATOM 2666 N N . LYS A 1 324 ? 13.151 20.391 17.725 1.00 87.38 324 LYS A N 1
ATOM 2667 C CA . LYS A 1 324 ? 12.430 21.535 18.307 1.00 87.38 324 LYS A CA 1
ATOM 2668 C C . LYS A 1 324 ? 10.999 21.169 18.701 1.00 87.38 324 LYS A C 1
ATOM 2670 O O . LYS A 1 324 ? 10.563 21.533 19.790 1.00 87.38 324 LYS A O 1
ATOM 2675 N N . SER A 1 325 ? 10.272 20.440 17.855 1.00 91.19 325 SER A N 1
ATOM 2676 C CA . SER A 1 325 ? 8.885 20.048 18.146 1.00 91.19 325 SER A CA 1
ATOM 2677 C C . SER A 1 325 ? 8.781 19.073 19.322 1.00 91.19 325 SER A C 1
ATOM 2679 O O . SER A 1 325 ? 7.940 19.259 20.201 1.00 91.19 325 SER A O 1
ATOM 2681 N N . VAL A 1 326 ? 9.666 18.078 19.404 1.00 91.06 326 VAL A N 1
ATOM 2682 C CA . VAL A 1 326 ? 9.657 17.117 20.512 1.00 91.06 326 VAL A CA 1
ATOM 2683 C C . VAL A 1 326 ? 10.050 17.788 21.830 1.00 91.06 326 VAL A C 1
ATOM 2685 O O . VAL A 1 326 ? 9.414 17.541 22.850 1.00 91.06 326 VAL A O 1
ATOM 2688 N N . ILE A 1 327 ? 11.065 18.655 21.831 1.00 87.19 327 ILE A N 1
ATOM 2689 C CA . ILE A 1 327 ? 11.534 19.316 23.060 1.00 87.19 327 ILE A CA 1
ATOM 2690 C C . ILE A 1 327 ? 10.516 20.348 23.553 1.00 87.19 327 ILE A C 1
ATOM 2692 O O . ILE A 1 327 ? 10.185 20.360 24.736 1.00 87.19 327 ILE A O 1
ATOM 2696 N N . ASN A 1 328 ? 10.005 21.195 22.657 1.00 87.56 328 ASN A N 1
ATOM 2697 C CA . ASN A 1 328 ? 9.209 22.359 23.053 1.00 87.56 328 ASN A CA 1
ATOM 2698 C C . ASN A 1 328 ? 7.718 22.046 23.189 1.00 87.56 328 ASN A C 1
ATOM 2700 O O . ASN A 1 328 ? 7.016 22.728 23.929 1.00 87.56 328 ASN A O 1
ATOM 2704 N N . LYS A 1 329 ? 7.218 21.053 22.446 1.00 89.50 329 LYS A N 1
ATOM 2705 C CA . LYS A 1 329 ? 5.782 20.751 22.354 1.00 89.50 329 LYS A CA 1
ATOM 2706 C C . LYS A 1 329 ? 5.437 19.304 22.690 1.00 89.50 329 LYS A C 1
ATOM 2708 O O . LYS A 1 329 ? 4.259 18.967 22.749 1.00 89.50 329 LYS A O 1
ATOM 2713 N N . ASN A 1 330 ? 6.440 18.451 22.910 1.00 90.31 330 ASN A N 1
ATOM 2714 C CA . ASN A 1 330 ? 6.253 17.023 23.155 1.00 90.31 330 ASN A CA 1
ATOM 2715 C C . ASN A 1 330 ? 5.462 16.310 22.037 1.00 90.31 330 ASN A C 1
ATOM 2717 O O . ASN A 1 330 ? 4.721 15.361 22.294 1.00 90.31 330 ASN A O 1
ATOM 2721 N N . GLU A 1 331 ? 5.610 16.773 20.791 1.00 92.88 331 GLU A N 1
ATOM 2722 C CA . GLU A 1 331 ? 4.926 16.193 19.632 1.00 92.88 331 GLU A CA 1
ATOM 2723 C C . GLU A 1 331 ? 5.426 14.774 19.323 1.00 92.88 331 GLU A C 1
ATOM 2725 O O . GLU A 1 331 ? 6.565 14.406 19.634 1.00 92.88 331 GLU A O 1
ATOM 2730 N N . ARG A 1 332 ? 4.563 13.966 18.700 1.00 93.62 332 ARG A N 1
ATOM 2731 C CA . ARG A 1 332 ? 4.858 12.590 18.298 1.00 93.62 332 ARG A CA 1
ATOM 2732 C C . ARG A 1 332 ? 4.994 12.469 16.787 1.00 93.62 332 ARG A C 1
ATOM 2734 O O . ARG A 1 332 ? 4.195 13.019 16.027 1.00 93.62 332 ARG A O 1
ATOM 2741 N N . TRP A 1 333 ? 6.004 11.708 16.386 1.00 94.31 333 TRP A N 1
ATOM 2742 C CA . TRP A 1 333 ? 6.478 11.559 15.020 1.00 94.31 333 TRP A CA 1
ATOM 2743 C C . TRP A 1 333 ? 6.534 10.091 14.619 1.00 94.31 333 TRP A C 1
ATOM 2745 O O . TRP A 1 333 ? 7.212 9.286 15.263 1.00 94.31 333 TRP A O 1
ATOM 2755 N N . LEU A 1 334 ? 5.866 9.764 13.518 1.00 93.06 334 LEU A N 1
ATOM 2756 C CA . LEU A 1 334 ? 5.981 8.474 12.853 1.00 93.06 334 LEU A CA 1
ATOM 2757 C C . LEU A 1 334 ? 6.776 8.651 11.556 1.00 93.06 334 LEU A C 1
ATOM 2759 O O . LEU A 1 334 ? 6.315 9.295 10.621 1.00 93.06 334 LEU A O 1
ATOM 2763 N N . VAL A 1 335 ? 7.992 8.118 11.512 1.00 92.62 335 VAL A N 1
ATOM 2764 C CA . VAL A 1 335 ? 8.952 8.371 10.436 1.00 92.62 335 VAL A CA 1
ATOM 2765 C C . VAL A 1 335 ? 9.154 7.101 9.619 1.00 92.62 335 VAL A C 1
ATOM 2767 O O . VAL A 1 335 ? 9.738 6.138 10.117 1.00 92.62 335 VAL A O 1
ATOM 2770 N N . PHE A 1 336 ? 8.698 7.097 8.367 1.00 90.75 336 PHE A N 1
ATOM 2771 C CA . PHE A 1 336 ? 8.909 5.990 7.439 1.00 90.75 336 PHE A CA 1
ATOM 2772 C C . PHE A 1 336 ? 10.129 6.250 6.554 1.00 90.75 336 PHE A C 1
ATOM 2774 O O . PHE A 1 336 ? 10.171 7.259 5.857 1.00 90.75 336 PHE A O 1
ATOM 2781 N N . ILE A 1 337 ? 11.113 5.342 6.596 1.00 86.75 337 ILE A N 1
ATOM 2782 C CA . ILE A 1 337 ? 12.385 5.441 5.858 1.00 86.75 337 ILE A CA 1
ATOM 2783 C C . ILE A 1 337 ? 12.649 4.164 5.048 1.00 86.75 337 ILE A C 1
ATOM 2785 O O . ILE A 1 337 ? 12.433 3.053 5.525 1.00 86.75 337 ILE A O 1
ATOM 2789 N N . ASP A 1 338 ? 13.182 4.293 3.836 1.00 77.94 338 ASP A N 1
ATOM 2790 C CA . ASP A 1 338 ? 13.321 3.182 2.880 1.00 77.94 338 ASP A CA 1
ATOM 2791 C C . ASP A 1 338 ? 14.217 2.021 3.350 1.00 77.94 338 ASP A C 1
ATOM 2793 O O . ASP A 1 338 ? 13.997 0.870 2.968 1.00 77.94 338 ASP A O 1
ATOM 2797 N N . SER A 1 339 ? 15.238 2.278 4.176 1.00 79.44 339 SER A N 1
ATOM 2798 C CA . SER A 1 339 ? 16.199 1.243 4.581 1.00 79.44 339 SER A CA 1
ATOM 2799 C C . SER A 1 339 ? 16.570 1.277 6.061 1.00 79.44 339 SER A C 1
ATOM 2801 O O . SER A 1 339 ? 16.653 2.331 6.693 1.00 79.44 339 SER A O 1
ATOM 2803 N N . ARG A 1 340 ? 16.900 0.099 6.611 1.00 81.06 340 ARG A N 1
ATOM 2804 C CA . ARG A 1 340 ? 17.364 -0.044 8.004 1.00 81.06 340 ARG A CA 1
ATOM 2805 C C . ARG A 1 340 ? 18.624 0.775 8.273 1.00 81.06 340 ARG A C 1
ATOM 2807 O O . ARG A 1 340 ? 18.756 1.384 9.330 1.00 81.06 340 ARG A O 1
ATOM 2814 N N . LYS A 1 341 ? 19.540 0.813 7.298 1.00 84.75 341 LYS A N 1
ATOM 2815 C CA . LYS A 1 341 ? 20.787 1.582 7.380 1.00 84.75 341 LYS A CA 1
ATOM 2816 C C . LYS A 1 341 ? 20.505 3.080 7.512 1.00 84.75 341 LYS A C 1
ATOM 2818 O O . LYS A 1 341 ? 21.086 3.715 8.388 1.00 84.75 341 LYS A O 1
ATOM 2823 N N . GLN A 1 342 ? 19.601 3.621 6.693 1.00 85.31 342 GLN A N 1
ATOM 2824 C CA . GLN A 1 342 ? 19.182 5.022 6.793 1.00 85.31 342 GLN A CA 1
ATOM 2825 C C . GLN A 1 342 ? 18.441 5.288 8.106 1.00 85.31 342 GLN A C 1
ATOM 2827 O O . GLN A 1 342 ? 18.785 6.235 8.800 1.00 85.31 342 GLN A O 1
ATOM 2832 N N . GLY A 1 343 ? 17.508 4.419 8.511 1.00 87.12 343 GLY A N 1
ATOM 2833 C CA . GLY A 1 343 ? 16.782 4.575 9.775 1.00 87.12 343 GLY A CA 1
ATOM 2834 C C . GLY A 1 343 ? 17.705 4.599 11.000 1.00 87.12 343 GLY A C 1
ATOM 2835 O O . GLY A 1 343 ? 17.567 5.457 11.871 1.00 87.12 343 GLY A O 1
ATOM 2836 N N . ALA A 1 344 ? 18.705 3.713 11.042 1.00 86.56 344 ALA A N 1
ATOM 2837 C CA . ALA A 1 344 ? 19.707 3.691 12.106 1.00 86.56 344 ALA A CA 1
ATOM 2838 C C . ALA A 1 344 ? 20.623 4.927 12.081 1.00 86.56 344 ALA A C 1
ATOM 2840 O O . ALA A 1 344 ? 20.978 5.453 13.138 1.00 86.56 344 ALA A O 1
ATOM 2841 N N . ALA A 1 345 ? 21.009 5.401 10.892 1.00 87.69 345 ALA A N 1
ATOM 2842 C CA . ALA A 1 345 ? 21.787 6.629 10.742 1.00 87.69 345 ALA A CA 1
ATOM 2843 C C . ALA A 1 345 ? 20.990 7.857 11.210 1.00 87.69 345 ALA A C 1
ATOM 2845 O O . ALA A 1 345 ? 21.506 8.659 11.988 1.00 87.69 345 ALA A O 1
ATOM 2846 N N . PHE A 1 346 ? 19.717 7.948 10.824 1.00 89.06 346 PHE A N 1
ATOM 2847 C CA . PHE A 1 346 ? 18.826 9.037 11.203 1.00 89.06 346 PHE A CA 1
ATOM 2848 C C . PHE A 1 346 ? 18.543 9.051 12.708 1.00 89.06 346 PHE A C 1
ATOM 2850 O O . PHE A 1 346 ? 18.626 10.100 13.345 1.00 89.06 346 PHE A O 1
ATOM 2857 N N . LYS A 1 347 ? 18.334 7.879 13.326 1.00 90.12 347 LYS A N 1
ATOM 2858 C CA . LYS A 1 347 ? 18.251 7.763 14.790 1.00 90.12 347 LYS A CA 1
ATOM 2859 C C . LYS A 1 347 ? 19.496 8.333 15.466 1.00 90.12 347 LYS A C 1
ATOM 2861 O O . LYS A 1 347 ? 19.379 9.185 16.343 1.00 90.12 347 LYS A O 1
ATOM 2866 N N . LYS A 1 348 ? 20.687 7.890 15.044 1.00 88.69 348 LYS A N 1
ATOM 2867 C CA . LYS A 1 348 ? 21.952 8.393 15.599 1.00 88.69 348 LYS A CA 1
ATOM 2868 C C . LYS A 1 348 ? 22.055 9.905 15.446 1.00 88.69 348 LYS A C 1
ATOM 2870 O O . LYS A 1 348 ? 22.513 10.563 16.366 1.00 88.69 348 LYS A O 1
ATOM 2875 N N . LEU A 1 349 ? 21.620 10.452 14.314 1.00 87.25 349 LEU A N 1
ATOM 2876 C CA . LEU A 1 349 ? 21.636 11.886 14.050 1.00 87.25 349 LEU A CA 1
ATOM 2877 C C . LEU A 1 349 ? 20.701 12.675 14.982 1.00 87.25 349 LEU A C 1
ATOM 2879 O O . LEU A 1 349 ? 21.093 13.732 15.482 1.00 87.25 349 LEU A O 1
ATOM 2883 N N . LEU A 1 350 ? 19.497 12.160 15.247 1.00 87.81 350 LEU A N 1
ATOM 2884 C CA . LEU A 1 350 ? 18.553 12.749 16.203 1.00 87.81 350 LEU A CA 1
ATOM 2885 C C . LEU A 1 350 ? 19.080 12.688 17.644 1.00 87.81 350 LEU A C 1
ATOM 2887 O O . LEU A 1 350 ? 18.869 13.623 18.414 1.00 87.81 350 LEU A O 1
ATOM 2891 N N . GLU A 1 351 ? 19.794 11.616 17.994 1.00 87.31 351 GLU A N 1
ATOM 2892 C CA . GLU A 1 351 ? 20.364 11.402 19.330 1.00 87.31 351 GLU A CA 1
ATOM 2893 C C . GLU A 1 351 ? 21.735 12.082 19.541 1.00 87.31 351 GLU A C 1
ATOM 2895 O O . GLU A 1 351 ? 22.183 12.184 20.685 1.00 87.31 351 GLU A O 1
ATOM 2900 N N . LYS A 1 352 ? 22.401 12.563 18.477 1.00 80.88 352 LYS A N 1
ATOM 2901 C CA . LYS A 1 352 ? 23.736 13.191 18.539 1.00 80.88 352 LYS A CA 1
ATOM 2902 C C . LYS A 1 352 ? 23.695 14.638 19.067 1.00 80.88 352 LYS A C 1
ATOM 2904 O O . LYS A 1 352 ? 22.756 15.391 18.787 1.00 80.88 352 LYS A O 1
ATOM 2909 N N . ASP A 1 353 ? 24.764 14.957 19.803 1.00 59.88 353 ASP A N 1
ATOM 2910 C CA . ASP A 1 353 ? 25.044 16.082 20.711 1.00 59.88 353 ASP A CA 1
ATOM 2911 C C . ASP A 1 353 ? 24.510 17.483 20.386 1.00 59.88 353 ASP A C 1
ATOM 2913 O O . ASP A 1 353 ? 24.724 17.998 19.295 1.00 59.88 353 ASP A O 1
ATOM 2917 N N . ASP A 1 354 ? 23.969 18.097 21.450 1.00 54.56 354 ASP A N 1
ATOM 2918 C CA . ASP A 1 354 ? 24.082 19.516 21.827 1.00 54.56 354 ASP A CA 1
ATOM 2919 C C . ASP A 1 354 ? 24.057 19.614 23.369 1.00 54.56 354 ASP A C 1
ATOM 2921 O O . ASP A 1 354 ? 22.997 19.841 23.933 1.00 54.56 354 ASP A O 1
ATOM 2925 N N . LYS A 1 355 ? 25.180 19.370 24.075 1.00 52.59 355 LYS A N 1
ATOM 2926 C CA . LYS A 1 355 ? 25.431 19.521 25.548 1.00 52.59 355 LYS A CA 1
ATOM 2927 C C . LYS A 1 355 ? 24.427 18.912 26.568 1.00 52.59 355 LYS A C 1
ATOM 2929 O O . LYS A 1 355 ? 24.753 18.811 27.746 1.00 52.59 355 LYS A O 1
ATOM 2934 N N . ILE A 1 356 ? 23.252 18.463 26.139 1.00 50.53 356 ILE A N 1
ATOM 2935 C CA . ILE A 1 356 ? 22.129 17.855 26.852 1.00 50.53 356 ILE A CA 1
ATOM 2936 C C . ILE A 1 356 ? 21.445 16.979 25.787 1.00 50.53 356 ILE A C 1
ATOM 2938 O O . ILE A 1 356 ? 20.692 17.494 24.965 1.00 50.53 356 ILE A O 1
ATOM 2942 N N . SER A 1 357 ? 21.710 15.668 25.709 1.00 55.03 357 SER A N 1
ATOM 2943 C CA . SER A 1 357 ? 21.070 14.813 24.687 1.00 55.03 357 SER A CA 1
ATOM 2944 C C . SER A 1 357 ? 19.575 14.597 25.007 1.00 55.03 357 SER A C 1
ATOM 2946 O O . SER A 1 357 ? 19.182 13.560 25.542 1.00 55.03 357 SER A O 1
ATOM 2948 N N . SER A 1 358 ? 18.732 15.587 24.713 1.00 67.50 358 SER A N 1
ATOM 2949 C CA . SER A 1 358 ? 17.318 15.685 25.124 1.00 67.50 358 SER A CA 1
ATOM 2950 C C . SER A 1 358 ? 16.381 14.649 24.487 1.00 67.50 358 SER A C 1
ATOM 2952 O O . SER A 1 358 ? 15.273 14.438 24.979 1.00 67.50 358 SER A O 1
ATOM 2954 N N . LEU A 1 359 ? 16.824 13.969 23.425 1.00 78.06 359 LEU A N 1
ATOM 2955 C CA . LEU A 1 359 ? 16.066 12.930 22.715 1.00 78.06 359 LEU A CA 1
ATOM 2956 C C . LEU A 1 359 ? 16.538 11.500 22.987 1.00 78.06 359 LEU A C 1
ATOM 2958 O O . LEU A 1 359 ? 15.899 10.552 22.525 1.00 78.06 359 LEU A O 1
ATOM 2962 N N . LYS A 1 360 ? 17.638 11.314 23.725 1.00 83.19 360 LYS A N 1
ATOM 2963 C CA . LYS A 1 360 ? 18.166 9.976 24.007 1.00 83.19 360 LYS A CA 1
ATOM 2964 C C . LYS A 1 360 ? 17.122 9.164 24.776 1.00 83.19 360 LYS A C 1
ATOM 2966 O O . LYS A 1 360 ? 16.637 9.596 25.816 1.00 83.19 360 LYS A O 1
ATOM 2971 N N . GLY A 1 361 ? 16.766 7.994 24.248 1.00 83.62 361 GLY A N 1
ATOM 2972 C CA . GLY A 1 361 ? 15.723 7.140 24.828 1.00 83.62 361 GLY A CA 1
ATOM 2973 C C . GLY A 1 361 ? 14.285 7.498 24.432 1.00 83.62 361 GLY A C 1
ATOM 2974 O O . GLY A 1 361 ? 13.396 6.707 24.734 1.00 83.62 361 GLY A O 1
ATOM 2975 N N . ARG A 1 362 ? 14.066 8.608 23.704 1.00 89.38 362 ARG A N 1
ATOM 2976 C CA . ARG A 1 362 ? 12.760 9.017 23.143 1.00 89.38 362 ARG A CA 1
ATOM 2977 C C . ARG A 1 362 ? 12.542 8.589 21.689 1.00 89.38 362 ARG A C 1
ATOM 2979 O O . ARG A 1 362 ? 11.451 8.788 21.148 1.00 89.38 362 ARG A O 1
ATOM 2986 N N . VAL A 1 363 ? 13.577 8.020 21.064 1.00 90.31 363 VAL A N 1
ATOM 2987 C CA . VAL A 1 363 ? 13.587 7.552 19.672 1.00 90.31 363 VAL A CA 1
ATOM 2988 C C . VAL A 1 363 ? 13.740 6.032 19.627 1.00 90.31 363 VAL A C 1
ATOM 2990 O O . VAL A 1 363 ? 14.721 5.467 20.124 1.00 90.31 363 VAL A O 1
ATOM 2993 N N . ILE A 1 364 ? 12.797 5.355 18.979 1.00 87.56 364 ILE A N 1
ATOM 2994 C CA . ILE A 1 364 ? 12.855 3.912 18.727 1.00 87.56 364 ILE A CA 1
ATOM 2995 C C . ILE A 1 364 ? 12.926 3.643 17.224 1.00 87.56 364 ILE A C 1
ATOM 2997 O O . ILE A 1 364 ? 12.305 4.345 16.428 1.00 87.56 364 ILE A O 1
ATOM 3001 N N . THR A 1 365 ? 13.697 2.629 16.838 1.00 85.19 365 THR A N 1
ATOM 3002 C CA . THR A 1 365 ? 13.729 2.130 15.461 1.00 85.19 365 THR A CA 1
ATOM 3003 C C . THR A 1 365 ? 13.145 0.734 15.457 1.00 85.19 365 THR A C 1
ATOM 3005 O O . THR A 1 365 ? 13.601 -0.124 16.211 1.00 85.19 365 THR A O 1
ATOM 3008 N N . ILE A 1 366 ? 12.149 0.511 14.613 1.00 76.94 366 ILE A N 1
ATOM 3009 C CA . ILE A 1 366 ? 11.531 -0.795 14.437 1.00 76.94 366 ILE A CA 1
ATOM 3010 C C . ILE A 1 366 ? 12.004 -1.310 13.090 1.00 76.94 366 ILE A C 1
ATOM 3012 O O . ILE A 1 366 ? 11.791 -0.652 12.068 1.00 76.94 366 ILE A O 1
ATOM 3016 N N . ASP A 1 367 ? 12.665 -2.468 13.109 1.00 70.2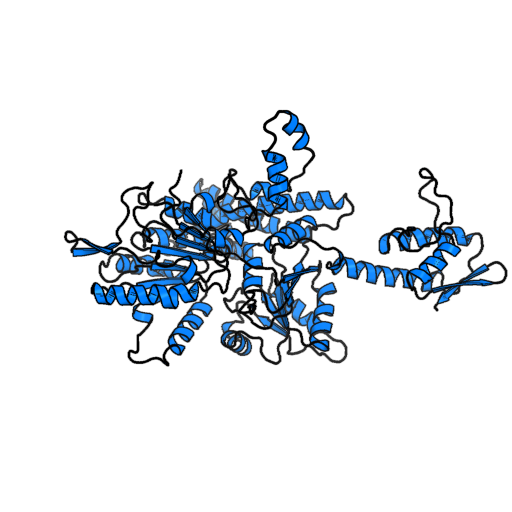5 367 ASP A N 1
ATOM 3017 C CA . ASP A 1 367 ? 13.026 -3.209 11.913 1.00 70.25 367 ASP A CA 1
ATOM 3018 C C . ASP A 1 367 ? 12.259 -4.558 11.803 1.00 70.25 367 ASP A C 1
ATOM 3020 O O . ASP A 1 367 ? 11.526 -4.948 12.718 1.00 70.25 367 ASP A O 1
ATOM 3024 N N . ALA A 1 368 ? 12.344 -5.262 10.666 1.00 62.53 368 ALA A N 1
ATOM 3025 C CA . ALA A 1 368 ? 11.607 -6.519 10.491 1.00 62.53 368 ALA A CA 1
ATOM 3026 C C . ALA A 1 368 ? 12.112 -7.655 11.406 1.00 62.53 368 ALA A C 1
ATOM 3028 O O . ALA A 1 368 ? 11.344 -8.586 11.663 1.00 62.53 368 ALA A O 1
ATOM 3029 N N . ASP A 1 369 ? 13.344 -7.552 11.916 1.00 59.16 369 ASP A N 1
ATOM 3030 C CA . ASP A 1 369 ? 13.985 -8.550 12.776 1.00 59.16 369 ASP A CA 1
ATOM 3031 C C . ASP A 1 369 ? 13.808 -8.192 14.263 1.00 59.16 369 ASP A C 1
ATOM 3033 O O . ASP A 1 369 ? 13.669 -9.085 15.099 1.00 59.16 369 ASP A O 1
ATOM 3037 N N . SER A 1 370 ? 13.736 -6.898 14.607 1.00 62.53 370 SER A N 1
ATOM 3038 C CA . SER A 1 370 ? 13.573 -6.435 15.993 1.00 62.53 370 SER A CA 1
ATOM 3039 C C . SER A 1 370 ? 12.134 -6.521 16.520 1.00 62.53 370 SER A C 1
ATOM 3041 O O . SER A 1 370 ? 11.917 -6.567 17.732 1.00 62.53 370 SER A O 1
ATOM 3043 N N . LYS A 1 371 ? 11.135 -6.623 15.631 1.00 59.31 371 LYS A N 1
ATOM 3044 C CA . LYS A 1 371 ? 9.703 -6.515 15.971 1.00 59.31 371 LYS A CA 1
ATOM 3045 C C . LYS A 1 371 ? 9.148 -7.554 16.955 1.00 59.31 371 LYS A C 1
ATOM 3047 O O . LYS A 1 371 ? 8.091 -7.319 17.528 1.00 59.31 371 LYS A O 1
ATOM 3052 N N . TYR A 1 372 ? 9.790 -8.708 17.137 1.00 57.00 372 TYR A N 1
ATOM 3053 C CA . TYR A 1 372 ? 9.289 -9.758 18.044 1.00 57.00 372 TYR A CA 1
ATOM 3054 C C . TYR A 1 372 ? 10.041 -9.848 19.371 1.00 57.00 372 TYR A C 1
ATOM 3056 O O . TYR A 1 372 ? 9.546 -10.492 20.289 1.00 57.00 372 TYR A O 1
ATOM 3064 N N . ASN A 1 373 ? 11.185 -9.175 19.480 1.00 61.31 373 ASN A N 1
ATOM 3065 C CA . ASN A 1 373 ? 12.049 -9.252 20.656 1.00 61.31 373 ASN A CA 1
ATOM 3066 C C . ASN A 1 373 ? 12.093 -7.934 21.447 1.00 61.31 373 ASN A C 1
ATOM 3068 O O . ASN A 1 373 ? 12.725 -7.883 22.496 1.00 61.31 373 ASN A O 1
ATOM 3072 N N . ASP A 1 374 ? 11.443 -6.871 20.958 1.00 69.94 374 ASP A N 1
ATOM 3073 C CA . ASP A 1 374 ? 11.380 -5.573 21.634 1.00 69.94 374 ASP A CA 1
ATOM 3074 C C . ASP A 1 374 ? 10.075 -5.430 22.441 1.00 69.94 374 ASP A C 1
ATOM 3076 O O . ASP A 1 374 ? 8.983 -5.288 21.880 1.00 69.94 374 ASP A O 1
ATOM 3080 N N . GLU A 1 375 ? 10.187 -5.465 23.771 1.00 75.44 375 GLU A N 1
ATOM 3081 C CA . GLU A 1 375 ? 9.058 -5.330 24.703 1.00 75.44 375 GLU A CA 1
ATOM 3082 C C . GLU A 1 375 ? 8.316 -3.996 24.547 1.00 75.44 375 GLU A C 1
ATOM 3084 O O . GLU A 1 375 ? 7.084 -3.973 24.586 1.00 75.44 375 GLU A O 1
ATOM 3089 N N . LYS A 1 376 ? 9.037 -2.892 24.292 1.00 75.88 376 LYS A N 1
ATOM 3090 C CA . LYS A 1 376 ? 8.415 -1.573 24.097 1.00 75.88 376 LYS A CA 1
ATOM 3091 C C . LYS A 1 376 ? 7.550 -1.579 22.850 1.00 75.88 376 LYS A C 1
ATOM 3093 O O . LYS A 1 376 ? 6.467 -0.998 22.839 1.00 75.88 376 LYS A O 1
ATOM 3098 N N . TYR A 1 377 ? 8.007 -2.252 21.799 1.00 75.56 377 TYR A N 1
ATOM 3099 C CA . TYR A 1 377 ? 7.219 -2.387 20.585 1.00 75.56 377 TYR A CA 1
ATOM 3100 C C . TYR A 1 377 ? 5.963 -3.249 20.796 1.00 75.56 377 TYR A C 1
ATOM 3102 O O . TYR A 1 377 ? 4.889 -2.890 20.312 1.00 75.56 377 TYR A O 1
ATOM 3110 N N . GLN A 1 378 ? 6.056 -4.342 21.562 1.00 73.25 378 GLN A N 1
ATOM 3111 C CA . GLN A 1 378 ? 4.885 -5.156 21.918 1.00 73.25 378 GLN A CA 1
ATOM 3112 C C . GLN A 1 378 ? 3.856 -4.364 22.741 1.00 73.25 378 GLN A C 1
ATOM 3114 O O . GLN A 1 378 ? 2.653 -4.467 22.496 1.00 73.25 378 GLN A O 1
ATOM 3119 N N . GLU A 1 379 ? 4.304 -3.515 23.667 1.00 77.00 379 GLU A N 1
ATOM 3120 C CA . GLU A 1 379 ? 3.414 -2.632 24.428 1.00 77.00 379 GLU A CA 1
ATOM 3121 C C . GLU A 1 379 ? 2.718 -1.598 23.524 1.00 77.00 379 GLU A C 1
ATOM 3123 O O . GLU A 1 379 ? 1.506 -1.381 23.634 1.00 77.00 379 GLU A O 1
ATOM 3128 N N . MET A 1 380 ? 3.448 -1.003 22.574 1.00 77.75 380 MET A N 1
ATOM 3129 C CA . MET A 1 380 ? 2.881 -0.074 21.587 1.00 77.75 380 MET A CA 1
ATOM 3130 C C . MET A 1 380 ? 1.837 -0.741 20.689 1.00 77.75 380 MET A C 1
ATOM 3132 O O . MET A 1 380 ? 0.824 -0.131 20.353 1.00 77.75 380 MET A O 1
ATOM 3136 N N . ILE A 1 381 ? 2.061 -2.006 20.323 1.00 74.31 381 ILE A N 1
ATOM 3137 C CA . ILE A 1 381 ? 1.095 -2.809 19.573 1.00 74.31 381 ILE A CA 1
ATOM 3138 C C . ILE A 1 381 ? -0.217 -2.952 20.350 1.00 74.31 381 ILE A C 1
ATOM 3140 O O . ILE A 1 381 ? -1.291 -2.762 19.783 1.00 74.31 381 ILE A O 1
ATOM 3144 N N . VAL A 1 382 ? -0.133 -3.321 21.628 1.00 72.94 382 VAL A N 1
ATOM 3145 C CA . VAL A 1 382 ? -1.317 -3.597 22.454 1.00 72.94 382 VAL A CA 1
ATOM 3146 C C . VAL A 1 382 ? -2.074 -2.316 22.798 1.00 72.94 382 VAL A C 1
ATOM 3148 O O . VAL A 1 382 ? -3.302 -2.328 22.826 1.00 72.94 382 VAL A O 1
ATOM 3151 N N . SER A 1 383 ? -1.355 -1.225 23.064 1.00 74.94 383 SER A N 1
ATOM 3152 C CA . SER A 1 383 ? -1.941 0.065 23.445 1.00 74.94 383 SER A CA 1
ATOM 3153 C C . SER A 1 383 ? -2.393 0.926 22.262 1.00 74.94 383 SER A C 1
ATOM 3155 O O . SER A 1 383 ? -3.073 1.928 22.479 1.00 74.94 383 SER A O 1
ATOM 3157 N N . GLU A 1 384 ? -2.016 0.575 21.025 1.00 79.31 384 GLU A N 1
ATOM 3158 C CA . GLU A 1 384 ? -2.235 1.397 19.821 1.00 79.31 384 GLU A CA 1
ATOM 3159 C C . GLU A 1 384 ? -1.714 2.844 19.980 1.00 79.31 384 GLU A C 1
ATOM 3161 O O . GLU A 1 384 ? -2.227 3.791 19.378 1.00 79.31 384 GLU A O 1
ATOM 3166 N N . CYS A 1 385 ? -0.700 3.040 20.827 1.00 83.56 385 CYS A N 1
ATOM 3167 C CA . CYS A 1 385 ? -0.145 4.338 21.202 1.00 83.56 385 CYS A CA 1
ATOM 3168 C C . CYS A 1 385 ? 1.371 4.236 21.384 1.00 83.56 385 CYS A C 1
ATOM 3170 O O . CYS A 1 385 ? 1.909 3.173 21.684 1.00 83.56 385 CYS A O 1
ATOM 3172 N N . PHE A 1 386 ? 2.074 5.362 21.258 1.00 87.31 386 PHE A N 1
ATOM 3173 C CA . PHE A 1 386 ? 3.474 5.416 21.674 1.00 87.31 386 PHE A CA 1
ATOM 3174 C C . PHE A 1 386 ? 3.561 5.317 23.199 1.00 87.31 386 PHE A C 1
ATOM 3176 O O . PHE A 1 386 ? 2.736 5.902 23.912 1.00 87.31 386 PHE A O 1
ATOM 3183 N N . GLY A 1 387 ? 4.582 4.605 23.687 1.00 81.94 387 GLY A N 1
ATOM 3184 C CA . GLY A 1 387 ? 4.928 4.596 25.108 1.00 81.94 387 GLY A CA 1
ATOM 3185 C C . GLY A 1 387 ? 5.154 6.020 25.626 1.00 81.94 387 GLY A C 1
ATOM 3186 O O . GLY A 1 387 ? 5.520 6.912 24.861 1.00 81.94 387 GLY A O 1
ATOM 3187 N N . LYS A 1 388 ? 4.926 6.250 26.925 1.00 82.75 388 LYS A N 1
ATOM 3188 C CA . LYS A 1 388 ? 4.943 7.603 27.521 1.00 82.75 388 LYS A CA 1
ATOM 3189 C C . LYS A 1 388 ? 6.239 8.374 27.256 1.00 82.75 388 LYS A C 1
ATOM 3191 O O . LYS A 1 388 ? 6.178 9.577 27.030 1.00 82.75 388 LYS A O 1
ATOM 3196 N N . ASP A 1 389 ? 7.366 7.669 27.223 1.00 86.69 389 ASP A N 1
ATOM 3197 C CA . ASP A 1 389 ? 8.696 8.251 27.020 1.00 86.69 389 ASP A CA 1
ATOM 3198 C C . ASP A 1 389 ? 9.136 8.278 25.550 1.00 86.69 389 ASP A C 1
ATOM 3200 O O . ASP A 1 389 ? 10.271 8.640 25.258 1.00 86.69 389 ASP A O 1
ATOM 3204 N N . ILE A 1 390 ? 8.275 7.860 24.615 1.00 89.94 390 ILE A N 1
ATOM 3205 C CA . ILE A 1 390 ? 8.598 7.752 23.192 1.00 89.94 390 ILE A CA 1
ATOM 3206 C C . ILE A 1 390 ? 7.856 8.826 22.406 1.00 89.94 390 ILE A C 1
ATOM 3208 O O . ILE A 1 390 ? 6.627 8.899 22.400 1.00 89.94 390 ILE A O 1
ATOM 3212 N N . ASN A 1 391 ? 8.629 9.625 21.676 1.00 93.56 391 ASN A N 1
ATOM 3213 C CA . ASN A 1 391 ? 8.111 10.661 20.794 1.00 93.56 391 ASN A CA 1
ATOM 3214 C C . ASN A 1 391 ? 8.329 10.320 19.325 1.00 93.56 391 ASN A C 1
ATOM 3216 O O . ASN A 1 391 ? 7.509 10.701 18.500 1.00 93.56 391 ASN A O 1
ATOM 3220 N N . VAL A 1 392 ? 9.409 9.615 18.985 1.00 92.88 392 VAL A N 1
ATOM 3221 C CA . VAL A 1 392 ? 9.769 9.350 17.589 1.00 92.88 392 VAL A CA 1
ATOM 3222 C C . VAL A 1 392 ? 9.872 7.851 17.358 1.00 92.88 392 VAL A C 1
ATOM 3224 O O . VAL A 1 392 ? 10.683 7.165 17.982 1.00 92.88 392 VAL A O 1
ATOM 3227 N N . VAL A 1 393 ? 9.070 7.355 16.424 1.00 90.62 393 VAL A N 1
ATOM 3228 C CA . VAL A 1 393 ? 9.134 5.981 15.934 1.00 90.62 393 VAL A CA 1
ATOM 3229 C C . VAL A 1 393 ? 9.634 6.011 14.499 1.00 90.62 393 VAL A C 1
ATOM 3231 O O . VAL A 1 393 ? 8.971 6.562 13.627 1.00 90.62 393 VAL A O 1
ATOM 3234 N N . ILE A 1 394 ? 10.797 5.411 14.255 1.00 89.44 394 ILE A N 1
ATOM 3235 C CA . ILE A 1 394 ? 11.365 5.240 12.916 1.00 89.44 394 ILE A CA 1
ATOM 3236 C C . ILE A 1 394 ? 11.081 3.810 12.462 1.00 89.44 394 ILE A C 1
ATOM 3238 O O . ILE A 1 394 ? 11.523 2.858 13.106 1.00 89.44 394 ILE A O 1
ATOM 3242 N N . ALA A 1 395 ? 10.368 3.653 11.355 1.00 84.75 395 ALA A N 1
ATOM 3243 C CA . ALA A 1 395 ? 10.019 2.363 10.775 1.00 84.75 395 ALA A CA 1
ATOM 3244 C C . ALA A 1 395 ? 10.465 2.302 9.312 1.00 84.75 395 ALA A C 1
ATOM 3246 O O . ALA A 1 395 ? 10.481 3.318 8.619 1.00 84.75 395 ALA A O 1
ATOM 3247 N N . THR A 1 396 ? 10.820 1.113 8.822 1.00 76.62 396 THR A N 1
ATOM 3248 C CA . THR A 1 396 ? 11.044 0.915 7.382 1.00 76.62 396 THR A CA 1
ATOM 3249 C C . THR A 1 396 ? 9.777 0.499 6.649 1.00 76.62 396 THR A C 1
ATOM 3251 O O . THR A 1 396 ? 8.871 -0.076 7.247 1.00 76.62 396 THR A O 1
ATOM 3254 N N . SER A 1 397 ? 9.702 0.756 5.339 1.00 60.72 397 SER A N 1
ATOM 3255 C CA . SER A 1 397 ? 8.503 0.462 4.534 1.00 60.72 397 SER A CA 1
ATOM 3256 C C . SER A 1 397 ? 8.140 -1.030 4.444 1.00 60.72 397 SER A C 1
ATOM 3258 O O . SER A 1 397 ? 6.995 -1.382 4.190 1.00 60.72 397 SER A O 1
ATOM 3260 N N . VAL A 1 398 ? 9.087 -1.927 4.745 1.00 50.78 398 VAL A N 1
ATOM 3261 C CA . VAL A 1 398 ? 8.877 -3.390 4.854 1.00 50.78 398 VAL A CA 1
ATOM 3262 C C . VAL A 1 398 ? 8.170 -3.776 6.173 1.00 50.78 398 VAL A C 1
ATOM 3264 O O . VAL A 1 398 ? 7.814 -4.929 6.409 1.00 50.78 398 VAL A O 1
ATOM 3267 N N . ILE A 1 399 ? 7.954 -2.803 7.058 1.00 48.94 399 ILE A N 1
ATOM 3268 C CA . ILE A 1 399 ? 7.478 -2.954 8.441 1.00 48.94 399 ILE A CA 1
ATOM 3269 C C . ILE A 1 399 ? 6.169 -2.197 8.579 1.00 48.94 399 ILE A C 1
ATOM 3271 O O . ILE A 1 399 ? 5.869 -1.541 9.574 1.00 48.94 399 ILE A O 1
ATOM 3275 N N . ASP A 1 400 ? 5.343 -2.349 7.556 1.00 47.62 400 ASP A N 1
ATOM 3276 C CA . ASP A 1 400 ? 3.930 -2.023 7.568 1.00 47.62 400 ASP A CA 1
ATOM 3277 C C . ASP A 1 400 ? 3.195 -3.032 8.477 1.00 47.62 400 ASP A C 1
ATOM 3279 O O . ASP A 1 400 ? 2.285 -3.751 8.074 1.00 47.62 400 ASP A O 1
ATOM 3283 N N . ASN A 1 401 ? 3.673 -3.208 9.713 1.00 50.56 401 ASN A N 1
ATOM 3284 C CA . ASN A 1 401 ? 3.074 -4.081 10.707 1.00 50.56 401 ASN A CA 1
ATOM 3285 C C . ASN A 1 401 ? 1.714 -3.466 11.026 1.00 50.56 401 ASN A C 1
ATOM 3287 O O . ASN A 1 401 ? 1.692 -2.358 11.541 1.00 50.56 401 ASN A O 1
ATOM 3291 N N . GLY A 1 402 ? 0.629 -4.173 10.685 1.00 55.34 402 GLY A N 1
ATOM 3292 C CA . GLY A 1 402 ? -0.795 -3.811 10.808 1.00 55.34 402 GLY A CA 1
ATOM 3293 C C . GLY A 1 402 ? -1.273 -3.342 12.186 1.00 55.34 402 GLY A C 1
ATOM 3294 O O . GLY A 1 402 ? -2.212 -3.891 12.749 1.00 55.34 402 GLY A O 1
ATOM 3295 N N . VAL A 1 403 ? -0.617 -2.321 12.707 1.00 65.06 403 VAL A N 1
ATOM 3296 C CA . VAL A 1 403 ? -0.742 -1.689 14.005 1.00 65.06 403 VAL A CA 1
ATOM 3297 C C . VAL A 1 403 ? -1.127 -0.265 13.697 1.00 65.06 403 VAL A C 1
ATOM 3299 O O . VAL A 1 403 ? -0.496 0.396 12.874 1.00 65.06 403 VAL A O 1
ATOM 3302 N N . ASN A 1 404 ? -2.194 0.189 14.327 1.00 76.19 404 ASN A N 1
ATOM 3303 C CA . ASN A 1 404 ? -2.640 1.549 14.142 1.00 76.19 404 ASN A CA 1
ATOM 3304 C C . ASN A 1 404 ? -2.225 2.360 15.363 1.00 76.19 404 ASN A C 1
ATOM 3306 O O . ASN A 1 404 ? -2.304 1.857 16.481 1.00 76.19 404 ASN A O 1
ATOM 3310 N N . PHE A 1 405 ? -1.787 3.594 15.143 1.00 82.38 405 PHE A N 1
ATOM 3311 C CA . PHE A 1 405 ? -1.364 4.499 16.199 1.00 82.38 405 PHE A CA 1
ATOM 3312 C C . PHE A 1 405 ? -2.328 5.672 16.315 1.00 82.38 405 PHE A C 1
ATOM 3314 O O . PHE A 1 405 ? -2.696 6.294 15.317 1.00 82.38 405 PHE A O 1
ATOM 3321 N N . ARG A 1 406 ? -2.720 5.984 17.548 1.00 86.25 406 ARG A N 1
ATOM 3322 C CA . ARG A 1 406 ? -3.469 7.194 17.904 1.00 86.25 406 ARG A CA 1
ATOM 3323 C C . ARG A 1 406 ? -2.515 8.288 18.376 1.00 86.25 406 ARG A C 1
ATOM 3325 O O . ARG A 1 406 ? -1.378 8.013 18.765 1.00 86.25 406 ARG A O 1
ATOM 3332 N N . ASN A 1 407 ? -3.008 9.525 18.417 1.00 87.25 407 ASN A N 1
ATOM 3333 C CA . ASN A 1 407 ? -2.293 10.682 18.968 1.00 87.25 407 ASN A CA 1
ATOM 3334 C C . ASN A 1 407 ? -0.942 10.958 18.284 1.00 87.25 407 ASN A C 1
ATOM 3336 O O . ASN A 1 407 ? 0.036 11.265 18.962 1.00 87.25 407 ASN A O 1
ATOM 3340 N N . ILE A 1 408 ? -0.886 10.826 16.958 1.00 91.19 408 ILE A N 1
ATOM 3341 C CA . ILE A 1 408 ? 0.282 11.183 16.143 1.00 91.19 408 ILE A CA 1
ATOM 3342 C C . ILE A 1 408 ? 0.044 12.561 15.534 1.00 91.19 408 ILE A C 1
ATOM 3344 O O . ILE A 1 408 ? -0.995 12.772 14.917 1.00 91.19 408 ILE A O 1
ATOM 3348 N N . GLN A 1 409 ? 0.989 13.486 15.706 1.00 94.50 409 GLN A N 1
ATOM 3349 C CA . GLN A 1 409 ? 0.895 14.842 15.154 1.00 94.50 409 GLN A CA 1
ATOM 3350 C C . GLN A 1 409 ? 1.634 14.974 13.824 1.00 94.50 409 GLN A C 1
ATOM 3352 O O . GLN A 1 409 ? 1.232 15.775 12.984 1.00 94.50 409 GLN A O 1
ATOM 3357 N N . ASN A 1 410 ? 2.700 14.197 13.625 1.00 95.62 410 ASN A N 1
ATOM 3358 C CA . ASN A 1 410 ? 3.566 14.322 12.461 1.00 95.62 410 ASN A CA 1
ATOM 3359 C C . ASN A 1 410 ? 3.897 12.951 11.859 1.00 95.62 410 ASN A C 1
ATOM 3361 O O . ASN A 1 410 ? 4.207 11.999 12.582 1.00 95.62 410 ASN A O 1
ATOM 3365 N N . VAL A 1 411 ? 3.881 12.864 10.531 1.00 95.06 411 VAL A N 1
ATOM 3366 C CA . VAL A 1 411 ? 4.284 11.673 9.775 1.00 95.06 411 VAL A CA 1
ATOM 3367 C C . VAL A 1 411 ? 5.268 12.040 8.675 1.00 95.06 411 VAL A C 1
ATOM 3369 O O . VAL A 1 411 ? 5.095 13.063 8.023 1.00 95.06 411 VAL A O 1
ATOM 3372 N N . VAL A 1 412 ? 6.296 11.219 8.471 1.00 94.69 412 VAL A N 1
ATOM 3373 C CA . VAL A 1 412 ? 7.296 11.395 7.406 1.00 94.69 412 VAL A CA 1
ATOM 3374 C C . VAL A 1 412 ? 7.209 10.224 6.435 1.00 94.69 412 VAL A C 1
ATOM 3376 O O . VAL A 1 412 ? 7.201 9.076 6.875 1.00 94.69 412 VAL A O 1
ATOM 3379 N N . ILE A 1 413 ? 7.162 10.514 5.135 1.00 92.56 413 ILE A N 1
ATOM 3380 C CA . ILE A 1 413 ? 7.054 9.538 4.046 1.00 92.56 413 ILE A CA 1
ATOM 3381 C C . ILE A 1 413 ? 8.200 9.763 3.057 1.00 92.56 413 ILE A C 1
ATOM 3383 O O 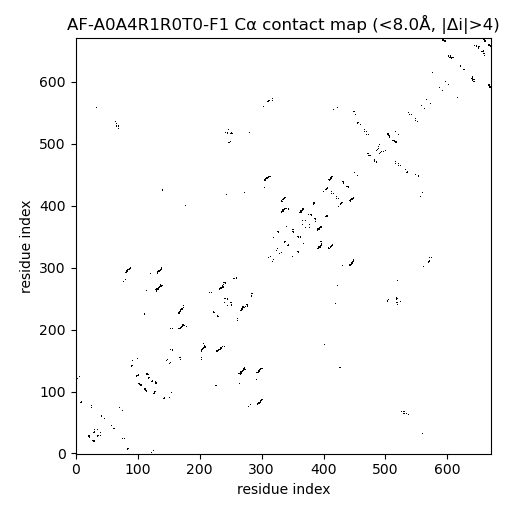. ILE A 1 413 ? 8.279 10.819 2.428 1.00 92.56 413 ILE A O 1
ATOM 3387 N N . THR A 1 414 ? 9.065 8.759 2.902 1.00 91.00 414 THR A N 1
ATOM 3388 C CA . THR A 1 414 ? 10.169 8.772 1.924 1.00 91.00 414 THR A CA 1
ATOM 3389 C C . THR A 1 414 ? 9.987 7.794 0.766 1.00 91.00 414 THR A C 1
ATOM 3391 O O . THR A 1 414 ? 10.887 7.685 -0.057 1.00 91.00 414 THR A O 1
ATOM 3394 N N . ASP A 1 415 ? 8.893 7.028 0.718 1.00 88.31 415 ASP A N 1
ATOM 3395 C CA . ASP A 1 415 ? 8.715 5.998 -0.312 1.00 88.31 415 ASP A CA 1
ATOM 3396 C C . ASP A 1 415 ? 8.124 6.600 -1.603 1.00 88.31 415 ASP A C 1
ATOM 3398 O O . ASP A 1 415 ? 7.447 7.630 -1.601 1.00 88.31 415 ASP A O 1
ATOM 3402 N N . THR A 1 416 ? 8.382 5.928 -2.722 1.00 84.62 416 THR A N 1
ATOM 3403 C CA . THR A 1 416 ? 7.901 6.311 -4.060 1.00 84.62 416 THR A CA 1
ATOM 3404 C C . THR A 1 416 ? 6.746 5.445 -4.537 1.00 84.62 416 THR A C 1
ATOM 3406 O O . THR A 1 416 ? 6.120 5.760 -5.542 1.00 84.62 416 THR A O 1
ATOM 3409 N N . ASP A 1 417 ? 6.442 4.353 -3.841 1.00 83.38 417 ASP A N 1
ATOM 3410 C CA . ASP A 1 417 ? 5.322 3.494 -4.192 1.00 83.38 417 ASP A CA 1
ATOM 3411 C C . ASP A 1 417 ? 4.021 4.017 -3.569 1.00 83.38 417 ASP A C 1
ATOM 3413 O O . ASP A 1 417 ? 3.875 4.108 -2.347 1.00 83.38 417 ASP A O 1
ATOM 3417 N N . ARG A 1 418 ? 3.041 4.324 -4.424 1.00 81.50 418 ARG A N 1
ATOM 3418 C CA . ARG A 1 418 ? 1.728 4.827 -4.007 1.00 81.50 418 ARG A CA 1
ATOM 3419 C C . ARG A 1 418 ? 1.050 3.924 -2.980 1.00 81.50 418 ARG A C 1
ATOM 3421 O O . ARG A 1 418 ? 0.493 4.419 -2.001 1.00 81.50 418 ARG A O 1
ATOM 3428 N N . THR A 1 419 ? 1.065 2.611 -3.206 1.00 80.75 419 THR A N 1
ATOM 3429 C CA . THR A 1 419 ? 0.398 1.645 -2.327 1.00 80.75 419 THR A CA 1
ATOM 3430 C C . THR A 1 419 ? 0.999 1.699 -0.925 1.00 80.75 419 THR A C 1
ATOM 3432 O O . THR A 1 419 ? 0.250 1.751 0.053 1.00 80.75 419 THR A O 1
ATOM 3435 N N . LYS A 1 420 ? 2.328 1.773 -0.819 1.00 84.12 420 LYS A N 1
ATOM 3436 C CA . LYS A 1 420 ? 3.024 1.921 0.465 1.00 84.12 420 LYS A CA 1
ATOM 3437 C C . LYS A 1 420 ? 2.721 3.255 1.143 1.00 84.12 420 LYS A C 1
ATOM 3439 O O . LYS A 1 420 ? 2.365 3.265 2.317 1.00 84.12 420 LYS A O 1
ATOM 3444 N N . CYS A 1 421 ? 2.780 4.371 0.418 1.00 86.62 421 CYS A N 1
ATOM 3445 C CA . CYS A 1 421 ? 2.527 5.695 0.998 1.00 86.62 421 CYS A CA 1
ATOM 3446 C C . CYS A 1 421 ? 1.111 5.818 1.587 1.00 86.62 421 CYS A C 1
ATOM 3448 O O . CYS A 1 421 ? 0.937 6.322 2.699 1.00 86.62 421 CYS A O 1
ATOM 3450 N N . LEU A 1 422 ? 0.094 5.297 0.889 1.00 84.75 422 LEU A N 1
ATOM 3451 C CA . LEU A 1 422 ? -1.284 5.285 1.395 1.00 84.75 422 LEU A CA 1
ATOM 3452 C C . LEU A 1 422 ? -1.441 4.390 2.635 1.00 84.75 422 LEU A C 1
ATOM 3454 O O . LEU A 1 422 ? -2.193 4.732 3.552 1.00 84.75 422 LEU A O 1
ATOM 3458 N N . GLN A 1 423 ? -0.730 3.259 2.689 1.00 81.62 423 GLN A N 1
ATOM 3459 C CA . GLN A 1 423 ? -0.740 2.373 3.854 1.00 81.62 423 GLN A CA 1
ATOM 3460 C C . GLN A 1 423 ? -0.080 3.006 5.074 1.00 81.62 423 GLN A C 1
ATOM 3462 O O . GLN A 1 423 ? -0.673 2.962 6.152 1.00 81.62 423 GLN A O 1
ATOM 3467 N N . MET A 1 424 ? 1.081 3.639 4.891 1.00 87.00 424 MET A N 1
ATOM 3468 C CA . MET A 1 424 ? 1.819 4.365 5.928 1.00 87.00 424 MET A CA 1
ATOM 3469 C C . MET A 1 424 ? 0.940 5.410 6.618 1.00 87.00 424 MET A C 1
ATOM 3471 O O . MET A 1 424 ? 0.811 5.412 7.842 1.00 87.00 424 MET A O 1
ATOM 3475 N N . VAL A 1 425 ? 0.263 6.250 5.830 1.00 87.56 425 VAL A N 1
ATOM 3476 C CA . VAL A 1 425 ? -0.687 7.251 6.339 1.00 87.56 425 VAL A CA 1
ATOM 3477 C C . VAL A 1 425 ? -1.888 6.599 7.016 1.00 87.56 425 VAL A C 1
ATOM 3479 O O . VAL A 1 425 ? -2.318 7.046 8.079 1.00 87.56 425 VAL A O 1
ATOM 3482 N N . GLY A 1 426 ? -2.402 5.506 6.446 1.00 83.19 426 GLY A N 1
ATOM 3483 C CA . GLY A 1 426 ? -3.524 4.752 7.000 1.00 83.19 426 GLY A CA 1
ATOM 3484 C C . GLY A 1 426 ? -3.255 4.115 8.370 1.00 83.19 426 GLY A C 1
ATOM 3485 O O . GLY A 1 426 ? -4.198 3.652 9.012 1.00 83.19 426 GLY A O 1
ATOM 3486 N N . ARG A 1 427 ? -2.003 4.084 8.851 1.00 80.25 427 ARG A N 1
ATOM 3487 C CA . ARG A 1 427 ? -1.673 3.646 10.221 1.00 80.25 427 ARG A CA 1
ATOM 3488 C C . ARG A 1 427 ? -2.063 4.664 11.280 1.00 80.25 427 ARG A C 1
ATOM 3490 O O . ARG A 1 427 ? -2.152 4.301 12.450 1.00 80.25 427 ARG A O 1
ATOM 3497 N N . ILE A 1 428 ? -2.307 5.910 10.897 1.00 86.94 428 ILE A N 1
ATOM 3498 C CA . ILE A 1 428 ? -2.670 6.966 11.833 1.00 86.94 428 ILE A CA 1
ATOM 3499 C C . ILE A 1 428 ? -4.183 6.960 12.014 1.00 86.94 428 ILE A C 1
ATOM 3501 O O . ILE A 1 428 ? -4.945 7.138 11.066 1.00 86.94 428 ILE A O 1
ATOM 3505 N N . ARG A 1 429 ? -4.628 6.733 13.249 1.00 82.12 429 ARG A N 1
ATOM 3506 C CA . ARG A 1 429 ? -6.046 6.741 13.611 1.00 82.12 429 ARG A CA 1
ATOM 3507 C C . ARG A 1 429 ? -6.455 8.142 14.008 1.00 82.12 429 ARG A C 1
ATOM 3509 O O . ARG A 1 429 ? -5.967 8.676 15.001 1.00 82.12 429 ARG A O 1
ATOM 3516 N N . ILE A 1 430 ? -7.378 8.684 13.230 1.00 82.31 430 ILE A N 1
ATOM 3517 C CA . ILE A 1 430 ? -7.979 9.988 13.454 1.00 82.31 430 ILE A CA 1
ATOM 3518 C C . ILE A 1 430 ? -9.353 9.779 14.071 1.00 82.31 430 ILE A C 1
ATOM 3520 O O . ILE A 1 430 ? -10.168 9.015 13.550 1.00 82.31 430 ILE A O 1
ATOM 3524 N N . GLU A 1 431 ? -9.596 10.438 15.197 1.00 75.25 431 GLU A N 1
ATOM 3525 C CA . GLU A 1 431 ? -10.933 10.510 15.771 1.00 75.25 431 GLU A CA 1
ATOM 3526 C C . GLU A 1 431 ? -11.769 11.476 14.930 1.00 75.25 431 GLU A C 1
ATOM 3528 O O . GLU A 1 431 ? -11.304 12.557 14.565 1.00 75.25 431 GLU A O 1
ATOM 3533 N N . LYS A 1 432 ? -12.983 11.052 14.582 1.00 72.31 432 LYS A N 1
ATOM 3534 C CA . LYS A 1 432 ? -13.962 11.883 13.882 1.00 72.31 432 LYS A CA 1
ATOM 3535 C C . LYS A 1 432 ? -14.985 12.388 14.889 1.00 72.31 432 LYS A C 1
ATOM 3537 O O . LYS A 1 432 ? -15.406 11.639 15.772 1.00 72.31 432 LYS A O 1
ATOM 3542 N N . ASP A 1 433 ? -15.406 13.632 14.722 1.00 71.56 433 ASP A N 1
ATOM 3543 C CA . ASP A 1 433 ? -16.505 14.200 15.487 1.00 71.56 433 ASP A CA 1
ATOM 3544 C C . ASP A 1 433 ? -17.803 13.447 15.158 1.00 71.56 433 ASP A C 1
ATOM 3546 O O . ASP A 1 433 ? -18.109 13.177 13.994 1.00 71.56 433 ASP A O 1
ATOM 3550 N N . LEU A 1 434 ? -18.565 13.074 16.188 1.00 69.38 434 LEU A N 1
ATOM 3551 C CA . LEU A 1 434 ? -19.731 12.198 16.032 1.00 69.38 434 LEU A CA 1
ATOM 3552 C C . LEU A 1 434 ? -20.873 12.850 15.236 1.00 69.38 434 LEU A C 1
ATOM 3554 O O . LEU A 1 434 ? -21.699 12.130 14.676 1.00 69.38 434 LEU A O 1
ATOM 3558 N N . VAL A 1 435 ? -20.928 14.185 15.182 1.00 69.06 435 VAL A N 1
ATOM 3559 C CA . VAL A 1 435 ? -22.010 14.941 14.536 1.00 69.06 435 VAL A CA 1
ATOM 3560 C C . VAL A 1 435 ? -21.610 15.347 13.121 1.00 69.06 435 VAL A C 1
ATOM 3562 O O . VAL A 1 435 ? -22.307 15.040 12.158 1.00 69.06 435 VAL A O 1
ATOM 3565 N N . THR A 1 436 ? -20.469 16.017 12.987 1.00 68.50 436 THR A N 1
ATOM 3566 C CA . THR A 1 436 ? -19.976 16.577 11.721 1.00 68.50 436 THR A CA 1
ATOM 3567 C C . THR A 1 436 ? -19.214 15.562 10.871 1.00 68.50 436 THR A C 1
ATOM 3569 O O . THR A 1 436 ? -18.910 15.852 9.715 1.00 68.50 436 THR A O 1
ATOM 3572 N N . LYS A 1 437 ? -18.862 14.393 11.436 1.00 66.50 437 LYS A N 1
ATOM 3573 C CA . LYS A 1 437 ? -17.992 13.358 10.837 1.00 66.50 437 LYS A CA 1
ATOM 3574 C C . LYS A 1 437 ? -16.616 13.866 10.393 1.00 66.50 437 LYS A C 1
ATOM 3576 O O . LYS A 1 437 ? -15.884 13.145 9.716 1.00 66.50 437 LYS A O 1
ATOM 3581 N N . SER A 1 438 ? -16.256 15.085 10.782 1.00 69.00 438 SER A N 1
ATOM 3582 C CA . SER A 1 438 ? -14.998 15.717 10.409 1.00 69.00 438 SER A CA 1
ATOM 3583 C C . SER A 1 438 ? -13.872 15.271 11.347 1.00 69.00 438 SER A C 1
ATOM 3585 O O . SER A 1 438 ? -14.137 14.960 12.511 1.00 69.00 438 SER A O 1
ATOM 3587 N N . PRO A 1 439 ? -12.616 15.231 10.877 1.00 71.50 439 PRO A N 1
ATOM 3588 C CA . PRO A 1 439 ? -11.455 14.976 11.725 1.00 71.50 439 PRO A CA 1
ATOM 3589 C C . PRO A 1 439 ? -11.376 15.920 12.933 1.00 71.50 439 PRO A C 1
ATOM 3591 O O . PRO A 1 439 ? -11.378 17.138 12.764 1.00 71.50 439 PRO A O 1
ATOM 3594 N N . CYS A 1 440 ? -11.232 15.372 14.142 1.00 72.62 440 CYS A N 1
ATOM 3595 C CA . CYS A 1 440 ? -11.046 16.160 15.368 1.00 72.62 440 CYS A CA 1
ATOM 3596 C C . CYS A 1 440 ? -9.645 16.785 15.474 1.00 72.62 440 CYS A C 1
ATOM 3598 O O . CYS A 1 440 ? -9.429 17.695 16.272 1.00 72.62 440 CYS A O 1
ATOM 3600 N N . SER A 1 441 ? -8.672 16.282 14.710 1.00 80.00 441 SER A N 1
ATOM 3601 C CA . SER A 1 441 ? -7.290 16.755 14.735 1.00 80.00 441 SER A CA 1
ATOM 3602 C C . SER A 1 441 ? -6.644 16.719 13.355 1.00 80.00 441 SER A C 1
ATOM 3604 O O . SER A 1 441 ? -7.005 15.923 12.485 1.00 80.00 441 SER A O 1
ATOM 3606 N N . LYS A 1 442 ? -5.674 17.617 13.166 1.00 89.94 442 LYS A N 1
ATOM 3607 C CA . LYS A 1 442 ? -4.817 17.677 11.984 1.00 89.94 442 LYS A CA 1
ATOM 3608 C C . LYS A 1 442 ? -3.513 16.922 12.220 1.00 89.94 442 LYS A C 1
ATOM 3610 O O . LYS A 1 442 ? -3.015 16.871 13.345 1.00 89.94 442 LYS A O 1
ATOM 3615 N N . VAL A 1 443 ? -2.961 16.366 11.147 1.00 94.38 443 VAL A N 1
ATOM 3616 C CA . VAL A 1 443 ? -1.660 15.691 11.130 1.00 94.38 443 VAL A CA 1
ATOM 3617 C C . VAL A 1 443 ? -0.795 16.320 10.054 1.00 94.38 443 VAL A C 1
ATOM 3619 O O . VAL A 1 443 ? -1.206 16.405 8.899 1.00 94.38 443 VAL A O 1
ATOM 3622 N N . THR A 1 444 ? 0.423 16.712 10.413 1.00 96.06 444 THR A N 1
ATOM 3623 C CA . THR A 1 444 ? 1.385 17.221 9.436 1.00 96.06 444 THR A CA 1
ATOM 3624 C C . THR A 1 444 ? 2.053 16.051 8.721 1.00 96.06 444 THR A C 1
ATOM 3626 O O . THR A 1 444 ? 2.713 15.223 9.352 1.00 96.06 444 THR A O 1
ATOM 3629 N N . MET A 1 445 ? 1.899 15.980 7.403 1.00 96.50 445 MET A N 1
ATOM 3630 C CA . MET A 1 445 ? 2.554 14.995 6.548 1.00 96.50 445 MET A CA 1
ATOM 3631 C C . MET A 1 445 ? 3.758 15.624 5.859 1.00 96.50 445 MET A C 1
ATOM 3633 O O . MET A 1 445 ? 3.601 16.500 5.019 1.00 96.50 445 MET A O 1
ATOM 3637 N N . TYR A 1 446 ? 4.947 15.136 6.182 1.00 96.00 446 TYR A N 1
ATOM 3638 C CA . TYR A 1 446 ? 6.193 15.476 5.513 1.00 96.00 446 TYR A CA 1
ATOM 3639 C C . TYR A 1 446 ? 6.467 14.445 4.422 1.00 96.00 446 TYR A C 1
ATOM 3641 O O . TYR A 1 446 ? 6.640 13.265 4.727 1.00 96.00 446 TYR A O 1
ATOM 3649 N N . ILE A 1 447 ? 6.522 14.869 3.163 1.00 94.44 447 ILE A N 1
ATOM 3650 C CA . ILE A 1 447 ? 6.821 13.988 2.029 1.00 94.44 447 ILE A CA 1
ATOM 3651 C C . ILE A 1 447 ? 8.118 14.406 1.337 1.00 94.44 447 ILE A C 1
ATOM 3653 O O . ILE A 1 447 ? 8.386 15.596 1.151 1.00 94.44 447 ILE A O 1
ATOM 3657 N N . LYS A 1 448 ? 8.938 13.409 1.000 1.00 92.81 448 LYS A N 1
ATOM 3658 C CA . LYS A 1 448 ? 10.242 13.619 0.380 1.00 92.81 448 LYS A CA 1
ATOM 3659 C C . LYS A 1 448 ? 10.109 13.925 -1.112 1.00 92.81 448 LYS A C 1
ATOM 3661 O O . LYS A 1 448 ? 9.476 13.177 -1.849 1.00 92.81 448 LYS A O 1
ATOM 3666 N N . ARG A 1 449 ? 10.784 14.976 -1.563 1.00 91.00 449 ARG A N 1
ATOM 3667 C CA . ARG A 1 449 ? 11.109 15.251 -2.959 1.00 91.00 449 ARG A CA 1
ATOM 3668 C C . ARG A 1 449 ? 12.317 14.402 -3.348 1.00 91.00 449 ARG A C 1
ATOM 3670 O O . ARG A 1 449 ? 13.374 14.488 -2.726 1.00 91.00 449 ARG A O 1
ATOM 3677 N N . HIS A 1 450 ? 12.151 13.568 -4.365 1.00 88.81 450 HIS A N 1
ATOM 3678 C CA . HIS A 1 450 ? 13.211 12.692 -4.854 1.00 88.81 450 HIS A CA 1
ATOM 3679 C C . HIS A 1 450 ? 13.990 13.346 -5.991 1.00 88.81 450 HIS A C 1
ATOM 3681 O O . HIS A 1 450 ? 13.399 13.983 -6.860 1.00 88.81 450 HIS A O 1
ATOM 3687 N N . ASP A 1 451 ? 15.306 13.151 -5.987 1.00 85.56 451 ASP A N 1
ATOM 3688 C CA . ASP A 1 451 ? 16.204 13.625 -7.032 1.00 85.56 451 ASP A CA 1
ATOM 3689 C C . ASP A 1 451 ? 16.406 12.580 -8.144 1.00 85.56 451 ASP A C 1
ATOM 3691 O O . ASP A 1 451 ? 16.017 11.409 -8.042 1.00 85.56 451 ASP A O 1
ATOM 3695 N N . GLU A 1 452 ? 17.054 13.020 -9.219 1.00 87.00 452 GLU A N 1
ATOM 3696 C CA . GLU A 1 452 ? 17.394 12.193 -10.378 1.00 87.00 452 GLU A CA 1
ATOM 3697 C C . GLU A 1 452 ? 18.267 10.989 -9.989 1.00 87.00 452 GLU A C 1
ATOM 3699 O O . GLU A 1 452 ? 18.082 9.881 -10.495 1.00 87.00 452 GLU A O 1
ATOM 3704 N N . ILE A 1 453 ? 19.185 11.175 -9.033 1.00 86.88 453 ILE A N 1
ATOM 3705 C CA . ILE A 1 453 ? 20.085 10.123 -8.546 1.00 86.88 453 ILE A CA 1
ATOM 3706 C C . ILE A 1 453 ? 19.276 8.993 -7.903 1.00 86.88 453 ILE A C 1
ATOM 3708 O O . ILE A 1 453 ? 19.544 7.810 -8.140 1.00 86.88 453 ILE A O 1
ATOM 3712 N N . PHE A 1 454 ? 18.291 9.335 -7.074 1.00 87.69 454 PHE A N 1
ATOM 3713 C CA . PHE A 1 454 ? 17.423 8.368 -6.423 1.00 87.69 454 PHE A CA 1
ATOM 3714 C C . PHE A 1 454 ? 16.604 7.579 -7.447 1.00 87.69 454 PHE A C 1
ATOM 3716 O O . PHE A 1 454 ? 16.591 6.345 -7.385 1.00 87.69 454 PHE A O 1
ATOM 3723 N N . ILE A 1 455 ? 15.956 8.260 -8.397 1.00 88.25 455 ILE A N 1
ATOM 3724 C CA . ILE A 1 455 ? 15.130 7.598 -9.416 1.00 88.25 455 ILE A CA 1
ATOM 3725 C C . ILE A 1 455 ? 15.996 6.725 -10.336 1.00 88.25 455 ILE A C 1
ATOM 3727 O O . ILE A 1 455 ? 15.656 5.565 -10.571 1.00 88.25 455 ILE A O 1
ATOM 3731 N N . SER A 1 456 ? 17.172 7.205 -10.750 1.00 89.56 456 SER A N 1
ATOM 3732 C CA . SER A 1 456 ? 18.128 6.444 -11.568 1.00 89.56 456 SER A CA 1
ATOM 3733 C C . SER A 1 456 ? 18.583 5.151 -10.891 1.00 89.56 456 SER A C 1
ATOM 3735 O O . SER A 1 456 ? 18.666 4.101 -11.528 1.00 89.56 456 SER A O 1
ATOM 3737 N N . ARG A 1 457 ? 18.826 5.177 -9.572 1.00 90.06 457 ARG A N 1
ATOM 3738 C CA . ARG A 1 457 ? 19.156 3.963 -8.802 1.00 90.06 457 ARG A CA 1
ATOM 3739 C C . ARG A 1 457 ? 18.008 2.954 -8.793 1.00 90.06 457 ARG A C 1
ATOM 3741 O O . ARG A 1 457 ? 18.263 1.755 -8.893 1.00 90.06 457 ARG A O 1
ATOM 3748 N N . ARG A 1 458 ? 16.758 3.418 -8.670 1.00 88.38 458 ARG A N 1
ATOM 3749 C CA . ARG A 1 458 ? 15.568 2.549 -8.725 1.00 88.38 458 ARG A CA 1
ATOM 3750 C C . ARG A 1 458 ? 15.396 1.936 -10.116 1.00 88.38 458 ARG A C 1
ATOM 3752 O O . ARG A 1 458 ? 15.128 0.742 -10.207 1.00 88.38 458 ARG A O 1
ATOM 3759 N N . LEU A 1 459 ? 15.606 2.722 -11.173 1.00 89.56 459 LEU A N 1
ATOM 3760 C CA . LEU A 1 459 ? 15.533 2.250 -12.554 1.00 89.56 459 LEU A CA 1
ATOM 3761 C C . LEU A 1 459 ? 16.613 1.201 -12.859 1.00 89.56 459 LEU A C 1
ATOM 3763 O O . LEU A 1 459 ? 16.301 0.164 -13.432 1.00 89.56 459 LEU A O 1
ATOM 3767 N N . ASN A 1 460 ? 17.852 1.413 -12.403 1.00 91.25 460 ASN A N 1
ATOM 3768 C CA . ASN A 1 460 ? 18.930 0.430 -12.549 1.00 91.25 460 ASN A CA 1
ATOM 3769 C C . ASN A 1 460 ? 18.571 -0.905 -11.870 1.00 91.25 460 ASN A C 1
ATOM 3771 O O . ASN A 1 460 ? 18.667 -1.958 -12.492 1.00 91.25 460 ASN A O 1
ATOM 3775 N N . ALA A 1 461 ? 18.054 -0.867 -10.636 1.00 88.62 461 ALA A N 1
ATOM 3776 C CA . ALA A 1 461 ? 17.619 -2.079 -9.940 1.00 88.62 461 ALA A CA 1
ATOM 3777 C C . ALA A 1 461 ? 16.527 -2.857 -10.705 1.00 88.62 461 ALA A C 1
ATOM 3779 O O . ALA A 1 461 ? 16.531 -4.088 -10.685 1.00 88.62 461 ALA A O 1
ATOM 3780 N N . ILE A 1 462 ? 15.617 -2.156 -11.392 1.00 90.06 462 ILE A N 1
ATOM 3781 C CA . ILE A 1 462 ? 14.610 -2.777 -12.266 1.00 90.06 462 ILE A CA 1
ATOM 3782 C C . ILE A 1 462 ? 15.256 -3.371 -13.521 1.00 90.06 462 ILE A C 1
ATOM 3784 O O . ILE A 1 462 ? 14.913 -4.492 -13.884 1.00 90.06 462 ILE A O 1
ATOM 3788 N N . GLY A 1 463 ? 16.220 -2.678 -14.132 1.00 91.00 463 GLY A N 1
ATOM 3789 C CA . GLY A 1 463 ? 16.972 -3.191 -15.280 1.00 91.00 463 GLY A CA 1
ATOM 3790 C C . GLY A 1 463 ? 17.668 -4.520 -14.974 1.00 91.00 463 GLY A C 1
ATOM 3791 O O . GLY A 1 463 ? 17.484 -5.487 -15.703 1.00 91.00 463 GLY A O 1
ATOM 3792 N N . ILE A 1 464 ? 18.348 -4.625 -13.823 1.00 89.38 464 ILE A N 1
ATOM 3793 C CA . ILE A 1 464 ? 18.975 -5.888 -13.382 1.00 89.38 464 ILE A CA 1
ATOM 3794 C C . ILE A 1 464 ? 17.925 -7.008 -13.246 1.00 89.38 464 ILE A C 1
ATOM 3796 O O . ILE A 1 464 ? 18.175 -8.160 -13.609 1.00 89.38 464 ILE A O 1
ATOM 3800 N N . GLN A 1 465 ? 16.735 -6.686 -12.730 1.00 89.69 465 GLN A N 1
ATOM 3801 C CA . GLN A 1 465 ? 15.637 -7.646 -12.617 1.00 89.69 465 GLN A CA 1
ATOM 3802 C C . GLN A 1 465 ? 15.107 -8.081 -13.999 1.00 89.69 465 GLN A C 1
ATOM 3804 O O . GLN A 1 465 ? 14.822 -9.263 -14.197 1.00 89.69 465 GLN A O 1
ATOM 3809 N N . GLN A 1 466 ? 14.983 -7.161 -14.958 1.00 90.12 466 GLN A N 1
ATOM 3810 C CA . GLN A 1 466 ? 14.551 -7.465 -16.327 1.00 90.12 466 GLN A CA 1
ATOM 3811 C C . GLN A 1 466 ? 15.581 -8.307 -17.085 1.00 90.12 466 GLN A C 1
ATOM 3813 O O . GLN A 1 466 ? 15.191 -9.275 -17.740 1.00 90.12 466 GLN A O 1
ATOM 3818 N N . ASP A 1 467 ? 16.875 -8.020 -16.923 1.00 89.94 467 ASP A N 1
ATOM 3819 C CA . ASP A 1 467 ? 17.964 -8.838 -17.468 1.00 89.94 467 ASP A CA 1
ATOM 3820 C C . ASP A 1 467 ? 17.870 -10.281 -16.959 1.00 89.94 467 ASP A C 1
ATOM 3822 O O . ASP A 1 467 ? 18.009 -11.233 -17.726 1.00 89.94 467 ASP A O 1
ATOM 3826 N N . ALA A 1 468 ? 17.541 -10.469 -15.676 1.00 89.50 468 ALA A N 1
ATOM 3827 C CA . ALA A 1 468 ? 17.327 -11.802 -15.123 1.00 89.50 468 ALA A CA 1
ATOM 3828 C C . ALA A 1 468 ? 16.135 -12.528 -15.765 1.00 89.50 468 ALA A C 1
ATOM 3830 O O . ALA A 1 468 ? 16.219 -13.727 -16.042 1.00 89.50 468 ALA A O 1
ATOM 3831 N N . TYR A 1 469 ? 15.026 -11.829 -16.027 1.00 90.62 469 TYR A N 1
ATOM 3832 C CA . TYR A 1 469 ? 13.888 -12.418 -16.739 1.00 90.62 469 TYR A CA 1
ATOM 3833 C C . TYR A 1 469 ? 14.211 -12.743 -18.199 1.00 90.62 469 TYR A C 1
ATOM 3835 O O . TYR A 1 469 ? 13.751 -13.767 -18.701 1.00 90.62 469 TYR A O 1
ATOM 3843 N N . HIS A 1 470 ? 15.028 -11.927 -18.861 1.00 90.19 470 HIS A N 1
ATOM 3844 C CA . HIS A 1 470 ? 15.526 -12.235 -20.196 1.00 90.19 470 HIS A CA 1
ATOM 3845 C C . HIS A 1 470 ? 16.404 -13.495 -20.190 1.00 90.19 470 HIS A C 1
ATOM 3847 O O . HIS A 1 470 ? 16.160 -14.414 -20.973 1.00 90.19 470 HIS A O 1
ATOM 3853 N N . ASP A 1 471 ? 17.349 -13.600 -19.249 1.00 88.50 471 ASP A N 1
ATOM 3854 C CA . ASP A 1 471 ? 18.192 -14.790 -19.087 1.00 88.50 471 ASP A CA 1
ATOM 3855 C C . ASP A 1 471 ? 17.344 -16.057 -18.823 1.00 88.50 471 ASP A C 1
ATOM 3857 O O . ASP A 1 471 ? 17.672 -17.142 -19.312 1.00 88.50 471 ASP A O 1
ATOM 3861 N N . TYR A 1 472 ? 16.229 -15.930 -18.086 1.00 88.75 472 TYR A N 1
ATOM 3862 C CA . TYR A 1 472 ? 15.273 -17.022 -17.857 1.00 88.75 472 TYR A CA 1
ATOM 3863 C C . TYR A 1 472 ? 14.599 -17.495 -19.152 1.00 88.75 472 TYR A C 1
ATOM 3865 O O . TYR A 1 472 ? 14.501 -18.703 -19.386 1.00 88.75 472 TYR A O 1
ATOM 3873 N N . ASP A 1 473 ? 14.144 -16.568 -19.998 1.00 89.25 473 ASP A N 1
ATOM 3874 C CA . ASP A 1 473 ? 13.511 -16.910 -21.275 1.00 89.25 473 ASP A CA 1
ATOM 3875 C C . ASP A 1 473 ? 14.520 -17.591 -22.215 1.00 89.25 473 ASP A C 1
ATOM 3877 O O . ASP A 1 473 ? 14.241 -18.661 -22.759 1.00 89.25 473 ASP A O 1
ATOM 3881 N N . MET A 1 474 ? 15.745 -17.062 -22.301 1.00 87.88 474 MET A N 1
ATOM 3882 C CA . MET A 1 474 ? 16.833 -17.662 -23.085 1.00 87.88 474 MET A CA 1
ATOM 3883 C C . MET A 1 474 ? 17.173 -19.087 -22.614 1.00 87.88 474 MET A C 1
ATOM 3885 O O . MET A 1 474 ? 17.438 -19.986 -23.420 1.00 87.88 474 MET A O 1
ATOM 3889 N N . ALA A 1 475 ? 17.134 -19.332 -21.301 1.00 85.31 475 ALA A N 1
ATOM 3890 C CA . ALA A 1 475 ? 17.344 -20.654 -20.714 1.00 85.31 475 ALA A CA 1
ATOM 3891 C C . ALA A 1 475 ? 16.237 -21.667 -21.055 1.00 85.31 475 ALA A C 1
ATOM 3893 O O . ALA A 1 475 ? 16.497 -22.876 -21.055 1.00 85.31 475 ALA A O 1
ATOM 3894 N N . ALA A 1 476 ? 15.016 -21.204 -21.343 1.00 81.19 476 ALA A N 1
ATOM 3895 C CA . ALA A 1 476 ? 13.917 -22.064 -21.776 1.00 81.19 476 ALA A CA 1
ATOM 3896 C C . ALA A 1 476 ? 14.097 -22.550 -23.226 1.00 81.19 476 ALA A C 1
ATOM 3898 O O . ALA A 1 476 ? 13.666 -23.655 -23.560 1.00 81.19 476 ALA A O 1
ATOM 3899 N N . GLU A 1 477 ? 14.774 -21.764 -24.063 1.00 81.44 477 GLU A N 1
ATOM 3900 C CA . GLU A 1 477 ? 14.932 -22.020 -25.499 1.00 81.44 477 GLU A CA 1
ATOM 3901 C C . GLU A 1 477 ? 16.178 -22.853 -25.847 1.00 81.44 477 GLU A C 1
ATOM 3903 O O . GLU A 1 477 ? 16.227 -23.493 -26.899 1.00 81.44 477 GLU A O 1
ATOM 3908 N N . SER A 1 478 ? 17.195 -22.900 -24.974 1.00 78.75 478 SER A N 1
ATOM 3909 C CA . SER A 1 478 ? 18.471 -23.557 -25.289 1.00 78.75 478 SER A CA 1
ATOM 3910 C C . SER A 1 478 ? 19.176 -24.189 -24.088 1.00 78.75 478 SER A C 1
ATOM 3912 O O . SER A 1 478 ? 19.344 -23.587 -23.027 1.00 78.75 478 SER A O 1
ATOM 3914 N N . LYS A 1 479 ? 19.700 -25.410 -24.286 1.00 72.56 479 LYS A N 1
ATOM 3915 C CA . LYS A 1 479 ? 20.460 -26.155 -23.262 1.00 72.56 479 LYS A CA 1
ATOM 3916 C C . LYS A 1 479 ? 21.735 -25.435 -22.806 1.00 72.56 479 LYS A C 1
ATOM 3918 O O . LYS A 1 479 ? 22.096 -25.560 -21.639 1.00 72.56 479 LYS A O 1
ATOM 3923 N N . ASN A 1 480 ? 22.399 -24.689 -23.693 1.00 74.19 480 ASN A N 1
ATOM 3924 C CA . ASN A 1 480 ? 23.625 -23.961 -23.346 1.00 74.19 480 ASN A CA 1
ATOM 3925 C C . ASN A 1 480 ? 23.319 -22.755 -22.445 1.00 74.19 480 ASN A C 1
ATOM 3927 O O . ASN A 1 480 ? 23.984 -22.566 -21.428 1.00 74.19 480 ASN A O 1
ATOM 3931 N N . TYR A 1 481 ? 22.266 -21.998 -22.765 1.00 76.12 481 TYR A N 1
ATOM 3932 C CA . TYR A 1 481 ? 21.802 -20.878 -21.941 1.00 76.12 481 TYR A CA 1
ATOM 3933 C C . TYR A 1 481 ? 21.232 -21.351 -20.603 1.00 76.12 481 TYR A C 1
ATOM 3935 O O . TYR A 1 481 ? 21.446 -20.706 -19.581 1.00 76.12 481 TYR A O 1
ATOM 3943 N N . LYS A 1 482 ? 20.604 -22.534 -20.573 1.00 78.69 482 LYS A N 1
ATOM 3944 C CA . LYS A 1 482 ? 20.136 -23.160 -19.333 1.00 78.69 482 LYS A CA 1
ATOM 3945 C C . LYS A 1 482 ? 21.261 -23.316 -18.307 1.00 78.69 482 LYS A C 1
ATOM 3947 O O . LYS A 1 482 ? 21.077 -22.942 -17.154 1.00 78.69 482 LYS A O 1
ATOM 3952 N N . TRP A 1 483 ? 22.429 -23.822 -18.711 1.00 76.06 483 TRP A N 1
ATOM 3953 C CA . TRP A 1 483 ? 23.574 -23.957 -17.801 1.00 76.06 483 TRP A CA 1
ATOM 3954 C C . TRP A 1 483 ? 24.095 -22.600 -17.308 1.00 76.06 483 TRP A C 1
ATOM 3956 O O . TRP A 1 483 ? 24.353 -22.451 -16.118 1.00 76.06 483 TRP A O 1
ATOM 3966 N N . GLN A 1 484 ? 24.192 -21.599 -18.189 1.00 78.31 484 GLN A N 1
ATOM 3967 C CA . GLN A 1 484 ? 24.643 -20.249 -17.823 1.00 78.31 484 GLN A CA 1
ATOM 3968 C C . GLN A 1 484 ? 23.697 -19.572 -16.825 1.00 78.31 484 GLN A C 1
ATOM 3970 O O . GLN A 1 484 ? 24.155 -19.037 -15.817 1.00 78.31 484 GLN A O 1
ATOM 3975 N N . PHE A 1 485 ? 22.387 -19.653 -17.072 1.00 83.25 485 PHE A N 1
ATOM 3976 C CA . PHE A 1 485 ? 21.355 -19.145 -16.173 1.00 83.25 485 PHE A CA 1
ATOM 3977 C C . PHE A 1 485 ? 21.443 -19.806 -14.796 1.00 83.25 485 PHE A C 1
ATOM 3979 O O . PHE A 1 485 ? 21.478 -19.112 -13.780 1.00 83.25 485 PHE A O 1
ATOM 3986 N N . PHE A 1 486 ? 21.528 -21.141 -14.747 1.00 77.75 486 PHE A N 1
ATOM 3987 C CA . PHE A 1 486 ? 21.659 -21.838 -13.471 1.00 77.75 486 PHE A CA 1
ATOM 3988 C C . PHE A 1 486 ? 22.951 -21.473 -12.761 1.00 77.75 486 PHE A C 1
ATOM 3990 O O . PHE A 1 486 ? 22.874 -21.106 -11.600 1.00 77.75 486 PHE A O 1
ATOM 3997 N N . ASN A 1 487 ? 24.101 -21.467 -13.433 1.00 78.00 487 ASN A N 1
ATOM 3998 C CA . ASN A 1 487 ? 25.333 -21.029 -12.788 1.00 78.00 487 ASN A CA 1
ATOM 3999 C C . ASN A 1 487 ? 25.161 -19.638 -12.176 1.00 78.00 487 ASN A C 1
ATOM 4001 O O . ASN A 1 487 ? 25.344 -19.495 -10.975 1.00 78.00 487 ASN A O 1
ATOM 4005 N N . LYS A 1 488 ? 24.717 -18.647 -12.956 1.00 80.31 488 LYS A N 1
ATOM 4006 C CA . LYS A 1 488 ? 24.573 -17.252 -12.512 1.00 80.31 488 LYS A CA 1
ATOM 4007 C C . LYS A 1 488 ? 23.603 -17.088 -11.338 1.00 80.31 488 LYS A C 1
ATOM 4009 O O . LYS A 1 488 ? 23.931 -16.443 -10.351 1.00 80.31 488 LYS A O 1
ATOM 4014 N N . TYR A 1 489 ? 22.422 -17.693 -11.414 1.00 78.94 489 TYR A N 1
ATOM 4015 C CA . TYR A 1 489 ? 21.345 -17.455 -10.449 1.00 78.94 489 TYR A CA 1
ATOM 4016 C C . TYR A 1 489 ? 21.211 -18.546 -9.377 1.00 78.94 489 TYR A C 1
ATOM 4018 O O . TYR A 1 489 ? 20.373 -18.429 -8.478 1.00 78.94 489 TYR A O 1
ATOM 4026 N N . LYS A 1 490 ? 22.023 -19.607 -9.445 1.00 71.62 490 LYS A N 1
ATOM 4027 C CA . LYS A 1 490 ? 22.054 -20.701 -8.466 1.00 71.62 490 LYS A CA 1
ATOM 4028 C C . LYS A 1 490 ? 23.410 -20.862 -7.775 1.00 71.62 490 LYS A C 1
ATOM 4030 O O . LYS A 1 490 ? 23.427 -21.059 -6.566 1.00 71.62 490 LYS A O 1
ATOM 4035 N N . ASP A 1 491 ? 24.508 -20.780 -8.521 1.00 66.12 491 ASP A N 1
ATOM 4036 C CA . ASP A 1 491 ? 25.821 -21.275 -8.081 1.00 66.12 491 ASP A CA 1
ATOM 4037 C C . ASP A 1 491 ? 26.941 -20.199 -8.116 1.00 66.12 491 ASP A C 1
ATOM 4039 O O . ASP A 1 491 ? 28.097 -20.516 -7.842 1.00 66.12 491 ASP A O 1
ATOM 4043 N N . ASN A 1 492 ? 26.621 -18.939 -8.448 1.00 61.62 492 ASN A N 1
ATOM 4044 C CA . ASN A 1 492 ? 27.575 -17.829 -8.646 1.00 61.62 492 ASN A CA 1
ATOM 4045 C C . ASN A 1 492 ? 27.659 -16.864 -7.433 1.00 61.62 492 ASN A C 1
ATOM 4047 O O . ASN A 1 492 ? 27.331 -17.243 -6.308 1.00 61.62 492 ASN A O 1
ATOM 4051 N N . ASP A 1 493 ? 28.132 -15.626 -7.667 1.00 64.38 493 ASP A N 1
ATOM 4052 C CA . ASP A 1 493 ? 28.323 -14.530 -6.705 1.00 64.38 493 ASP A CA 1
ATOM 4053 C C . ASP A 1 493 ? 27.182 -14.412 -5.673 1.00 64.38 493 ASP A C 1
ATOM 4055 O O . ASP A 1 493 ? 25.991 -14.552 -5.970 1.00 64.38 493 ASP A O 1
ATOM 4059 N N . LEU A 1 494 ? 27.571 -14.110 -4.433 1.00 68.31 494 LEU A N 1
ATOM 4060 C CA . LEU A 1 494 ? 26.704 -13.952 -3.274 1.00 68.31 494 LEU A CA 1
ATOM 4061 C C . LEU A 1 494 ? 25.553 -12.967 -3.546 1.00 68.31 494 LEU A C 1
ATOM 4063 O O . LEU A 1 494 ? 24.471 -13.134 -2.982 1.00 68.31 494 LEU A O 1
ATOM 4067 N N . GLU A 1 495 ? 25.776 -11.945 -4.375 1.00 68.81 495 GLU A N 1
ATOM 4068 C CA . GLU A 1 495 ? 24.773 -10.922 -4.683 1.00 68.81 495 GLU A CA 1
ATOM 4069 C C . GLU A 1 495 ? 23.738 -11.380 -5.725 1.00 68.81 495 GLU A C 1
ATOM 4071 O O . GLU A 1 495 ? 22.535 -11.246 -5.481 1.00 68.81 495 GLU A O 1
ATOM 4076 N N . ASP A 1 496 ? 24.168 -12.019 -6.819 1.00 70.06 496 ASP A N 1
ATOM 4077 C CA . ASP A 1 496 ? 23.270 -12.608 -7.828 1.00 70.06 496 ASP A CA 1
ATOM 4078 C C . ASP A 1 496 ? 22.357 -13.667 -7.202 1.00 70.06 496 ASP A C 1
ATOM 4080 O O . ASP A 1 496 ? 21.152 -13.715 -7.460 1.00 70.06 496 ASP A O 1
ATOM 4084 N N . TRP A 1 497 ? 22.910 -14.485 -6.305 1.00 71.12 497 TRP A N 1
ATOM 4085 C CA . TRP A 1 497 ? 22.151 -15.484 -5.561 1.00 71.12 497 TRP A CA 1
ATOM 4086 C C . TRP A 1 497 ? 21.118 -14.870 -4.603 1.00 71.12 497 TRP A C 1
ATOM 4088 O O . TRP A 1 497 ? 19.993 -15.373 -4.504 1.00 71.12 497 TRP A O 1
ATOM 4098 N N . LYS A 1 498 ? 21.462 -13.792 -3.881 1.00 75.00 498 LYS A N 1
ATOM 4099 C CA . LYS A 1 498 ? 20.505 -13.093 -3.000 1.00 75.00 498 LYS A CA 1
ATOM 4100 C C . LYS A 1 498 ? 19.342 -12.523 -3.800 1.00 75.00 498 LYS A C 1
ATOM 4102 O O . LYS A 1 498 ? 18.195 -12.735 -3.417 1.00 75.00 498 LYS A O 1
ATOM 4107 N N . ASN A 1 499 ? 19.638 -11.854 -4.909 1.00 79.25 499 ASN A N 1
ATOM 4108 C CA . ASN A 1 499 ? 18.622 -11.260 -5.767 1.00 79.25 499 ASN A CA 1
ATOM 4109 C C . ASN A 1 499 ? 17.773 -12.329 -6.469 1.00 79.25 499 ASN A C 1
ATOM 4111 O O . ASN A 1 499 ? 16.549 -12.230 -6.499 1.00 79.25 499 ASN A O 1
ATOM 4115 N N . SER A 1 500 ? 18.386 -13.421 -6.927 1.00 79.44 500 SER A N 1
ATOM 4116 C CA . SER A 1 500 ? 17.676 -14.536 -7.563 1.00 79.44 500 SER A CA 1
ATOM 4117 C C . SER A 1 500 ? 16.558 -15.114 -6.694 1.00 79.44 500 SER A C 1
ATOM 4119 O O . SER A 1 500 ? 15.459 -15.365 -7.185 1.00 79.44 500 SER A O 1
ATOM 4121 N N . LYS A 1 501 ? 16.791 -15.271 -5.383 1.00 80.12 501 LYS A N 1
ATOM 4122 C CA . LYS A 1 501 ? 15.779 -15.787 -4.440 1.00 80.12 501 LYS A CA 1
ATOM 4123 C C . LYS A 1 501 ? 14.511 -14.938 -4.370 1.00 80.12 501 LYS A C 1
ATOM 4125 O O . LYS A 1 501 ? 13.473 -15.435 -3.942 1.00 80.12 501 LYS A O 1
ATOM 4130 N N . HIS A 1 502 ? 14.613 -13.668 -4.741 1.00 82.88 502 HIS A N 1
ATOM 4131 C CA . HIS A 1 502 ? 13.505 -12.726 -4.770 1.00 82.88 502 HIS A CA 1
ATOM 4132 C C . HIS A 1 502 ? 12.724 -12.785 -6.086 1.00 82.88 502 HIS A C 1
ATOM 4134 O O . HIS A 1 502 ? 11.522 -12.524 -6.090 1.00 82.88 502 HIS A O 1
ATOM 4140 N N . TRP A 1 503 ? 13.383 -13.155 -7.185 1.00 86.19 503 TRP A N 1
ATOM 4141 C CA . TRP A 1 503 ? 12.810 -13.126 -8.533 1.00 86.19 503 TRP A CA 1
ATOM 4142 C C . TRP A 1 503 ? 12.318 -14.487 -9.021 1.00 86.19 503 TRP A C 1
ATOM 4144 O O . TRP A 1 503 ? 11.348 -14.549 -9.782 1.00 86.19 503 TRP A O 1
ATOM 4154 N N . PHE A 1 504 ? 12.960 -15.567 -8.567 1.00 88.69 504 PHE A N 1
ATOM 4155 C CA . PHE A 1 504 ? 12.667 -16.931 -8.983 1.00 88.69 504 PHE A CA 1
ATOM 4156 C C . PHE A 1 504 ? 12.318 -17.826 -7.800 1.00 88.69 504 PHE A C 1
ATOM 4158 O O . PHE A 1 504 ? 13.059 -17.942 -6.821 1.00 88.69 504 PHE A O 1
ATOM 4165 N N . GLY A 1 505 ? 11.185 -18.507 -7.922 1.00 85.81 505 GLY A N 1
ATOM 4166 C CA . GLY A 1 505 ? 10.742 -19.502 -6.961 1.00 85.81 505 GLY A CA 1
ATOM 4167 C C . GLY A 1 505 ? 11.322 -20.867 -7.302 1.00 85.81 505 GLY A C 1
ATOM 4168 O O . GLY A 1 505 ? 11.776 -21.105 -8.423 1.00 85.81 505 GLY A O 1
ATOM 4169 N N . ARG A 1 506 ? 11.310 -21.774 -6.326 1.00 83.38 506 ARG A N 1
ATOM 4170 C CA . ARG A 1 506 ? 11.848 -23.136 -6.456 1.00 83.38 506 ARG A CA 1
ATOM 4171 C C . ARG A 1 506 ? 10.742 -24.141 -6.240 1.00 83.38 506 ARG A C 1
ATOM 4173 O O . ARG A 1 506 ? 9.984 -24.027 -5.277 1.00 83.38 506 ARG A O 1
ATOM 4180 N N . ASP A 1 507 ? 10.635 -25.111 -7.137 1.00 78.62 507 ASP A N 1
ATOM 4181 C CA . ASP A 1 507 ? 9.722 -26.219 -6.903 1.00 78.62 507 ASP A CA 1
ATOM 4182 C C . ASP A 1 507 ? 10.205 -27.051 -5.702 1.00 78.62 507 ASP A C 1
ATOM 4184 O O . ASP A 1 507 ? 11.402 -27.242 -5.498 1.00 78.62 507 ASP A O 1
ATOM 4188 N N . LYS A 1 508 ? 9.282 -27.514 -4.856 1.00 73.38 508 LYS A N 1
ATOM 4189 C CA . LYS A 1 508 ? 9.650 -28.311 -3.675 1.00 73.38 508 LYS A CA 1
ATOM 4190 C C . LYS A 1 508 ? 10.077 -29.725 -4.038 1.00 73.38 508 LYS A C 1
ATOM 4192 O O . LYS A 1 508 ? 10.933 -30.285 -3.361 1.00 73.38 508 LYS A O 1
ATOM 4197 N N . MET A 1 509 ? 9.437 -30.300 -5.053 1.00 74.94 509 MET A N 1
ATOM 4198 C CA . MET A 1 509 ? 9.713 -31.649 -5.539 1.00 74.94 509 MET A CA 1
ATOM 4199 C C . MET A 1 509 ? 10.884 -31.636 -6.521 1.00 74.94 509 MET A C 1
ATOM 4201 O O . MET A 1 509 ? 11.649 -32.593 -6.577 1.00 74.94 509 MET A O 1
ATOM 4205 N N . GLU A 1 510 ? 11.073 -30.519 -7.229 1.00 77.88 510 GLU A N 1
ATOM 4206 C CA . GLU A 1 510 ? 12.208 -30.282 -8.123 1.00 77.88 510 GLU A CA 1
ATOM 4207 C C . GLU A 1 510 ? 12.945 -28.974 -7.754 1.00 77.88 510 GLU A C 1
ATOM 4209 O O . GLU A 1 510 ? 12.808 -27.976 -8.460 1.00 77.88 510 GLU A O 1
ATOM 4214 N N . PRO A 1 511 ? 13.770 -28.933 -6.684 1.00 72.06 511 PRO A N 1
ATOM 4215 C CA . PRO A 1 511 ? 14.460 -27.705 -6.244 1.00 72.06 511 PRO A CA 1
ATOM 4216 C C . PRO A 1 511 ? 15.377 -27.062 -7.293 1.00 72.06 511 PRO A C 1
ATOM 4218 O O . PRO A 1 511 ? 15.705 -25.874 -7.202 1.00 72.06 511 PRO A O 1
ATOM 4221 N N . ASP A 1 512 ? 15.778 -27.853 -8.289 1.00 70.06 512 ASP A N 1
ATOM 4222 C CA . ASP A 1 512 ? 16.565 -27.436 -9.449 1.00 70.06 512 ASP A CA 1
ATOM 4223 C C . ASP A 1 512 ? 15.723 -26.759 -10.539 1.00 70.06 512 ASP A C 1
ATOM 4225 O O . ASP A 1 512 ? 16.268 -26.214 -11.497 1.00 70.06 512 ASP A O 1
ATOM 4229 N N . ARG A 1 513 ? 14.395 -26.759 -10.409 1.00 77.31 513 ARG A N 1
ATOM 4230 C CA . ARG A 1 513 ? 13.477 -26.096 -11.326 1.00 77.31 513 ARG A CA 1
ATOM 4231 C C . ARG A 1 513 ? 13.071 -24.736 -10.770 1.00 77.31 513 ARG A C 1
ATOM 4233 O O . ARG A 1 513 ? 12.239 -24.625 -9.868 1.00 77.31 513 ARG A O 1
ATOM 4240 N N . LEU A 1 514 ? 13.650 -23.697 -11.365 1.00 84.12 514 LEU A N 1
ATOM 4241 C CA . LEU A 1 514 ? 13.272 -22.311 -11.118 1.00 84.12 514 LEU A CA 1
ATOM 4242 C C . LEU A 1 514 ? 12.026 -21.928 -11.929 1.00 84.12 514 LEU A C 1
ATOM 4244 O O . LEU A 1 514 ? 11.858 -22.342 -13.080 1.00 84.12 514 LEU A O 1
ATOM 4248 N N . TYR A 1 515 ? 11.158 -21.112 -11.339 1.00 87.94 515 TYR A N 1
ATOM 4249 C CA . TYR A 1 515 ? 10.029 -20.485 -12.026 1.00 87.94 515 TYR A CA 1
ATOM 425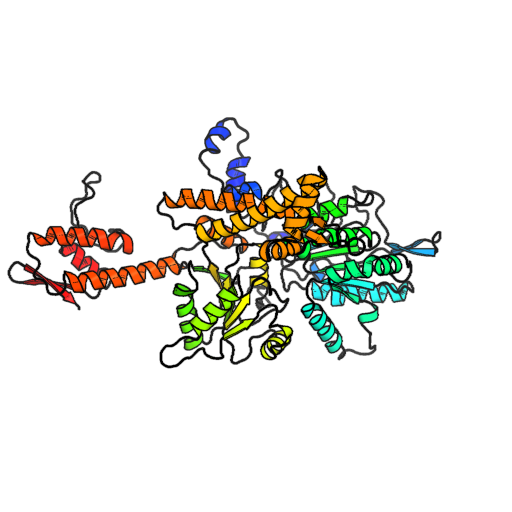0 C C . TYR A 1 515 ? 9.985 -18.989 -11.739 1.00 87.94 515 TYR A C 1
ATOM 4252 O O . TYR A 1 515 ? 10.344 -18.549 -10.650 1.00 87.94 515 TYR A O 1
ATOM 4260 N N . GLN A 1 516 ? 9.528 -18.213 -12.718 1.00 89.75 516 GLN A N 1
ATOM 4261 C CA . GLN A 1 516 ? 9.333 -16.772 -12.575 1.00 89.75 516 GLN A CA 1
ATOM 4262 C C . GLN A 1 516 ? 7.936 -16.438 -12.042 1.00 89.75 516 GLN A C 1
ATOM 4264 O O . GLN A 1 516 ? 6.982 -17.185 -12.264 1.00 89.75 516 GLN A O 1
ATOM 4269 N N . ASN A 1 517 ? 7.831 -15.281 -11.394 1.00 91.62 517 ASN A N 1
ATOM 4270 C CA . ASN A 1 517 ? 6.569 -14.642 -11.044 1.00 91.62 517 ASN A CA 1
ATOM 4271 C C . ASN A 1 517 ? 6.167 -13.664 -12.160 1.00 91.62 517 ASN A C 1
ATOM 4273 O O . ASN A 1 517 ? 6.771 -12.600 -12.307 1.00 91.62 517 ASN A O 1
ATOM 4277 N N . LYS A 1 518 ? 5.143 -14.000 -12.950 1.00 91.31 518 LYS A N 1
ATOM 4278 C CA . LYS A 1 518 ? 4.701 -13.169 -14.083 1.00 91.31 518 LYS A CA 1
ATOM 4279 C C . LYS A 1 518 ? 4.073 -11.853 -13.635 1.00 91.31 518 LYS A C 1
ATOM 4281 O O . LYS A 1 518 ? 4.184 -10.864 -14.355 1.00 91.31 518 LYS A O 1
ATOM 4286 N N . ILE A 1 519 ? 3.462 -11.816 -12.445 1.00 92.06 519 ILE A N 1
ATOM 4287 C CA . ILE A 1 519 ? 2.964 -10.565 -11.853 1.00 92.06 519 ILE A CA 1
ATOM 4288 C C . ILE A 1 519 ? 4.150 -9.638 -11.576 1.00 92.06 519 ILE A C 1
ATOM 4290 O O . ILE A 1 519 ? 4.127 -8.474 -11.968 1.00 92.06 519 ILE A O 1
ATOM 4294 N N . ALA A 1 520 ? 5.215 -10.161 -10.959 1.00 91.25 520 ALA A N 1
ATOM 4295 C CA . ALA A 1 520 ? 6.422 -9.387 -10.670 1.00 91.25 520 ALA A CA 1
ATOM 4296 C C . ALA A 1 520 ? 7.077 -8.840 -11.945 1.00 91.25 520 ALA A C 1
ATOM 4298 O O . ALA A 1 520 ? 7.440 -7.667 -11.983 1.00 91.25 520 ALA A O 1
ATOM 4299 N N . ARG A 1 521 ? 7.163 -9.664 -12.996 1.00 91.25 521 ARG A N 1
ATOM 4300 C CA . ARG A 1 521 ? 7.683 -9.259 -14.307 1.00 91.25 521 ARG A CA 1
ATOM 4301 C C . ARG A 1 521 ? 6.857 -8.142 -14.941 1.00 91.25 521 ARG A C 1
ATOM 4303 O O . ARG A 1 521 ? 7.407 -7.100 -15.275 1.00 91.25 521 ARG A O 1
ATOM 4310 N N . SER A 1 522 ? 5.535 -8.307 -15.012 1.00 88.50 522 SER A N 1
ATOM 4311 C CA . SER A 1 522 ? 4.647 -7.271 -15.555 1.00 88.50 522 SER A CA 1
ATOM 4312 C C . SER A 1 522 ? 4.733 -5.956 -14.768 1.00 88.50 522 SER A C 1
ATOM 4314 O O . SER A 1 522 ? 4.627 -4.880 -15.355 1.00 88.50 522 SER A O 1
ATOM 4316 N N . LEU A 1 523 ? 4.924 -6.019 -13.446 1.00 85.75 523 LEU A N 1
ATOM 4317 C CA . LEU A 1 523 ? 5.121 -4.833 -12.609 1.00 85.75 523 LEU A CA 1
ATOM 4318 C C . LEU A 1 523 ? 6.490 -4.182 -12.817 1.00 85.75 523 LEU A C 1
ATOM 4320 O O . LEU A 1 523 ? 6.569 -2.957 -12.762 1.00 85.75 523 LEU A O 1
ATOM 4324 N N . ALA A 1 524 ? 7.548 -4.967 -13.042 1.00 88.25 524 ALA A N 1
ATOM 4325 C CA . ALA A 1 524 ? 8.876 -4.447 -13.358 1.00 88.25 524 ALA A CA 1
ATOM 4326 C C . ALA A 1 524 ? 8.830 -3.614 -14.647 1.00 88.25 524 ALA A C 1
ATOM 4328 O O . ALA A 1 524 ? 9.205 -2.445 -14.616 1.00 88.25 524 ALA A O 1
ATOM 4329 N N . ASP A 1 525 ? 8.232 -4.154 -15.714 1.00 82.56 525 ASP A N 1
ATOM 4330 C CA . ASP A 1 525 ? 8.075 -3.453 -16.997 1.00 82.56 525 ASP A CA 1
ATOM 4331 C C . ASP A 1 525 ? 7.261 -2.158 -16.852 1.00 82.56 525 ASP A C 1
ATOM 4333 O O . ASP A 1 525 ? 7.597 -1.116 -17.416 1.00 82.56 525 ASP A O 1
ATOM 4337 N N . LYS A 1 526 ? 6.186 -2.195 -16.056 1.00 78.25 526 LYS A N 1
ATOM 4338 C CA . LYS A 1 526 ? 5.368 -1.009 -15.782 1.00 78.25 526 LYS A CA 1
ATOM 4339 C C . LYS A 1 526 ? 6.144 0.059 -15.004 1.00 78.25 526 LYS A C 1
ATOM 4341 O O . LYS A 1 526 ? 6.066 1.240 -15.336 1.00 78.25 526 LYS A O 1
ATOM 4346 N N . ARG A 1 527 ? 6.877 -0.337 -13.960 1.00 81.19 527 ARG A N 1
ATOM 4347 C CA . ARG A 1 527 ? 7.669 0.581 -13.124 1.00 81.19 527 ARG A CA 1
ATOM 4348 C C . ARG A 1 527 ? 8.839 1.184 -13.894 1.00 81.19 527 ARG A C 1
ATOM 4350 O O . ARG A 1 527 ? 9.132 2.357 -13.692 1.00 81.19 527 ARG A O 1
ATOM 4357 N N . GLU A 1 528 ? 9.465 0.416 -14.783 1.00 83.19 528 GLU A N 1
ATOM 4358 C CA . GLU A 1 528 ? 10.521 0.903 -15.672 1.00 83.19 528 GLU A CA 1
ATOM 4359 C C . GLU A 1 528 ? 10.026 2.093 -16.506 1.00 83.19 528 GLU A C 1
ATOM 4361 O O . GLU A 1 528 ? 10.648 3.155 -16.489 1.00 83.19 528 GLU A O 1
ATOM 4366 N N . ARG A 1 529 ? 8.868 1.946 -17.169 1.00 74.69 529 ARG A N 1
ATOM 4367 C CA . ARG A 1 529 ? 8.247 3.018 -17.968 1.00 74.69 529 ARG A CA 1
ATOM 4368 C C . ARG A 1 529 ? 7.972 4.272 -17.139 1.00 74.69 529 ARG A C 1
ATOM 4370 O O . ARG A 1 529 ? 8.358 5.370 -17.534 1.00 74.69 529 ARG A O 1
ATOM 4377 N N . ILE A 1 530 ? 7.380 4.098 -15.956 1.00 74.31 530 ILE A N 1
ATOM 4378 C CA . ILE A 1 530 ? 7.072 5.207 -15.041 1.00 74.31 530 ILE A CA 1
ATOM 4379 C C . ILE A 1 530 ? 8.351 5.946 -14.627 1.00 74.31 530 ILE A C 1
ATOM 4381 O O . ILE A 1 530 ? 8.405 7.168 -14.731 1.00 74.31 530 ILE A O 1
ATOM 4385 N N . TYR A 1 531 ? 9.388 5.232 -14.180 1.00 81.56 531 TYR A N 1
ATOM 4386 C CA . TYR A 1 531 ? 10.624 5.877 -13.734 1.00 81.56 531 TYR A CA 1
ATOM 4387 C C . TYR A 1 531 ? 11.406 6.529 -14.877 1.00 81.56 531 TYR A C 1
ATOM 4389 O O . TYR A 1 531 ? 11.967 7.599 -14.657 1.00 81.56 531 TYR A O 1
ATOM 4397 N N . LYS A 1 532 ? 11.400 5.955 -16.089 1.00 81.12 532 LYS A N 1
ATOM 4398 C CA . LYS A 1 532 ? 11.959 6.618 -17.281 1.00 81.12 532 LYS A CA 1
ATOM 4399 C C . LYS A 1 532 ? 11.256 7.943 -17.559 1.00 81.12 532 LYS A C 1
ATOM 4401 O O . LYS A 1 532 ? 11.926 8.960 -17.673 1.00 81.12 532 LYS A O 1
ATOM 4406 N N . SER A 1 533 ? 9.922 7.954 -17.551 1.00 72.69 533 SER A N 1
ATOM 4407 C CA . SER A 1 533 ? 9.162 9.196 -17.728 1.00 72.69 533 SER A CA 1
ATOM 4408 C C . SER A 1 533 ? 9.464 10.235 -16.647 1.00 72.69 533 SER A C 1
ATOM 4410 O O . SER A 1 533 ? 9.501 11.423 -16.955 1.00 72.69 533 SER A O 1
ATOM 4412 N N . ILE A 1 534 ? 9.626 9.816 -15.389 1.00 77.44 534 ILE A N 1
ATOM 4413 C CA . ILE A 1 534 ? 9.964 10.737 -14.297 1.00 77.44 534 ILE A CA 1
ATOM 4414 C C . ILE A 1 534 ? 11.353 11.348 -14.526 1.00 77.44 534 ILE A C 1
ATOM 4416 O O . ILE A 1 534 ? 11.525 12.542 -14.306 1.00 77.44 534 ILE A O 1
ATOM 4420 N N . LEU A 1 535 ? 12.332 10.559 -14.983 1.00 82.88 535 LEU A N 1
ATOM 4421 C CA . LEU A 1 535 ? 13.677 11.059 -15.289 1.00 82.88 535 LEU A CA 1
ATOM 4422 C C . LEU A 1 535 ? 13.674 12.045 -16.458 1.00 82.88 535 LEU A C 1
ATOM 4424 O O . LEU A 1 535 ? 14.226 13.131 -16.321 1.00 82.88 535 LEU A O 1
ATOM 4428 N N . GLU A 1 536 ? 12.998 11.714 -17.559 1.00 79.25 536 GLU A N 1
ATOM 4429 C CA . GLU A 1 536 ? 12.857 12.612 -18.717 1.00 79.25 536 GLU A CA 1
ATOM 4430 C C . GLU A 1 536 ? 12.267 13.971 -18.296 1.00 79.25 536 GLU A C 1
ATOM 4432 O O . GLU A 1 536 ? 12.770 15.033 -18.659 1.00 79.25 536 GLU A O 1
ATOM 4437 N N . GLU A 1 537 ? 11.246 13.953 -17.439 1.00 75.62 537 GLU A N 1
ATOM 4438 C CA . GLU A 1 537 ? 10.625 15.160 -16.894 1.00 75.62 537 GLU A CA 1
ATOM 4439 C C . GLU A 1 537 ? 11.562 15.955 -15.960 1.00 75.62 537 GLU A C 1
ATOM 4441 O O . GLU A 1 537 ? 11.558 17.193 -15.959 1.00 75.62 537 GLU A O 1
ATOM 4446 N N . MET A 1 538 ? 12.388 15.270 -15.163 1.00 80.69 538 MET A N 1
ATOM 4447 C CA . MET A 1 538 ? 13.413 15.909 -14.331 1.00 80.69 538 MET A CA 1
ATOM 4448 C C . MET A 1 538 ? 14.478 16.612 -15.189 1.00 80.69 538 MET A C 1
ATOM 4450 O O . MET A 1 538 ? 14.873 17.735 -14.867 1.00 80.69 538 MET A O 1
ATOM 4454 N N . GLU A 1 539 ? 14.895 16.004 -16.302 1.00 76.69 539 GLU A N 1
ATOM 4455 C CA . GLU A 1 539 ? 15.853 16.589 -17.250 1.00 76.69 539 GLU A CA 1
ATOM 4456 C C . GLU A 1 539 ? 15.288 17.817 -17.987 1.00 76.69 539 GLU A C 1
ATOM 4458 O O . GLU A 1 539 ? 16.018 18.771 -18.280 1.00 76.69 539 GLU A O 1
ATOM 4463 N N . GLU A 1 540 ? 13.988 17.816 -18.296 1.00 69.38 540 GLU A N 1
ATOM 4464 C CA . GLU A 1 540 ? 13.288 18.958 -18.894 1.00 69.38 540 GLU A CA 1
ATOM 4465 C C . GLU A 1 540 ? 13.160 20.126 -17.908 1.00 69.38 540 GLU A C 1
ATOM 4467 O O . GLU A 1 540 ? 13.536 21.255 -18.226 1.00 69.38 540 GLU A O 1
ATOM 4472 N N . THR A 1 541 ? 12.684 19.857 -16.689 1.00 63.97 541 THR A N 1
ATOM 4473 C CA . THR A 1 541 ? 12.450 20.889 -15.660 1.00 63.97 541 THR A CA 1
ATOM 4474 C C . THR A 1 541 ? 13.737 21.543 -15.156 1.00 63.97 541 THR A C 1
ATOM 4476 O O . THR A 1 541 ? 13.733 22.739 -14.851 1.00 63.97 541 THR A O 1
ATOM 4479 N N . GLY A 1 542 ? 14.863 20.818 -15.163 1.00 58.81 542 GLY A N 1
ATOM 4480 C CA . GLY A 1 542 ? 16.186 21.382 -14.878 1.00 58.81 542 GLY A CA 1
ATOM 4481 C C . GLY A 1 542 ? 16.601 22.517 -15.829 1.00 58.81 542 GLY A C 1
ATOM 4482 O O . GLY A 1 542 ? 17.442 23.339 -15.471 1.00 58.81 542 GLY A O 1
ATOM 4483 N N . LYS A 1 543 ? 15.986 22.619 -17.018 1.00 53.44 543 LYS A N 1
ATOM 4484 C CA . LYS A 1 543 ? 16.230 23.697 -17.996 1.00 53.44 543 LYS A CA 1
ATOM 4485 C C . LYS A 1 543 ? 15.350 24.933 -17.765 1.00 53.44 543 LYS A C 1
ATOM 4487 O O . LYS A 1 543 ? 15.649 25.994 -18.307 1.00 53.44 543 LYS A O 1
ATOM 4492 N N . GLU A 1 544 ? 14.295 24.819 -16.954 1.00 49.03 544 GLU A N 1
ATOM 4493 C CA . GLU A 1 544 ? 13.270 25.854 -16.727 1.00 49.03 544 GLU A CA 1
ATOM 4494 C C . GLU A 1 544 ? 13.420 26.590 -15.376 1.00 49.03 544 GLU A C 1
ATOM 4496 O O . GLU A 1 544 ? 12.500 27.281 -14.943 1.00 49.03 544 GLU A O 1
ATOM 4501 N N . ASN A 1 545 ? 14.571 26.476 -14.694 1.00 52.44 545 ASN A N 1
ATOM 4502 C CA . ASN A 1 545 ? 14.806 26.995 -13.330 1.00 52.44 545 ASN A CA 1
ATOM 4503 C C . ASN A 1 545 ? 13.828 26.452 -12.260 1.00 52.44 545 ASN A C 1
ATOM 4505 O O . ASN A 1 545 ? 13.677 27.057 -11.196 1.00 52.44 545 ASN A O 1
ATOM 4509 N N . MET A 1 546 ? 13.165 25.318 -12.509 1.00 59.06 546 MET A N 1
ATOM 4510 C CA . MET A 1 546 ? 12.379 24.610 -11.494 1.00 59.06 546 MET A CA 1
ATOM 4511 C C . MET A 1 546 ? 13.278 23.660 -10.690 1.00 59.06 546 MET A C 1
ATOM 4513 O O . MET A 1 546 ? 14.253 23.118 -11.209 1.00 59.06 546 MET A O 1
ATOM 4517 N N . VAL A 1 547 ? 12.944 23.432 -9.416 1.00 69.75 547 VAL A N 1
ATOM 4518 C CA . VAL A 1 547 ? 13.641 22.433 -8.589 1.00 69.75 547 VAL A CA 1
ATOM 4519 C C . VAL A 1 547 ? 13.363 21.043 -9.158 1.00 69.75 547 VAL A C 1
ATOM 4521 O O . VAL A 1 547 ? 12.202 20.680 -9.371 1.00 69.75 547 VAL A O 1
ATOM 4524 N N . THR A 1 548 ? 14.412 20.250 -9.372 1.00 78.69 548 THR A N 1
ATOM 4525 C CA . THR A 1 548 ? 14.288 18.885 -9.891 1.00 78.69 548 THR A CA 1
ATOM 4526 C C . THR A 1 548 ? 13.346 18.047 -9.022 1.00 78.69 548 THR A C 1
ATOM 4528 O O . THR A 1 548 ? 13.292 18.178 -7.798 1.00 78.69 548 THR A O 1
ATOM 4531 N N . GLY A 1 549 ? 12.523 17.223 -9.672 1.00 79.25 549 GLY A N 1
ATOM 4532 C CA . GLY A 1 549 ? 11.540 16.370 -8.998 1.00 79.25 549 GLY A CA 1
ATOM 4533 C C . GLY A 1 549 ? 10.273 17.069 -8.493 1.00 79.25 549 GLY A C 1
ATOM 4534 O O . GLY A 1 549 ? 9.464 16.422 -7.831 1.00 79.25 549 GLY A O 1
ATOM 4535 N N . GLN A 1 550 ? 10.055 18.354 -8.812 1.00 81.75 550 GLN A N 1
ATOM 4536 C CA . GLN A 1 550 ? 8.843 19.098 -8.422 1.00 81.75 550 GLN A CA 1
ATOM 4537 C C . GLN A 1 550 ? 7.544 18.447 -8.905 1.00 81.75 550 GLN A C 1
ATOM 4539 O O . GLN A 1 550 ? 6.633 18.212 -8.117 1.00 81.75 550 GLN A O 1
ATOM 4544 N N . ARG A 1 551 ? 7.455 18.150 -10.199 1.00 78.62 551 ARG A N 1
ATOM 4545 C CA . ARG A 1 551 ? 6.249 17.578 -10.807 1.00 78.62 551 ARG A CA 1
ATOM 4546 C C . ARG A 1 551 ? 5.954 16.173 -10.265 1.00 78.62 551 ARG A C 1
ATOM 4548 O O . ARG A 1 551 ? 4.805 15.856 -9.963 1.00 78.62 551 ARG A O 1
ATOM 4555 N N . TYR A 1 552 ? 6.986 15.361 -10.022 1.00 82.25 552 TYR A N 1
ATOM 4556 C CA . TYR A 1 552 ? 6.807 14.074 -9.349 1.00 82.25 552 TYR A CA 1
ATOM 4557 C C . TYR A 1 552 ? 6.292 14.230 -7.909 1.00 82.25 552 TYR A C 1
ATOM 4559 O O . TYR A 1 552 ? 5.374 13.515 -7.511 1.00 82.25 552 TYR A O 1
ATOM 4567 N N . LEU A 1 553 ? 6.805 15.196 -7.140 1.00 85.81 553 LEU A N 1
ATOM 4568 C CA . LEU A 1 553 ? 6.272 15.520 -5.813 1.00 85.81 553 LEU A CA 1
ATOM 4569 C C . LEU A 1 553 ? 4.782 15.905 -5.885 1.00 85.81 553 LEU A C 1
ATOM 4571 O O . LEU A 1 553 ? 3.981 15.372 -5.122 1.00 85.81 553 LEU A O 1
ATOM 4575 N N . GLU A 1 554 ? 4.386 16.777 -6.814 1.00 82.00 554 GLU A N 1
ATOM 4576 C CA . GLU A 1 554 ? 2.977 17.141 -7.047 1.00 82.00 554 GLU A CA 1
ATOM 4577 C C . GLU A 1 554 ? 2.109 15.919 -7.371 1.00 82.00 554 GLU A C 1
ATOM 4579 O O . GLU A 1 554 ? 1.014 15.758 -6.822 1.00 82.00 554 GLU A O 1
ATOM 4584 N N . PHE A 1 555 ? 2.625 15.004 -8.193 1.00 77.19 555 PHE A N 1
ATOM 4585 C CA . PHE A 1 555 ? 1.969 13.731 -8.458 1.00 77.19 555 PHE A CA 1
ATOM 4586 C C . PHE A 1 555 ? 1.795 12.899 -7.178 1.00 77.19 555 PHE A C 1
ATOM 4588 O O . PHE A 1 555 ? 0.705 12.371 -6.949 1.00 77.19 555 PHE A O 1
ATOM 4595 N N . GLN A 1 556 ? 2.799 12.826 -6.298 1.00 84.81 556 GLN A N 1
ATOM 4596 C CA . GLN A 1 556 ? 2.669 12.132 -5.010 1.00 84.81 556 GLN A CA 1
ATOM 4597 C C . GLN A 1 556 ? 1.639 12.798 -4.082 1.00 84.81 556 GLN A C 1
ATOM 4599 O O . GLN A 1 556 ? 0.872 12.106 -3.410 1.00 84.81 556 GLN A O 1
ATOM 4604 N N . LEU A 1 557 ? 1.569 14.132 -4.062 1.00 83.88 557 LEU A N 1
ATOM 4605 C CA . LEU A 1 557 ? 0.579 14.882 -3.278 1.00 83.88 557 LEU A CA 1
ATOM 4606 C C . LEU A 1 557 ? -0.853 14.610 -3.730 1.00 83.88 557 LEU A C 1
ATOM 4608 O O . LEU A 1 557 ? -1.756 14.484 -2.894 1.00 83.88 557 LEU A O 1
ATOM 4612 N N . SER A 1 558 ? -1.047 14.420 -5.035 1.00 76.88 558 SER A N 1
ATOM 4613 C CA . SER A 1 558 ? -2.352 14.079 -5.598 1.00 76.88 558 SER A CA 1
ATOM 4614 C C . SER A 1 558 ? -2.922 12.770 -5.037 1.00 76.88 558 SER A C 1
ATOM 4616 O O . SER A 1 558 ? -4.140 12.634 -4.925 1.00 76.88 558 SER A O 1
ATOM 4618 N N . TRP A 1 559 ? -2.077 11.828 -4.590 1.00 81.31 559 TRP A N 1
ATOM 4619 C CA . TRP A 1 559 ? -2.533 10.572 -3.978 1.00 81.31 559 TRP A CA 1
ATOM 4620 C C . TRP A 1 559 ? -3.325 10.795 -2.685 1.00 81.31 559 TRP A C 1
ATOM 4622 O O . TRP A 1 559 ? -4.123 9.940 -2.304 1.00 81.31 559 TRP A O 1
ATOM 4632 N N . PHE A 1 560 ? -3.108 11.939 -2.035 1.00 83.62 560 PHE A N 1
ATOM 4633 C CA . PHE A 1 560 ? -3.759 12.360 -0.798 1.00 83.62 560 PHE A CA 1
ATOM 4634 C C . PHE A 1 560 ? -4.770 13.497 -1.018 1.00 83.62 560 PHE A C 1
ATOM 4636 O O . PHE A 1 560 ? -5.236 14.093 -0.046 1.00 83.62 560 PHE A O 1
ATOM 4643 N N . GLY A 1 561 ? -5.080 13.836 -2.277 1.00 78.62 561 GLY A N 1
ATOM 4644 C CA . GLY A 1 561 ? -5.933 14.978 -2.617 1.00 78.62 561 GLY A CA 1
ATOM 4645 C C . GLY A 1 561 ? -5.337 16.319 -2.176 1.00 78.62 561 GLY A C 1
ATOM 4646 O O . GLY A 1 561 ? -6.061 17.174 -1.671 1.00 78.62 561 GLY A O 1
ATOM 4647 N N . LYS A 1 562 ? -4.009 16.476 -2.275 1.00 82.31 562 LYS A N 1
ATOM 4648 C CA . LYS A 1 562 ? -3.290 17.708 -1.923 1.00 82.31 562 LYS A CA 1
ATOM 4649 C C . LYS A 1 562 ? -2.661 18.340 -3.155 1.00 82.31 562 LYS A C 1
ATOM 4651 O O . LYS A 1 562 ? -2.264 17.644 -4.085 1.00 82.31 562 LYS A O 1
ATOM 4656 N N . GLU A 1 563 ? -2.539 19.659 -3.108 1.00 83.75 563 GLU A N 1
ATOM 4657 C CA . GLU A 1 563 ? -1.828 20.467 -4.094 1.00 83.75 563 GLU A CA 1
ATOM 4658 C C . GLU A 1 563 ? -0.549 21.028 -3.470 1.00 83.75 563 GLU A C 1
ATOM 4660 O O . GLU A 1 563 ? -0.456 21.204 -2.250 1.00 83.75 563 GLU A O 1
ATOM 4665 N N . TYR A 1 564 ? 0.452 21.288 -4.307 1.00 83.50 564 TYR A N 1
ATOM 4666 C CA . TYR A 1 564 ? 1.702 21.877 -3.849 1.00 83.50 564 TYR A CA 1
ATOM 4667 C C . TYR A 1 564 ? 1.501 23.339 -3.431 1.00 83.50 564 TYR A C 1
ATOM 4669 O O . TYR A 1 564 ? 0.826 24.114 -4.102 1.00 83.50 564 TYR A O 1
ATOM 4677 N N . ILE A 1 565 ? 2.121 23.708 -2.310 1.00 85.00 565 ILE A N 1
ATOM 4678 C CA . ILE A 1 565 ? 2.071 25.049 -1.717 1.00 85.00 565 ILE A CA 1
ATOM 4679 C C . ILE A 1 565 ? 3.504 25.428 -1.353 1.00 85.00 565 ILE A C 1
ATOM 4681 O O . ILE A 1 565 ? 4.106 24.798 -0.484 1.00 85.00 565 ILE A O 1
ATOM 4685 N N . GLN A 1 566 ? 4.063 26.437 -2.014 1.00 82.81 566 GLN A N 1
ATOM 4686 C CA . GLN A 1 566 ? 5.485 26.769 -1.899 1.00 82.81 566 GLN A CA 1
ATOM 4687 C C . GLN A 1 566 ? 5.909 27.115 -0.462 1.00 82.81 566 GLN A C 1
ATOM 4689 O O . GLN A 1 566 ? 7.017 26.784 -0.052 1.00 82.81 566 GLN A O 1
ATOM 4694 N N . GLU A 1 567 ? 5.036 27.741 0.327 1.00 82.94 567 GLU A N 1
ATOM 4695 C CA . GLU A 1 567 ? 5.294 28.114 1.724 1.00 82.94 567 GLU A CA 1
ATOM 4696 C C . GLU A 1 567 ? 5.480 26.902 2.648 1.00 82.94 567 GLU A C 1
ATOM 4698 O O . GLU A 1 567 ? 6.084 27.018 3.715 1.00 82.94 567 GLU A O 1
ATOM 4703 N N . ASN A 1 568 ? 4.977 25.736 2.239 1.00 89.00 568 ASN A N 1
ATOM 4704 C CA . ASN A 1 568 ? 5.103 24.485 2.980 1.00 89.00 568 ASN A CA 1
ATOM 4705 C C . ASN A 1 568 ? 6.338 23.668 2.564 1.00 89.00 568 ASN A C 1
ATOM 4707 O O . ASN A 1 568 ? 6.582 22.601 3.140 1.00 89.00 568 ASN A O 1
ATOM 4711 N N . ASP A 1 569 ? 7.109 24.145 1.583 1.00 89.12 569 ASP A N 1
ATOM 4712 C CA . ASP A 1 569 ? 8.366 23.532 1.172 1.00 89.12 569 ASP A CA 1
ATOM 4713 C C . ASP A 1 569 ? 9.506 23.975 2.097 1.00 89.12 569 ASP A C 1
ATOM 4715 O O . ASP A 1 569 ? 9.979 25.119 2.068 1.00 89.12 569 ASP A O 1
ATOM 4719 N N . ILE A 1 570 ? 9.946 23.052 2.952 1.00 87.06 570 ILE A N 1
ATOM 4720 C CA . ILE A 1 570 ? 10.964 23.356 3.950 1.00 87.06 570 ILE A CA 1
ATOM 4721 C C . ILE A 1 570 ? 12.354 23.485 3.321 1.00 87.06 570 ILE A C 1
ATOM 4723 O O . ILE A 1 570 ? 13.151 24.264 3.841 1.00 87.06 570 ILE A O 1
ATOM 4727 N N . THR A 1 571 ? 12.625 22.814 2.195 1.00 81.38 571 THR A N 1
ATOM 4728 C CA . THR A 1 571 ? 13.888 22.943 1.449 1.00 81.38 571 THR A CA 1
ATOM 4729 C C . THR A 1 571 ? 14.059 24.365 0.945 1.00 81.38 571 THR A C 1
ATOM 4731 O O . THR A 1 571 ? 15.076 25.005 1.207 1.00 81.38 571 THR A O 1
ATOM 4734 N N . LEU A 1 572 ? 13.036 24.904 0.280 1.00 74.75 572 LEU A N 1
ATOM 4735 C CA . LEU A 1 572 ? 13.074 26.268 -0.244 1.00 74.75 572 LEU A CA 1
ATOM 4736 C C . LEU A 1 572 ? 13.144 27.312 0.875 1.00 74.75 572 LEU A C 1
ATOM 4738 O O . LEU A 1 572 ? 13.810 28.339 0.730 1.00 74.75 572 LEU A O 1
ATOM 4742 N N . SER A 1 573 ? 12.474 27.058 2.003 1.00 67.88 573 SER A N 1
ATOM 4743 C CA . SER A 1 573 ? 12.558 27.938 3.173 1.00 67.88 573 SER A CA 1
ATOM 4744 C C . SER A 1 573 ? 13.953 27.928 3.817 1.00 67.88 573 SER A C 1
ATOM 4746 O O . SER A 1 573 ? 14.461 28.990 4.180 1.00 67.88 573 SER A O 1
ATOM 4748 N N . GLY A 1 574 ? 14.595 26.756 3.896 1.00 61.03 574 GLY A N 1
ATOM 4749 C CA . GLY A 1 574 ? 15.947 26.580 4.423 1.00 61.03 574 GLY A CA 1
ATOM 4750 C C . GLY A 1 574 ? 16.998 27.236 3.534 1.00 61.03 574 GLY A C 1
ATOM 4751 O O . GLY A 1 574 ? 17.789 28.029 4.024 1.00 61.03 574 GLY A O 1
ATOM 4752 N N . GLN A 1 575 ? 16.932 27.026 2.215 1.00 61.59 575 GLN A N 1
ATOM 4753 C CA . GLN A 1 575 ? 17.838 27.668 1.253 1.00 61.59 575 GLN A CA 1
ATOM 4754 C C . GLN A 1 575 ? 17.778 29.199 1.309 1.00 61.59 575 GLN A C 1
ATOM 4756 O O . GLN A 1 575 ? 18.811 29.858 1.223 1.00 61.59 575 GLN A O 1
ATOM 4761 N N . LYS A 1 576 ? 16.585 29.783 1.486 1.00 61.16 576 LYS A N 1
ATOM 4762 C CA . LYS A 1 576 ? 16.452 31.235 1.689 1.00 61.16 576 LYS A CA 1
ATOM 4763 C C . LYS A 1 576 ? 17.124 31.699 2.978 1.00 61.16 576 LYS A C 1
ATOM 4765 O O . LYS A 1 576 ? 17.753 32.751 2.979 1.00 61.16 576 LYS A O 1
ATOM 4770 N N . HIS A 1 577 ? 16.985 30.935 4.058 1.00 62.38 577 HIS A N 1
ATOM 4771 C CA . HIS A 1 577 ? 17.599 31.248 5.345 1.00 62.38 577 HIS A CA 1
ATOM 4772 C C . HIS A 1 577 ? 19.131 31.112 5.303 1.00 62.38 577 HIS A C 1
ATOM 4774 O O . HIS A 1 577 ? 19.833 32.011 5.759 1.00 62.38 577 HIS A O 1
ATOM 4780 N N . ASP A 1 578 ? 19.658 30.041 4.710 1.00 65.06 578 ASP A N 1
ATOM 4781 C CA . ASP A 1 578 ? 21.103 29.825 4.567 1.00 65.06 578 ASP A CA 1
ATOM 4782 C C . ASP A 1 578 ? 21.720 30.857 3.618 1.00 65.06 578 ASP A C 1
ATOM 4784 O O . ASP A 1 578 ? 22.716 31.493 3.958 1.00 65.06 578 ASP A O 1
ATOM 4788 N N . GLY A 1 579 ? 21.060 31.129 2.487 1.00 67.62 579 GLY A N 1
ATOM 4789 C CA . GLY A 1 579 ? 21.438 32.214 1.585 1.00 67.62 579 GLY A CA 1
ATOM 4790 C C . GLY A 1 579 ? 21.414 33.573 2.285 1.00 67.62 579 GLY A C 1
ATOM 4791 O O . GLY A 1 579 ? 22.329 34.371 2.099 1.00 67.62 579 GLY A O 1
ATOM 4792 N N . GLN A 1 580 ? 20.422 33.841 3.141 1.00 72.50 580 GLN A N 1
ATOM 4793 C CA . GLN A 1 580 ? 20.402 35.054 3.957 1.00 72.50 580 GLN A CA 1
ATOM 4794 C C . GLN A 1 580 ? 21.616 35.129 4.890 1.00 72.50 580 GLN A C 1
ATOM 4796 O O . GLN A 1 580 ? 22.264 36.171 4.924 1.00 72.50 580 GLN A O 1
ATOM 4801 N N . ILE A 1 581 ? 21.962 34.050 5.599 1.00 75.44 581 ILE A N 1
ATOM 4802 C CA . ILE A 1 581 ? 23.147 34.017 6.471 1.00 75.44 581 ILE A CA 1
ATOM 4803 C C . ILE A 1 581 ? 24.423 34.295 5.669 1.00 75.44 581 ILE A C 1
ATOM 4805 O O . ILE A 1 581 ? 25.205 35.159 6.064 1.00 75.44 581 ILE A O 1
ATOM 4809 N N . GLU A 1 582 ? 24.624 33.612 4.540 1.00 81.38 582 GLU A N 1
ATOM 4810 C CA . GLU A 1 582 ? 25.794 33.806 3.675 1.00 81.38 582 GLU A CA 1
ATOM 4811 C C . GLU A 1 582 ? 25.864 35.232 3.119 1.00 81.38 582 GLU A C 1
ATOM 4813 O O . GLU A 1 582 ? 26.928 35.851 3.090 1.00 81.38 582 GLU A O 1
ATOM 4818 N N . PHE A 1 583 ? 24.721 35.783 2.710 1.00 82.94 583 PHE A N 1
ATOM 4819 C CA . PHE A 1 583 ? 24.618 37.147 2.209 1.00 82.94 583 PHE A CA 1
ATOM 4820 C C . PHE A 1 583 ? 24.954 38.178 3.289 1.00 82.94 583 PHE A C 1
ATOM 4822 O O . PHE A 1 583 ? 25.725 39.108 3.045 1.00 82.94 583 PHE A O 1
ATOM 4829 N N . GLU A 1 584 ? 24.414 38.010 4.497 1.00 83.31 584 GLU A N 1
ATOM 4830 C CA . GLU A 1 584 ? 24.733 38.871 5.634 1.00 83.31 584 GLU A CA 1
ATOM 4831 C C . GLU A 1 584 ? 26.210 38.743 6.036 1.00 83.31 584 GLU A C 1
ATOM 4833 O O . GLU A 1 584 ? 26.853 39.748 6.341 1.00 83.31 584 GLU A O 1
ATOM 4838 N N . GLN A 1 585 ? 26.776 37.535 6.009 1.00 85.69 585 GLN A N 1
ATOM 4839 C CA . GLN A 1 585 ? 28.190 37.307 6.297 1.00 85.69 585 GLN A CA 1
ATOM 4840 C C . GLN A 1 585 ? 29.096 37.977 5.256 1.00 85.69 585 GLN A C 1
ATOM 4842 O O . GLN A 1 585 ? 30.030 38.679 5.637 1.00 85.69 585 GLN A O 1
ATOM 4847 N N . TRP A 1 586 ? 28.767 37.870 3.966 1.00 90.44 586 TRP A N 1
ATOM 4848 C CA . TRP A 1 586 ? 29.481 38.565 2.892 1.00 90.44 586 TRP A CA 1
ATOM 4849 C C . TRP A 1 586 ? 29.493 40.087 3.093 1.00 90.44 586 TRP A C 1
ATOM 4851 O O . TRP A 1 586 ? 30.551 40.707 2.985 1.00 90.44 586 TRP A O 1
ATOM 4861 N N . ILE A 1 587 ? 28.355 40.701 3.448 1.00 87.25 587 ILE A N 1
ATOM 4862 C CA . ILE A 1 587 ? 28.310 42.144 3.747 1.00 87.25 587 ILE A CA 1
ATOM 4863 C C . ILE A 1 587 ? 29.237 42.481 4.921 1.00 87.25 587 ILE A C 1
ATOM 4865 O O . ILE A 1 587 ? 29.968 43.468 4.849 1.00 87.25 587 ILE A O 1
ATOM 4869 N N . LYS A 1 588 ? 29.224 41.674 5.992 1.00 85.81 588 LYS A N 1
ATOM 4870 C CA . LYS A 1 588 ? 30.062 41.902 7.183 1.00 85.81 588 LYS A CA 1
ATOM 4871 C C . LYS A 1 588 ? 31.550 41.812 6.871 1.00 85.81 588 LYS A C 1
ATOM 4873 O O . LYS A 1 588 ? 32.300 42.659 7.343 1.00 85.81 588 LYS A O 1
ATOM 4878 N N . GLU A 1 589 ? 31.963 40.797 6.122 1.00 85.94 589 GLU A N 1
ATOM 4879 C CA . GLU A 1 589 ? 33.375 40.497 5.871 1.00 85.94 589 GLU A CA 1
ATOM 4880 C C . GLU A 1 589 ? 33.990 41.419 4.813 1.00 85.94 589 GLU A C 1
ATOM 4882 O O . GLU A 1 589 ? 35.076 41.953 5.028 1.00 85.94 589 GLU A O 1
ATOM 4887 N N . GLU A 1 590 ? 33.291 41.657 3.701 1.00 84.69 590 GLU A N 1
ATOM 4888 C CA . GLU A 1 590 ? 33.848 42.390 2.553 1.00 84.69 590 GLU A CA 1
ATOM 4889 C C . GLU A 1 590 ? 33.610 43.907 2.626 1.00 84.69 590 GLU A C 1
ATOM 4891 O O . GLU A 1 590 ? 34.408 44.704 2.118 1.00 84.69 590 GLU A O 1
ATOM 4896 N N . TRP A 1 591 ? 32.508 44.328 3.257 1.00 83.75 591 TRP A N 1
ATOM 4897 C CA . TRP A 1 591 ? 32.051 45.723 3.226 1.00 83.75 591 TRP A CA 1
ATOM 4898 C C . TRP A 1 591 ? 31.796 46.340 4.606 1.00 83.75 591 TRP A C 1
ATOM 4900 O O . TRP A 1 591 ? 31.613 47.557 4.708 1.00 83.75 591 TRP A O 1
ATOM 4910 N N . GLY A 1 592 ? 31.826 45.543 5.676 1.00 79.88 592 GLY A N 1
ATOM 4911 C CA . GLY A 1 592 ? 31.634 46.014 7.043 1.00 79.88 592 GLY A CA 1
ATOM 4912 C C . GLY A 1 592 ? 32.690 47.047 7.434 1.00 79.88 592 GLY A C 1
ATOM 4913 O O . GLY A 1 592 ? 33.889 46.790 7.357 1.00 79.88 592 GLY A O 1
ATOM 4914 N N . ASN A 1 593 ? 32.250 48.234 7.859 1.00 77.94 593 ASN A N 1
ATOM 4915 C CA . ASN A 1 593 ? 33.096 49.362 8.277 1.00 77.94 593 ASN A CA 1
ATOM 4916 C C . ASN A 1 593 ? 34.111 49.860 7.224 1.00 77.94 593 ASN A C 1
ATOM 4918 O O . ASN A 1 593 ? 34.979 50.680 7.539 1.00 77.94 593 ASN A O 1
ATOM 4922 N N . LYS A 1 594 ? 34.010 49.412 5.967 1.00 81.56 594 LYS A N 1
ATOM 4923 C CA . LYS A 1 594 ? 34.854 49.881 4.865 1.00 81.56 594 LYS A CA 1
ATOM 4924 C C . LYS A 1 594 ? 34.337 51.227 4.356 1.00 81.56 594 LYS A C 1
ATOM 4926 O O . LYS A 1 594 ? 33.131 51.416 4.201 1.00 81.56 594 LYS A O 1
ATOM 4931 N N . LYS A 1 595 ? 35.247 52.166 4.072 1.00 81.25 595 LYS A N 1
ATOM 4932 C CA . LYS A 1 595 ? 34.900 53.419 3.384 1.00 81.25 595 LYS A CA 1
ATOM 4933 C C . LYS A 1 595 ? 34.654 53.112 1.913 1.00 81.25 595 LYS A C 1
ATOM 4935 O O . LYS A 1 595 ? 35.590 52.758 1.206 1.00 81.25 595 LYS A O 1
ATOM 4940 N N . ILE A 1 596 ? 33.411 53.243 1.475 1.00 81.31 596 ILE A N 1
ATOM 4941 C CA . ILE A 1 596 ? 33.010 53.050 0.087 1.00 81.31 596 ILE A CA 1
ATOM 4942 C C . ILE A 1 596 ? 33.145 54.400 -0.625 1.00 81.31 596 ILE A C 1
ATOM 4944 O O . ILE A 1 596 ? 32.503 55.385 -0.249 1.00 81.31 596 ILE A O 1
ATOM 4948 N N . THR A 1 597 ? 34.027 54.461 -1.620 1.00 78.50 597 THR A N 1
ATOM 4949 C CA . THR A 1 597 ? 34.249 55.656 -2.448 1.00 78.50 597 THR A CA 1
ATOM 4950 C C . THR A 1 597 ? 33.252 55.735 -3.610 1.00 78.50 597 THR A C 1
ATOM 4952 O O . THR A 1 597 ? 32.656 54.735 -4.009 1.00 78.50 597 THR A O 1
ATOM 4955 N N . LYS A 1 598 ? 33.102 56.915 -4.235 1.00 69.69 598 LYS A N 1
ATOM 4956 C CA . LYS A 1 598 ? 32.180 57.124 -5.375 1.00 69.69 598 LYS A CA 1
ATOM 4957 C C . LYS A 1 598 ? 32.393 56.154 -6.549 1.00 69.69 598 LYS A C 1
ATOM 4959 O O . LYS A 1 598 ? 31.443 55.885 -7.282 1.00 69.69 598 LYS A O 1
ATOM 4964 N N . GLU A 1 599 ? 33.612 55.655 -6.741 1.00 68.94 599 GLU A N 1
ATOM 4965 C CA . GLU A 1 599 ? 33.951 54.685 -7.789 1.00 68.94 599 GLU A CA 1
ATOM 4966 C C . GLU A 1 599 ? 33.542 53.255 -7.391 1.00 68.94 599 GLU A C 1
ATOM 4968 O O . GLU A 1 599 ? 32.931 52.537 -8.184 1.00 68.94 599 GLU A O 1
ATOM 4973 N N . GLU A 1 600 ? 33.741 52.885 -6.123 1.00 75.94 600 GLU A N 1
ATOM 4974 C CA . GLU A 1 600 ? 33.341 51.589 -5.558 1.00 75.94 600 GLU A CA 1
ATOM 4975 C C . GLU A 1 600 ? 31.821 51.450 -5.376 1.00 75.94 600 GLU A C 1
ATOM 4977 O O . GLU A 1 600 ? 31.310 50.333 -5.422 1.00 75.94 600 GLU A O 1
ATOM 4982 N N . HIS A 1 601 ? 31.074 52.558 -5.248 1.00 77.75 601 HIS A N 1
ATOM 4983 C CA . HIS A 1 601 ? 29.604 52.551 -5.134 1.00 77.75 601 HIS A CA 1
ATOM 4984 C C . HIS A 1 601 ? 28.932 51.759 -6.265 1.00 77.75 601 HIS A C 1
ATOM 4986 O O . HIS A 1 601 ? 27.992 51.001 -6.028 1.00 77.75 601 HIS A O 1
ATOM 4992 N N . LYS A 1 602 ? 29.406 51.932 -7.508 1.00 76.12 602 LYS A N 1
ATOM 4993 C CA . LYS A 1 602 ? 28.845 51.229 -8.671 1.00 76.12 602 LYS A CA 1
ATOM 4994 C C . LYS A 1 602 ? 29.154 49.735 -8.637 1.00 76.12 602 LYS A C 1
ATOM 4996 O O . LYS A 1 602 ? 28.305 48.944 -9.042 1.00 76.12 602 LYS A O 1
ATOM 5001 N N . ASN A 1 603 ? 30.342 49.363 -8.158 1.00 81.00 603 ASN A N 1
ATOM 5002 C CA . ASN A 1 603 ? 30.743 47.964 -8.057 1.00 81.00 603 ASN A CA 1
ATOM 5003 C C . ASN A 1 603 ? 29.972 47.249 -6.939 1.00 81.00 603 ASN A C 1
ATOM 5005 O O . ASN A 1 603 ? 29.333 46.233 -7.196 1.00 81.00 603 ASN A O 1
ATOM 5009 N N . PHE A 1 604 ? 29.912 47.848 -5.746 1.00 85.06 604 PHE A N 1
ATOM 5010 C CA . PHE A 1 604 ? 29.119 47.328 -4.632 1.00 85.06 604 PHE A CA 1
ATOM 5011 C C . PHE A 1 604 ? 27.642 47.174 -5.008 1.00 85.06 604 PHE A C 1
ATOM 5013 O O . PHE A 1 604 ? 27.048 46.131 -4.763 1.00 85.06 604 PHE A O 1
ATOM 5020 N N . GLY A 1 605 ? 27.053 48.172 -5.677 1.00 83.19 605 GLY A N 1
ATOM 5021 C CA . GLY A 1 605 ? 25.662 48.104 -6.123 1.00 83.19 605 GLY A CA 1
ATOM 5022 C C . GLY A 1 605 ? 25.369 46.952 -7.085 1.00 83.19 605 GLY A C 1
ATOM 5023 O O . GLY A 1 605 ? 24.279 46.370 -7.056 1.00 83.19 605 GLY A O 1
ATOM 5024 N N . LYS A 1 606 ? 26.342 46.605 -7.933 1.00 82.62 606 LYS A N 1
ATOM 5025 C CA . LYS A 1 606 ? 26.256 45.477 -8.862 1.00 82.62 606 LYS A CA 1
ATOM 5026 C C . LYS A 1 606 ? 26.419 44.139 -8.138 1.00 82.62 606 LYS A C 1
ATOM 5028 O O . LYS A 1 606 ? 25.558 43.281 -8.296 1.00 82.62 606 LYS A O 1
ATOM 5033 N N . GLU A 1 607 ? 27.445 43.993 -7.302 1.00 85.75 607 GLU A N 1
ATOM 5034 C CA . GLU A 1 607 ? 27.674 42.775 -6.510 1.00 85.75 607 GLU A CA 1
ATOM 5035 C C . GLU A 1 607 ? 26.517 42.491 -5.547 1.00 85.75 607 GLU A C 1
ATOM 5037 O O . GLU A 1 607 ? 26.058 41.355 -5.432 1.00 85.75 607 GLU A O 1
ATOM 5042 N N . PHE A 1 608 ? 25.986 43.536 -4.905 1.00 86.69 608 PHE A N 1
ATOM 5043 C CA . PHE A 1 608 ? 24.809 43.433 -4.054 1.00 86.69 608 PHE A CA 1
ATOM 5044 C C . PHE A 1 608 ? 23.617 42.915 -4.853 1.00 86.69 608 PHE A C 1
ATOM 5046 O O . PHE A 1 608 ? 22.941 42.000 -4.401 1.00 86.69 608 PHE A O 1
ATOM 5053 N N . PHE A 1 609 ? 23.353 43.462 -6.045 1.00 81.19 609 PHE A N 1
ATOM 5054 C CA . PHE A 1 609 ? 22.265 42.986 -6.901 1.00 81.19 609 PHE A CA 1
ATOM 5055 C C . PHE A 1 609 ? 22.448 41.512 -7.290 1.00 81.19 609 PHE A C 1
ATOM 5057 O O . PHE A 1 609 ? 21.513 40.728 -7.143 1.00 81.19 609 PHE A O 1
ATOM 5064 N N . GLU A 1 610 ? 23.644 41.131 -7.744 1.00 79.00 610 GLU A N 1
ATOM 5065 C CA . GLU A 1 610 ? 23.958 39.769 -8.194 1.00 79.00 610 GLU A CA 1
ATOM 5066 C C . GLU A 1 610 ? 23.842 38.730 -7.072 1.00 79.00 610 GLU A C 1
ATOM 5068 O O . GLU A 1 610 ? 23.426 37.606 -7.337 1.00 79.00 610 GLU A O 1
ATOM 5073 N N . ARG A 1 611 ? 24.148 39.104 -5.823 1.00 81.38 611 ARG A N 1
ATOM 5074 C CA . ARG A 1 611 ? 24.045 38.210 -4.657 1.00 81.38 611 ARG A CA 1
ATOM 5075 C C . ARG A 1 611 ? 22.669 38.238 -3.990 1.00 81.38 611 ARG A C 1
ATOM 5077 O O . ARG A 1 611 ? 22.180 37.201 -3.566 1.00 81.38 611 ARG A O 1
ATOM 5084 N N . TYR A 1 612 ? 22.017 39.397 -3.926 1.00 79.12 612 TYR A N 1
ATOM 5085 C CA . TYR A 1 612 ? 20.701 39.559 -3.299 1.00 79.12 612 TYR A CA 1
ATOM 5086 C C . TYR A 1 612 ? 19.580 38.957 -4.153 1.00 79.12 612 TYR A C 1
ATOM 5088 O O . TYR A 1 612 ? 18.683 38.287 -3.640 1.00 79.12 612 TYR A O 1
ATOM 5096 N N . HIS A 1 613 ? 19.608 39.205 -5.467 1.00 73.19 613 HIS A N 1
ATOM 5097 C CA . HIS A 1 613 ? 18.501 38.865 -6.356 1.00 73.19 613 HIS A CA 1
ATOM 5098 C C . HIS A 1 613 ? 18.176 37.354 -6.403 1.00 73.19 613 HIS A C 1
ATOM 5100 O O . HIS A 1 613 ? 16.987 37.031 -6.326 1.00 73.19 613 HIS A O 1
ATOM 5106 N N . PRO A 1 614 ? 19.158 36.429 -6.456 1.00 65.00 614 PRO A N 1
ATOM 5107 C CA . PRO A 1 614 ? 18.892 34.988 -6.420 1.00 65.00 614 PRO A CA 1
ATOM 5108 C C . PRO A 1 614 ? 18.239 34.500 -5.119 1.00 65.00 614 PRO A C 1
ATOM 5110 O O . PRO A 1 614 ? 17.488 33.531 -5.147 1.00 65.00 614 PRO A O 1
ATOM 5113 N N . ILE A 1 615 ? 18.498 35.170 -3.991 1.00 67.25 615 ILE A N 1
ATOM 5114 C CA . ILE A 1 615 ? 18.031 34.750 -2.658 1.00 67.25 615 ILE A CA 1
ATOM 5115 C C . ILE A 1 615 ? 16.644 35.336 -2.358 1.00 67.25 615 ILE A C 1
ATOM 5117 O O . ILE A 1 615 ? 15.743 34.637 -1.888 1.00 67.25 615 ILE A O 1
ATOM 5121 N N . PHE A 1 616 ? 16.454 36.626 -2.652 1.00 71.00 616 PHE A N 1
ATOM 5122 C CA . PHE A 1 616 ? 15.291 37.399 -2.203 1.00 71.00 616 PHE A CA 1
ATOM 5123 C C . PHE A 1 616 ? 14.366 37.879 -3.337 1.00 71.00 616 PHE A C 1
ATOM 5125 O O . PHE A 1 616 ? 13.285 38.404 -3.068 1.00 71.00 616 PHE A O 1
ATOM 5132 N N . GLY A 1 617 ? 14.736 37.680 -4.608 1.00 67.06 617 GLY A N 1
ATOM 5133 C CA . GLY A 1 617 ? 13.956 38.134 -5.767 1.00 67.06 617 GLY A CA 1
ATOM 5134 C C . GLY A 1 617 ? 14.168 39.616 -6.124 1.00 67.06 617 GLY A C 1
ATOM 5135 O O . GLY A 1 617 ? 15.105 40.260 -5.655 1.00 67.06 617 GLY A O 1
ATOM 5136 N N . ILE A 1 618 ? 13.358 40.159 -7.048 1.00 65.69 618 ILE A N 1
ATOM 5137 C CA . ILE A 1 618 ? 13.440 41.576 -7.475 1.00 65.69 618 ILE A CA 1
ATOM 5138 C C . ILE A 1 618 ? 12.592 42.446 -6.545 1.00 65.69 618 ILE A C 1
ATOM 5140 O O . ILE A 1 618 ? 11.409 42.171 -6.365 1.00 65.69 618 ILE A O 1
ATOM 5144 N N . CYS A 1 619 ? 13.150 43.555 -6.056 1.00 63.22 619 CYS A N 1
ATOM 5145 C CA . CYS A 1 619 ? 12.418 44.542 -5.259 1.00 63.22 619 CYS A CA 1
ATOM 5146 C C . CYS A 1 619 ? 11.437 45.353 -6.128 1.00 63.22 619 CYS A C 1
ATOM 5148 O O . CYS A 1 619 ? 11.859 46.237 -6.881 1.00 63.22 619 CYS A O 1
ATOM 5150 N N . THR A 1 620 ? 10.132 45.089 -6.015 1.00 59.53 620 THR A N 1
ATOM 5151 C CA . THR A 1 620 ? 9.068 45.746 -6.809 1.00 59.53 620 THR A CA 1
ATOM 5152 C C . THR A 1 620 ? 8.279 46.796 -6.015 1.00 59.53 620 THR A C 1
ATOM 5154 O O . THR A 1 620 ? 8.222 46.750 -4.790 1.00 59.53 620 THR A O 1
ATOM 5157 N N . LYS A 1 621 ? 7.581 47.724 -6.697 1.00 53.50 621 LYS A N 1
ATOM 5158 C CA . LYS A 1 621 ? 6.706 48.719 -6.030 1.00 53.50 621 LYS A CA 1
ATOM 5159 C C . LYS A 1 621 ? 5.606 48.081 -5.162 1.00 53.50 621 LYS A C 1
ATOM 5161 O O . LYS A 1 621 ? 5.196 48.678 -4.175 1.00 53.50 621 LYS A O 1
ATOM 5166 N N . LYS A 1 622 ? 5.148 46.863 -5.495 1.00 49.25 622 LYS A N 1
ATOM 5167 C CA . LYS A 1 622 ? 4.149 46.116 -4.702 1.00 49.25 622 LYS A CA 1
ATOM 5168 C C . LYS A 1 622 ? 4.665 45.708 -3.313 1.00 49.25 622 LYS A C 1
ATOM 5170 O O . LYS A 1 622 ? 3.853 45.438 -2.441 1.00 49.25 622 LYS A O 1
A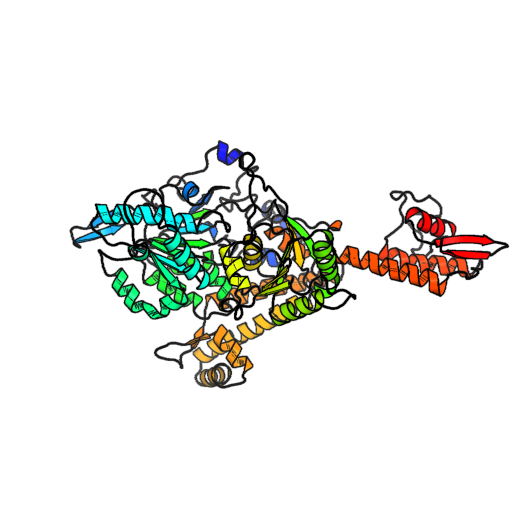TOM 5175 N N . GLN A 1 623 ? 5.982 45.694 -3.105 1.00 49.41 623 GLN A N 1
ATOM 5176 C CA . GLN A 1 623 ? 6.634 45.347 -1.836 1.00 49.41 623 GLN A CA 1
ATOM 5177 C C . GLN A 1 623 ? 6.988 46.585 -0.981 1.00 49.41 623 GLN A C 1
ATOM 5179 O O . GLN A 1 623 ? 7.778 46.478 -0.053 1.00 49.41 623 GLN A O 1
ATOM 5184 N N . GLY A 1 624 ? 6.427 47.766 -1.285 1.00 51.66 624 GLY A N 1
ATOM 5185 C CA . GLY A 1 624 ? 6.603 48.981 -0.469 1.00 51.66 624 GLY A CA 1
ATOM 5186 C C . GLY A 1 624 ? 7.857 49.807 -0.776 1.00 51.66 624 GLY A C 1
ATOM 5187 O O . GLY A 1 624 ? 8.146 50.773 -0.077 1.00 51.66 624 GLY A O 1
ATOM 5188 N N . PHE A 1 625 ? 8.593 49.461 -1.831 1.00 58.56 625 PHE A N 1
ATOM 5189 C CA . PHE A 1 625 ? 9.821 50.148 -2.213 1.00 58.56 625 PHE A CA 1
ATOM 5190 C C . PHE A 1 625 ? 9.586 51.437 -3.032 1.00 58.56 625 PHE A C 1
ATOM 5192 O O . PHE A 1 625 ? 8.706 51.466 -3.900 1.00 58.56 625 PHE A O 1
ATOM 5199 N N . SER A 1 626 ? 10.415 52.474 -2.825 1.00 54.97 626 SER A N 1
ATOM 5200 C CA . SER A 1 626 ? 10.310 53.767 -3.527 1.00 54.97 626 SER A CA 1
ATOM 5201 C C . SER A 1 626 ? 10.591 53.642 -5.035 1.00 54.97 626 SER A C 1
ATOM 5203 O O . SER A 1 626 ? 11.178 52.658 -5.504 1.00 54.97 626 SER A O 1
ATOM 5205 N N . SER A 1 627 ? 10.123 54.611 -5.827 1.00 51.78 627 SER A N 1
ATOM 5206 C CA . SER A 1 627 ? 10.300 54.629 -7.279 1.00 51.78 627 SER A CA 1
ATOM 5207 C C . SER A 1 627 ? 11.393 55.598 -7.716 1.00 51.78 627 SER A C 1
ATOM 5209 O O . SER A 1 627 ? 11.063 56.663 -8.216 1.00 51.78 627 SER A O 1
ATOM 5211 N N . ASP A 1 628 ? 12.658 55.210 -7.576 1.00 41.81 628 ASP A N 1
ATOM 5212 C CA . ASP A 1 628 ? 13.787 55.897 -8.214 1.00 41.81 628 ASP A CA 1
ATOM 5213 C C . ASP A 1 628 ? 14.724 54.870 -8.870 1.00 41.81 628 ASP A C 1
ATOM 5215 O O . ASP A 1 628 ? 15.369 54.069 -8.194 1.00 41.81 628 ASP A O 1
ATOM 5219 N N . ASP A 1 629 ? 14.671 54.832 -10.206 1.00 41.62 629 ASP A N 1
ATOM 5220 C CA . ASP A 1 629 ? 15.804 54.937 -11.146 1.00 41.62 629 ASP A CA 1
ATOM 5221 C C . ASP A 1 629 ? 15.467 54.249 -12.486 1.00 41.62 629 ASP A C 1
ATOM 5223 O O . ASP A 1 629 ? 15.482 53.025 -12.622 1.00 41.62 629 ASP A O 1
ATOM 5227 N N . ASN A 1 630 ? 15.114 55.082 -13.475 1.00 39.94 630 ASN A N 1
ATOM 5228 C CA . ASN A 1 630 ? 15.200 54.899 -14.933 1.00 39.94 630 ASN A CA 1
ATOM 5229 C C . ASN A 1 630 ? 15.320 53.463 -15.489 1.00 39.94 630 ASN A C 1
ATOM 5231 O O . ASN A 1 630 ? 16.296 53.122 -16.156 1.00 39.94 630 ASN A O 1
ATOM 5235 N N . ARG A 1 631 ? 14.278 52.641 -15.334 1.00 46.00 631 ARG A N 1
ATOM 5236 C CA . ARG A 1 631 ? 14.062 51.472 -16.201 1.00 46.00 631 ARG A CA 1
ATOM 5237 C C . ARG A 1 631 ? 12.900 51.770 -17.138 1.00 46.00 631 ARG A C 1
ATOM 5239 O O . ARG A 1 631 ? 11.757 51.444 -16.839 1.00 46.00 631 ARG A O 1
ATOM 5246 N N . GLY A 1 632 ? 13.191 52.419 -18.264 1.00 35.38 632 GLY A N 1
ATOM 5247 C CA . GLY A 1 632 ? 12.335 52.247 -19.436 1.00 35.38 632 GLY A CA 1
ATOM 5248 C C . GLY A 1 632 ? 12.352 50.766 -19.820 1.00 35.38 632 GLY A C 1
ATOM 5249 O O . GLY A 1 632 ? 13.387 50.116 -19.667 1.00 35.38 632 GLY A O 1
ATOM 5250 N N . GLU A 1 633 ? 11.229 50.233 -20.299 1.00 36.34 633 GLU A N 1
ATOM 5251 C CA . GLU A 1 633 ? 11.004 48.802 -20.583 1.00 36.34 633 GLU A CA 1
ATOM 5252 C C . GLU A 1 633 ? 12.022 48.147 -21.548 1.00 36.34 633 GLU A C 1
ATOM 5254 O O . GLU A 1 633 ? 11.974 46.939 -21.739 1.00 36.34 633 GLU A O 1
ATOM 5259 N N . ASN A 1 634 ? 12.994 48.895 -22.091 1.00 38.53 634 ASN A N 1
ATOM 5260 C CA . ASN A 1 634 ? 13.998 48.430 -23.056 1.00 38.53 634 ASN A CA 1
ATOM 5261 C C . ASN A 1 634 ? 15.470 48.813 -22.727 1.00 38.53 634 ASN A C 1
ATOM 5263 O O . ASN A 1 634 ? 16.299 48.878 -23.633 1.00 38.53 634 ASN A O 1
ATOM 5267 N N . GLY A 1 635 ? 15.836 49.089 -21.466 1.00 33.25 635 GLY A N 1
ATOM 5268 C CA . GLY A 1 635 ? 17.235 49.376 -21.062 1.00 33.25 635 GLY A CA 1
ATOM 5269 C C . GLY A 1 635 ? 18.079 48.129 -20.698 1.00 33.25 635 GLY A C 1
ATOM 5270 O O . GLY A 1 635 ? 17.504 47.101 -20.338 1.00 33.25 635 GLY A O 1
ATOM 5271 N N . PRO A 1 636 ? 19.433 48.178 -20.739 1.00 35.50 636 PRO A N 1
ATOM 5272 C CA . PRO A 1 636 ? 20.289 47.008 -20.495 1.00 35.50 636 PRO A CA 1
ATOM 5273 C C . PRO A 1 636 ? 20.137 46.454 -19.067 1.00 35.50 636 PRO A C 1
ATOM 5275 O O . PRO A 1 636 ? 20.141 47.211 -18.097 1.00 35.50 636 PRO A O 1
ATOM 5278 N N . LYS A 1 637 ? 20.081 45.121 -18.927 1.00 48.09 637 LYS A N 1
ATOM 5279 C CA . LYS A 1 637 ? 19.864 44.356 -17.674 1.00 48.09 637 LYS A CA 1
ATOM 5280 C C . LYS A 1 637 ? 20.988 44.455 -16.610 1.00 48.09 637 LYS A C 1
ATOM 5282 O O . LYS A 1 637 ? 21.036 43.622 -15.715 1.00 48.09 637 LYS A O 1
ATOM 5287 N N . THR A 1 638 ? 21.906 45.422 -16.687 1.00 44.25 638 THR A N 1
ATOM 5288 C CA . THR A 1 638 ? 23.204 45.377 -15.973 1.00 44.25 638 THR A CA 1
ATOM 5289 C C . THR A 1 638 ? 23.495 46.552 -15.029 1.00 44.25 638 THR A C 1
ATOM 5291 O O . THR A 1 638 ? 24.626 46.681 -14.563 1.00 44.25 638 THR A O 1
ATOM 5294 N N . ALA A 1 639 ? 22.526 47.421 -14.726 1.00 57.75 639 ALA A N 1
ATOM 5295 C CA . ALA A 1 639 ? 22.716 48.485 -13.733 1.00 57.75 639 ALA A CA 1
ATOM 5296 C C . ALA A 1 639 ? 22.347 47.974 -12.324 1.00 57.75 639 ALA A C 1
ATOM 5298 O O . ALA A 1 639 ? 21.179 47.689 -12.062 1.00 57.75 639 ALA A O 1
ATOM 5299 N N . GLY A 1 640 ? 23.344 47.822 -11.442 1.00 66.31 640 GLY A N 1
ATOM 5300 C CA . GLY A 1 640 ? 23.165 47.419 -10.038 1.00 66.31 640 GLY A CA 1
ATOM 5301 C C . GLY A 1 640 ? 22.312 48.392 -9.209 1.00 66.31 640 GLY A C 1
ATOM 5302 O O . GLY A 1 640 ? 21.864 49.426 -9.705 1.00 66.31 640 GLY A O 1
ATOM 5303 N N . TYR A 1 641 ? 22.072 48.078 -7.932 1.00 78.06 641 TYR A N 1
ATOM 5304 C CA . TYR A 1 641 ? 21.279 48.941 -7.047 1.00 78.06 641 TYR A CA 1
ATOM 5305 C C . TYR A 1 641 ? 22.057 50.187 -6.589 1.00 78.06 641 TYR A C 1
ATOM 5307 O O . TYR A 1 641 ? 23.251 50.119 -6.310 1.00 78.06 641 TYR A O 1
ATOM 5315 N N . SER A 1 642 ? 21.372 51.331 -6.470 1.00 80.38 642 SER A N 1
ATOM 5316 C CA . SER A 1 642 ? 21.938 52.534 -5.846 1.00 80.38 642 SER A CA 1
ATOM 5317 C C . SER A 1 642 ? 22.073 52.356 -4.325 1.00 80.38 642 SER A C 1
ATOM 5319 O O . SER A 1 642 ? 21.323 51.593 -3.719 1.00 80.38 642 SER A O 1
ATOM 5321 N N . LEU A 1 643 ? 22.992 53.078 -3.670 1.00 80.94 643 LEU A N 1
ATOM 5322 C CA . LEU A 1 643 ? 23.162 52.984 -2.208 1.00 80.94 643 LEU A CA 1
ATOM 5323 C C . LEU A 1 643 ? 21.892 53.360 -1.438 1.00 80.94 643 LEU A C 1
ATOM 5325 O O . LEU A 1 643 ? 21.556 52.710 -0.452 1.00 80.94 643 LEU A O 1
ATOM 5329 N N . LYS A 1 644 ? 21.144 54.356 -1.929 1.00 81.12 644 LYS A N 1
ATOM 5330 C CA . LYS A 1 644 ? 19.827 54.721 -1.392 1.00 81.12 644 LYS A CA 1
ATOM 5331 C C . LYS A 1 644 ? 18.874 53.524 -1.446 1.00 81.12 644 LYS A C 1
ATOM 5333 O O . LYS A 1 644 ? 18.248 53.196 -0.443 1.00 81.12 644 LYS A O 1
ATOM 5338 N N . ARG A 1 645 ? 18.835 52.818 -2.584 1.00 80.06 645 ARG A N 1
ATOM 5339 C CA . ARG A 1 645 ? 18.024 51.607 -2.756 1.00 80.06 645 ARG A CA 1
ATOM 5340 C C . ARG A 1 645 ? 18.471 50.467 -1.844 1.00 80.06 645 ARG A C 1
ATOM 5342 O O . ARG A 1 645 ? 17.628 49.766 -1.300 1.00 80.06 645 ARG A O 1
ATOM 5349 N N . ILE A 1 646 ? 19.771 50.286 -1.654 1.00 85.25 646 ILE A N 1
ATOM 5350 C CA . ILE A 1 646 ? 20.311 49.260 -0.754 1.00 85.25 646 ILE A CA 1
ATOM 5351 C C . ILE A 1 646 ? 19.944 49.564 0.705 1.00 85.25 646 ILE A C 1
ATOM 5353 O O . ILE A 1 646 ? 19.502 48.670 1.420 1.00 85.25 646 ILE A O 1
ATOM 5357 N N . ASN A 1 647 ? 20.038 50.825 1.134 1.00 84.69 647 ASN A N 1
ATOM 5358 C CA . ASN A 1 647 ? 19.658 51.225 2.490 1.00 84.69 647 ASN A CA 1
ATOM 5359 C C . ASN A 1 647 ? 18.147 51.052 2.738 1.00 84.69 647 ASN A C 1
ATOM 5361 O O . ASN A 1 647 ? 17.744 50.610 3.810 1.00 84.69 647 ASN A O 1
ATOM 5365 N N . GLU A 1 648 ? 17.309 51.342 1.735 1.00 82.75 648 GLU A N 1
ATOM 5366 C CA . GLU A 1 648 ? 15.873 51.023 1.774 1.00 82.75 648 GLU A CA 1
ATOM 5367 C C . GLU A 1 648 ? 15.630 49.512 1.901 1.00 82.75 648 GLU A C 1
ATOM 5369 O O . GLU A 1 648 ? 14.777 49.093 2.679 1.00 82.75 648 GLU A O 1
ATOM 5374 N N . ILE A 1 649 ? 16.386 48.685 1.168 1.00 81.75 649 ILE A N 1
ATOM 5375 C CA . ILE A 1 649 ? 16.309 47.219 1.260 1.00 81.75 649 ILE A CA 1
ATOM 5376 C C . ILE A 1 649 ? 16.649 46.739 2.667 1.00 81.75 649 ILE A C 1
ATOM 5378 O O . ILE A 1 649 ? 15.887 45.945 3.213 1.00 81.75 649 ILE A O 1
ATOM 5382 N N . PHE A 1 650 ? 17.717 47.252 3.281 1.00 85.56 650 PHE A N 1
ATOM 5383 C CA . PHE A 1 650 ? 18.055 46.897 4.659 1.00 85.56 650 PHE A CA 1
ATOM 5384 C C . PHE A 1 650 ? 16.920 47.204 5.636 1.00 85.56 650 PHE A C 1
ATOM 5386 O O . PHE A 1 650 ? 16.609 46.377 6.487 1.00 85.56 650 PHE A O 1
ATOM 5393 N N . GLN A 1 651 ? 16.248 48.343 5.476 1.00 80.75 651 GLN A N 1
ATOM 5394 C CA . GLN A 1 651 ? 15.144 48.738 6.352 1.00 80.75 651 GLN A CA 1
ATOM 5395 C C . GLN A 1 651 ? 13.877 47.906 6.122 1.00 80.75 651 GLN A C 1
ATOM 5397 O O . GLN A 1 651 ? 13.309 47.381 7.075 1.00 80.75 651 GLN A O 1
ATOM 5402 N N . VAL A 1 652 ? 13.434 47.758 4.869 1.00 77.06 652 VAL A N 1
ATOM 5403 C CA . VAL A 1 652 ? 12.187 47.045 4.528 1.00 77.06 652 VAL A CA 1
ATOM 5404 C C . VAL A 1 652 ? 12.292 45.553 4.838 1.00 77.06 652 VAL A C 1
ATOM 5406 O O . VAL A 1 652 ? 11.332 44.951 5.311 1.00 77.06 652 VAL A O 1
ATOM 5409 N N . MET A 1 653 ? 13.463 44.962 4.600 1.00 73.44 653 MET A N 1
ATOM 5410 C CA . MET A 1 653 ? 13.721 43.545 4.867 1.00 73.44 653 MET A CA 1
ATOM 5411 C C . MET A 1 653 ? 14.201 43.289 6.300 1.00 73.44 653 MET A C 1
ATOM 5413 O O . MET A 1 653 ? 14.478 42.142 6.642 1.00 73.44 653 MET A O 1
ATOM 5417 N N . ASN A 1 654 ? 14.296 44.336 7.129 1.00 76.62 654 ASN A N 1
ATOM 5418 C CA . ASN A 1 654 ? 14.762 44.270 8.513 1.00 76.62 654 ASN A CA 1
ATOM 5419 C C . ASN A 1 654 ? 16.132 43.570 8.660 1.00 76.62 654 ASN A C 1
ATOM 5421 O O . ASN A 1 654 ? 16.326 42.737 9.545 1.00 76.62 654 ASN A O 1
ATOM 5425 N N . MET A 1 655 ? 17.070 43.880 7.759 1.00 80.38 655 MET A N 1
ATOM 5426 C CA . MET A 1 655 ? 18.439 43.353 7.789 1.00 80.38 655 MET A CA 1
ATOM 5427 C C . MET A 1 655 ? 19.282 44.135 8.807 1.00 80.38 655 MET A C 1
ATOM 5429 O O . MET A 1 655 ? 19.080 45.342 8.957 1.00 80.38 655 MET A O 1
ATOM 5433 N N . PRO A 1 656 ? 20.268 43.505 9.473 1.00 83.88 656 PRO A N 1
ATOM 5434 C CA . PRO A 1 656 ? 21.028 44.117 10.566 1.00 83.88 656 PRO A CA 1
ATOM 5435 C C . PRO A 1 656 ? 22.125 45.078 10.070 1.00 83.88 656 PRO A C 1
ATOM 5437 O O . PRO A 1 656 ? 23.237 45.075 10.591 1.00 83.88 656 PRO A O 1
ATOM 5440 N N . PHE A 1 657 ? 21.848 45.883 9.042 1.00 86.31 657 PHE A N 1
ATOM 5441 C CA . PHE A 1 657 ? 22.811 46.786 8.414 1.00 86.31 657 PHE A CA 1
ATOM 5442 C C . PHE A 1 657 ? 22.218 48.162 8.152 1.00 86.31 657 PHE A C 1
ATOM 5444 O O . PHE A 1 657 ? 21.025 48.317 7.900 1.00 86.31 657 PHE A O 1
ATOM 5451 N N . ARG A 1 658 ? 23.084 49.173 8.150 1.00 86.19 658 ARG A N 1
ATOM 5452 C CA . ARG A 1 658 ? 22.737 50.538 7.765 1.00 86.19 658 ARG A CA 1
ATOM 5453 C C . ARG A 1 658 ? 23.889 51.184 7.018 1.00 86.19 658 ARG A C 1
ATOM 5455 O O . ARG A 1 658 ? 25.049 50.993 7.376 1.00 86.19 658 ARG A O 1
ATOM 5462 N N . ILE A 1 659 ? 23.551 51.966 5.997 1.00 86.25 659 ILE A N 1
ATOM 5463 C CA . ILE A 1 659 ? 24.509 52.829 5.305 1.00 86.25 659 ILE A CA 1
ATOM 5464 C C . ILE A 1 659 ? 24.533 54.192 6.003 1.00 86.25 659 ILE A C 1
ATOM 5466 O O . ILE A 1 659 ? 23.485 54.829 6.154 1.00 86.25 659 ILE A O 1
ATOM 5470 N N . ASN A 1 660 ? 25.726 54.633 6.402 1.00 84.94 660 ASN A N 1
ATOM 5471 C CA . ASN A 1 660 ? 25.991 55.962 6.952 1.00 84.94 660 ASN A CA 1
ATOM 5472 C C . ASN A 1 660 ? 26.826 56.772 5.953 1.00 84.94 660 ASN A C 1
ATOM 5474 O O . ASN A 1 660 ? 27.775 56.244 5.372 1.00 84.94 660 ASN A O 1
ATOM 5478 N N . GLU A 1 661 ? 26.490 58.046 5.770 1.00 80.81 661 GLU A N 1
ATOM 5479 C CA . GLU A 1 661 ? 27.229 58.971 4.904 1.00 80.81 661 GLU A CA 1
ATOM 5480 C C . GLU A 1 661 ? 28.030 59.959 5.764 1.00 80.81 661 GLU A C 1
ATOM 5482 O O . GLU A 1 661 ? 27.452 60.647 6.604 1.00 80.81 661 GLU A O 1
ATOM 5487 N N . GLU A 1 662 ? 29.346 60.045 5.547 1.00 74.38 662 GLU A N 1
ATOM 5488 C CA . GLU A 1 662 ? 30.252 60.974 6.242 1.00 74.38 662 GLU A CA 1
ATOM 5489 C C . GLU A 1 662 ? 31.293 61.529 5.257 1.00 74.38 662 GLU A C 1
ATOM 5491 O O . GLU A 1 662 ? 31.902 60.767 4.510 1.00 74.38 662 GLU A O 1
ATOM 5496 N N . ASP A 1 663 ? 31.496 62.853 5.238 1.00 62.97 663 ASP A N 1
ATOM 5497 C CA . ASP A 1 663 ? 32.584 63.565 4.538 1.00 62.97 663 ASP A CA 1
ATOM 5498 C C . ASP A 1 663 ? 33.037 62.959 3.189 1.00 62.97 663 ASP A C 1
ATOM 5500 O O . ASP A 1 663 ? 34.219 62.729 2.925 1.00 62.97 663 ASP A O 1
ATOM 5504 N N . GLY A 1 664 ? 32.073 62.715 2.294 1.00 67.81 664 GLY A N 1
ATOM 5505 C CA . GLY A 1 664 ? 32.321 62.297 0.910 1.00 67.81 664 GLY A CA 1
ATOM 5506 C C . GLY A 1 664 ? 32.481 60.791 0.670 1.00 67.81 664 GLY A C 1
ATOM 5507 O O . GLY A 1 664 ? 32.720 60.410 -0.480 1.00 67.81 664 GLY A O 1
ATOM 5508 N N . TYR A 1 665 ? 32.308 59.944 1.690 1.00 75.44 665 TYR A N 1
ATOM 5509 C CA . TYR A 1 665 ? 32.281 58.480 1.580 1.00 75.44 665 TYR A CA 1
ATOM 5510 C C . TYR A 1 665 ? 31.097 57.869 2.351 1.00 75.44 665 TYR A C 1
ATOM 5512 O O . TYR A 1 665 ? 30.501 58.495 3.226 1.00 75.44 665 TYR A O 1
ATOM 5520 N N . CYS A 1 666 ? 30.738 56.630 2.009 1.00 82.69 666 CYS A N 1
ATOM 5521 C CA . CYS A 1 666 ? 29.719 55.856 2.725 1.00 82.69 666 CYS A CA 1
ATOM 5522 C C . CYS A 1 666 ? 30.376 54.738 3.540 1.00 82.69 666 CYS A C 1
ATOM 5524 O O . CYS A 1 666 ? 31.410 54.212 3.138 1.00 82.69 666 CYS A O 1
ATOM 5526 N N . THR A 1 667 ? 29.784 54.340 4.662 1.00 84.44 667 THR A N 1
ATOM 5527 C CA . THR A 1 667 ? 30.183 53.137 5.412 1.00 84.44 667 THR A CA 1
ATOM 5528 C C . THR A 1 667 ? 28.965 52.273 5.712 1.00 84.44 667 THR A C 1
ATOM 5530 O O . THR A 1 667 ? 27.859 52.792 5.872 1.00 84.44 667 THR A O 1
ATOM 5533 N N . ILE A 1 668 ? 29.155 50.953 5.773 1.00 85.88 668 ILE A N 1
ATOM 5534 C CA . ILE A 1 668 ? 28.116 50.007 6.199 1.00 85.88 668 ILE A CA 1
ATOM 5535 C C . ILE A 1 668 ? 28.427 49.569 7.624 1.00 85.88 668 ILE A C 1
ATOM 5537 O O . ILE A 1 668 ? 29.457 48.942 7.871 1.00 85.88 668 ILE A O 1
ATOM 5541 N N . SER A 1 669 ? 27.531 49.886 8.553 1.00 82.62 669 SER A N 1
ATOM 5542 C CA . SER A 1 669 ? 27.621 49.464 9.951 1.00 82.62 669 SER A CA 1
ATOM 5543 C C . SER A 1 669 ? 26.546 48.429 10.267 1.00 82.62 669 SER A C 1
ATOM 5545 O O . SER A 1 669 ? 25.428 48.524 9.755 1.00 82.62 669 SER A O 1
ATOM 5547 N N . MET A 1 670 ? 26.855 47.478 11.152 1.00 80.00 670 MET A N 1
ATOM 5548 C CA . MET A 1 670 ? 25.813 46.675 11.799 1.00 80.00 670 MET A CA 1
ATOM 5549 C C . MET A 1 670 ? 24.981 47.555 12.738 1.00 80.00 670 MET A C 1
ATOM 5551 O O . MET A 1 670 ? 25.542 48.436 13.394 1.00 80.00 670 MET A O 1
ATOM 5555 N N . VAL A 1 671 ? 23.665 47.332 12.758 1.00 70.69 671 VAL A N 1
ATOM 5556 C CA . VAL A 1 671 ? 22.703 48.045 13.624 1.00 70.69 671 VAL A CA 1
ATOM 5557 C C . VAL A 1 671 ? 22.470 47.283 14.917 1.00 70.69 671 VAL A C 1
ATOM 5559 O O . VAL A 1 671 ? 22.356 46.038 14.840 1.00 70.69 671 VAL A O 1
#

Mean predicted aligned error: 14.21 Å

Radius of gyration: 30.69 Å; Cα contacts (8 Å, |Δi|>4): 967; chains: 1; bounding box: 66×99×66 Å

Organism: NCBI:txid1469948

=== Feature glossary ===
A reading guide for the features in this record.

Start from the sequence.

  · Sequence gives the chain of amino acids in standard one-letter code (A=alanine, C=cysteine, …, Y=tyrosine), read N→C. It is the only feature that is directly encoded by the gene; all structural features are derived from the folded form of this sequence.

Fold it, and you get atomic coordinates and the backbone conformation that goes with them.

  · The mmCIF table is the protein's shape written out atom by atom. For each backbone N, Cα, C, and carbonyl O, it records an (x, y, z) coordinate triple in Å plus the residue type, chain letter, and residue number.

  · Backbone dihedral angles. Every residue except chain termini has a φ (preceding-C → N → Cα → C) and a ψ (N → Cα → C → next-N). They are reported in degrees following the IUPAC sign convention. Secondary structure is essentially a statement about which (φ, ψ) basin each residue occupies.

  · DSSP 8-state secondary structure assigns each residue one of H (α-helix), G (3₁₀-helix), I (π-helix), E (extended β-strand), B (isolated β-bridge), T (hydrogen-bonded turn), S (bend), or '-' (coil). The assignment is computed from backbone hydrogen-bond geometry via the Kabsch–Sander algorithm.

  · P-SEA three-state annotation labels each residue as helix, strand, or coil based purely on the geometry of the Cα trace. It serves as a fallback when the full backbone (and thus DSSP) is unavailable.

Summarize the fold with a handful of shape descriptors and a per-residue structural alphabet.

  · Radius of gyration (Rg) is the root-mean-square distance of Cα atoms from their centroid — a single number for overall size and compactness. A globular domain of N residues has Rg ≈ 2.2·N^0.38 Å; an extended or disordered chain has a much larger Rg. The Cα contact count is the number of residue pairs whose Cα atoms are within 8 Å and are more than four positions apart in sequence — a standard proxy for tertiary packing density. The bounding box is the smallest axis-aligned box enclosing all Cα atoms.

  · Foldseek's 3Di representation compresses backbone geometry into a per-residue letter drawn from a learned twenty-state alphabet. It captures the tertiary interaction pattern around each residue — which residues are packed against it in space, regardless of where they are in sequence.

  · Accessible surface area quantifies burial. A residue with SASA near zero is packed into the hydrophobic core; one with SASA >100 Å² sits on the surface. Computed here via the Shrake–Rupley numerical algorithm with a 1.4 Å probe.

Ask how reliable the model is.

  · For AlphaFold models, the B-factor field carries pLDDT — the model's own estimate of local accuracy on a 0–100 scale. Regions with pLDDT<50 should be treated as essentially unmodeled; they often correspond to intrinsically disordered segments.

  · For experimental (PDB) structures, the B-factor (temperature factor) quantifies the positional spread of each atom in the crystal — a combination of thermal vibration and static disorder — in units of Å². High B-factors mark flexible loops or poorly resolved regions; low B-factors mark the rigid, well-ordered core.

  · PAE(i, j) answers: if I align the predicted and true structures on residue i, how far off (in Å) do I expect residue j to be? A block-diagonal PAE matrix with low values on the blocks and high values off-diagonal is the signature of a multi-domain protein with confidently predicted domains but uncertain inter-domain orientation.

Place it in context: what it resembles, what it is annotated as, and how it looks.

  · Structural nearest neighbors (via Foldseek easy-search vs the PDB). Reported per hit: target PDB id, E-value, and alignment TM-score. A TM-score above ~0.5 is the conventional threshold for 'same fold'.

  · Functional annotations link the protein to curated databases. InterPro entries identify conserved domains and families by matching the sequence against member-database signatures (Pfam, PROSITE, CDD, …). Gene Ontology (GO) terms describe molecular function, biological process, and cellular component in a controlled vocabulary. CATH places the structure in a hierarchical fold classification (Class/Architecture/Topology/Homologous-superfamily). The organism is the source species.

  · Plot images: a contact map (which residues are close in 3D, as an N×N binary image), a Ramachandran scatter (backbone torsion angles, revealing secondary-structure composition at a glance), and — for AlphaFold structures — a PAE heatmap (pairwise prediction confidence).

  · Structure images are PyMOL renders from six orthogonal camera directions. Cartoon representation draws helices as coils and strands as arrows; sticks shows the backbone as bonds; surface shows the solvent-excluded envelope. Rainbow coloring maps sequence position to hue (blue→red, N→C); chain coloring assigns a distinct color per polypeptide.